Protein AF-0000000073272452 (afdb_homodimer)

Structure (mmCIF, N/CA/C/O backbone):
data_AF-0000000073272452-model_v1
#
loop_
_entity.id
_entity.type
_entity.pdbx_description
1 polymer 'Class I SAM-dependent methyltransferase'
#
loop_
_atom_site.group_PDB
_atom_site.id
_atom_site.type_symbol
_atom_site.label_atom_id
_atom_site.label_alt_id
_atom_site.label_comp_id
_atom_site.label_asym_id
_atom_site.label_entity_id
_atom_site.label_seq_id
_atom_site.pdbx_PDB_ins_code
_atom_site.Cartn_x
_atom_site.Cartn_y
_atom_site.Cartn_z
_atom_site.occupancy
_atom_site.B_iso_or_equiv
_atom_site.auth_seq_id
_atom_site.auth_comp_id
_atom_site.auth_asym_id
_atom_site.auth_atom_id
_atom_site.pdbx_PDB_model_num
ATOM 1 N N . MET A 1 1 ? 12.562 -17.438 -28.016 1 26.25 1 MET A N 1
ATOM 2 C CA . MET A 1 1 ? 11.781 -16.359 -27.406 1 26.25 1 MET A CA 1
ATOM 3 C C . MET A 1 1 ? 11.273 -16.75 -26.031 1 26.25 1 MET A C 1
ATOM 5 O O . MET A 1 1 ? 10.742 -15.922 -25.297 1 26.25 1 MET A O 1
ATOM 9 N N . ILE A 1 2 ? 11.117 -18.078 -25.812 1 31.27 2 ILE A N 1
ATOM 10 C CA . ILE A 1 2 ? 10.461 -19 -24.906 1 31.27 2 ILE A CA 1
ATOM 11 C C . ILE A 1 2 ? 11.25 -19.094 -23.594 1 31.27 2 ILE A C 1
ATOM 13 O O . ILE A 1 2 ? 10.797 -19.734 -22.641 1 31.27 2 ILE A O 1
ATOM 17 N N . TRP A 1 3 ? 12.508 -18.484 -23.562 1 35.06 3 TRP A N 1
ATOM 18 C CA . TRP A 1 3 ? 13.516 -18.859 -22.562 1 35.06 3 TRP A CA 1
ATOM 19 C C . TRP A 1 3 ? 13.281 -18.125 -21.25 1 35.06 3 TRP A C 1
ATOM 21 O O . TRP A 1 3 ? 13.734 -18.578 -20.188 1 35.06 3 TRP A O 1
ATOM 31 N N . TRP A 1 4 ? 12.562 -17.156 -21.281 1 36.88 4 TRP A N 1
ATOM 32 C CA . TRP A 1 4 ? 12.555 -16.281 -20.125 1 36.88 4 TRP A CA 1
ATOM 33 C C . TRP A 1 4 ? 11.875 -16.953 -18.938 1 36.88 4 TRP A C 1
ATOM 35 O O . TRP A 1 4 ? 12.352 -16.844 -17.812 1 36.88 4 TRP A O 1
ATOM 45 N N . LYS A 1 5 ? 10.68 -17.531 -19.109 1 41.91 5 LYS A N 1
ATOM 46 C CA . LYS A 1 5 ? 9.883 -18.094 -18.016 1 41.91 5 LYS A CA 1
ATOM 47 C C . LYS A 1 5 ? 10.602 -19.25 -17.359 1 41.91 5 LYS A C 1
ATOM 49 O O . LYS A 1 5 ? 10.477 -19.453 -16.141 1 41.91 5 LYS A O 1
ATOM 54 N N . MET A 1 6 ? 11.555 -19.812 -18.219 1 39.94 6 MET A N 1
ATOM 55 C CA . MET A 1 6 ? 12.352 -20.922 -17.688 1 39.94 6 MET A CA 1
ATOM 56 C C . MET A 1 6 ? 13.391 -20.422 -16.688 1 39.94 6 MET A C 1
ATOM 58 O O . MET A 1 6 ? 13.805 -21.156 -15.797 1 39.94 6 MET A O 1
ATOM 62 N N . ALA A 1 7 ? 13.625 -19.172 -16.938 1 38.41 7 ALA A N 1
ATOM 63 C CA . ALA A 1 7 ? 14.758 -18.609 -16.203 1 38.41 7 ALA A CA 1
ATOM 64 C C . ALA A 1 7 ? 14.359 -18.234 -14.781 1 38.41 7 ALA A C 1
ATOM 66 O O . ALA A 1 7 ? 15.203 -18.203 -13.883 1 38.41 7 ALA A O 1
ATOM 67 N N . VAL A 1 8 ? 13.031 -18.156 -14.516 1 47.72 8 VAL A N 1
ATOM 68 C CA . VAL A 1 8 ? 12.695 -17.5 -13.25 1 47.72 8 VAL A CA 1
ATOM 69 C C . VAL A 1 8 ? 12.109 -18.516 -12.281 1 47.72 8 VAL A C 1
ATOM 71 O O . VAL A 1 8 ? 12.227 -18.375 -11.062 1 47.72 8 VAL A O 1
ATOM 74 N N . GLN A 1 9 ? 11.758 -19.656 -12.805 1 53.16 9 GLN A N 1
ATOM 75 C CA . GLN A 1 9 ? 10.977 -20.516 -11.914 1 53.16 9 GLN A CA 1
ATOM 76 C C . GLN A 1 9 ? 11.812 -21.672 -11.391 1 53.16 9 GLN A C 1
ATOM 78 O O . GLN A 1 9 ? 12.695 -22.172 -12.086 1 53.16 9 GLN A O 1
ATOM 83 N N . SER A 1 10 ? 11.852 -21.812 -10.086 1 60.19 10 SER A N 1
ATOM 84 C CA . SER A 1 10 ? 12.242 -23.109 -9.508 1 60.19 10 SER A CA 1
ATOM 85 C C . SER A 1 10 ? 11.023 -23.984 -9.258 1 60.19 10 SER A C 1
ATOM 87 O O . SER A 1 10 ? 10.484 -24.016 -8.156 1 60.19 10 SER A O 1
ATOM 89 N N . PRO A 1 11 ? 10.602 -24.688 -10.398 1 63.59 11 PRO A N 1
ATOM 90 C CA . PRO A 1 11 ? 9.32 -25.375 -10.328 1 63.59 11 PRO A CA 1
ATOM 91 C C . PRO A 1 11 ? 9.258 -26.375 -9.18 1 63.59 11 PRO A C 1
ATOM 93 O O . PRO A 1 11 ? 8.227 -26.5 -8.508 1 63.59 11 PRO A O 1
ATOM 96 N N . ARG A 1 12 ? 10.383 -27.094 -8.922 1 65.81 12 ARG A N 1
ATOM 97 C CA . ARG A 1 12 ? 10.336 -28.078 -7.859 1 65.81 12 ARG A CA 1
ATOM 98 C C . ARG A 1 12 ? 10.133 -27.422 -6.5 1 65.81 12 ARG A C 1
ATOM 100 O O . ARG A 1 12 ? 9.352 -27.906 -5.68 1 65.81 12 ARG A O 1
ATOM 107 N N . GLY A 1 13 ? 10.875 -26.344 -6.348 1 68.44 13 GLY A N 1
ATOM 108 C CA . GLY A 1 13 ? 10.703 -25.625 -5.098 1 68.44 13 GLY A CA 1
ATOM 109 C C . GLY A 1 13 ? 9.312 -25.031 -4.938 1 68.44 13 GLY A C 1
ATOM 110 O O . GLY A 1 13 ? 8.68 -25.203 -3.893 1 68.44 13 GLY A O 1
ATOM 111 N N . ASP A 1 14 ? 8.844 -24.547 -5.973 1 72.5 14 ASP A N 1
ATOM 112 C CA . ASP A 1 14 ? 7.535 -23.891 -5.945 1 72.5 14 ASP A CA 1
ATOM 113 C C . ASP A 1 14 ? 6.426 -24.906 -5.707 1 72.5 14 ASP A C 1
ATOM 115 O O . ASP A 1 14 ? 5.492 -24.656 -4.941 1 72.5 14 ASP A O 1
ATOM 119 N N . LEU A 1 15 ? 6.578 -26.078 -6.316 1 79.62 15 LEU A N 1
ATOM 120 C CA . LEU A 1 15 ? 5.551 -27.094 -6.172 1 79.62 15 LEU A CA 1
ATOM 121 C C . LEU A 1 15 ? 5.605 -27.734 -4.785 1 79.62 15 LEU A C 1
ATOM 123 O O . LEU A 1 15 ? 4.57 -28.094 -4.219 1 79.62 15 LEU A O 1
ATOM 127 N N . SER A 1 16 ? 6.832 -27.906 -4.277 1 76.88 16 SER A N 1
ATOM 128 C CA . SER A 1 16 ? 6.977 -28.453 -2.934 1 76.88 16 SER A CA 1
ATOM 129 C C . SER A 1 16 ? 6.277 -27.578 -1.898 1 76.88 16 SER A C 1
ATOM 131 O O . SER A 1 16 ? 5.551 -28.078 -1.038 1 76.88 16 SER A O 1
ATOM 133 N N . TYR A 1 17 ? 6.449 -26.312 -2.068 1 73.06 17 TYR A N 1
ATOM 134 C CA . TYR A 1 17 ? 5.797 -25.406 -1.133 1 73.06 17 TYR A CA 1
ATOM 135 C C . TYR A 1 17 ? 4.285 -25.422 -1.314 1 73.06 17 TYR A C 1
ATOM 137 O O . TYR A 1 17 ? 3.537 -25.391 -0.336 1 73.06 17 TYR A O 1
ATOM 145 N N . CYS A 1 18 ? 3.92 -25.438 -2.473 1 80.19 18 CYS A N 1
ATOM 146 C CA . CYS A 1 18 ? 2.486 -25.469 -2.744 1 80.19 18 CYS A CA 1
ATOM 147 C C . CYS A 1 18 ? 1.831 -26.688 -2.119 1 80.19 18 CYS A C 1
ATOM 149 O O . CYS A 1 18 ? 0.77 -26.578 -1.501 1 80.19 18 CYS A O 1
ATOM 151 N N . ARG A 1 19 ? 2.475 -27.797 -2.262 1 83.38 19 ARG A N 1
ATOM 152 C CA . ARG A 1 19 ? 1.943 -29.031 -1.69 1 83.38 19 ARG A CA 1
ATOM 153 C C . ARG A 1 19 ? 1.938 -28.969 -0.167 1 83.38 19 ARG A C 1
ATOM 155 O O . ARG A 1 19 ? 0.977 -29.406 0.473 1 83.38 19 ARG A O 1
ATOM 162 N N . ARG A 1 20 ? 2.957 -28.484 0.309 1 78.94 20 ARG A N 1
ATOM 163 C CA . ARG A 1 20 ? 3.043 -28.359 1.76 1 78.94 20 ARG A CA 1
ATOM 164 C C . ARG A 1 20 ? 1.949 -27.438 2.297 1 78.94 20 ARG A C 1
ATOM 166 O O . ARG A 1 20 ? 1.324 -27.734 3.316 1 78.94 20 ARG A O 1
ATOM 173 N N . PHE A 1 21 ? 1.786 -26.328 1.601 1 80.38 21 PHE A N 1
ATOM 174 C CA . PHE A 1 21 ? 0.737 -25.406 2.006 1 80.38 21 PHE A CA 1
ATOM 175 C C . PHE A 1 21 ? -0.631 -26.078 1.943 1 80.38 21 PHE A C 1
ATOM 177 O O . PHE A 1 21 ? -1.441 -25.922 2.859 1 80.38 21 PHE A O 1
ATOM 184 N N . HIS A 1 22 ? -0.841 -26.781 0.872 1 86.5 22 HIS A N 1
ATOM 185 C CA . HIS A 1 22 ? -2.119 -27.469 0.729 1 86.5 22 HIS A CA 1
ATOM 186 C C . HIS A 1 22 ? -2.33 -28.484 1.854 1 86.5 22 HIS A C 1
ATOM 188 O O . HIS A 1 22 ? -3.424 -28.578 2.412 1 86.5 22 HIS A O 1
ATOM 194 N N . GLN A 1 23 ? -1.288 -29.188 2.15 1 84.81 23 GLN A N 1
ATOM 195 C CA . GLN A 1 23 ? -1.366 -30.172 3.225 1 84.81 23 GLN A CA 1
ATOM 196 C C . GLN A 1 23 ? -1.633 -29.5 4.57 1 84.81 23 GLN A C 1
ATOM 198 O O . GLN A 1 23 ? -2.432 -30 5.367 1 84.81 23 GLN A O 1
ATOM 203 N N . THR A 1 24 ? -1 -28.469 4.781 1 80.94 24 THR A N 1
ATOM 204 C CA . THR A 1 24 ? -1.083 -27.766 6.059 1 80.94 24 THR A CA 1
ATOM 205 C C . THR A 1 24 ? -2.469 -27.156 6.25 1 80.94 24 THR A C 1
ATOM 207 O O . THR A 1 24 ? -3.035 -27.234 7.344 1 80.94 24 THR A O 1
ATOM 210 N N . TYR A 1 25 ? -3.037 -26.641 5.242 1 83.25 25 TYR A N 1
ATOM 211 C CA . TYR A 1 25 ? -4.207 -25.797 5.441 1 83.25 25 TYR A CA 1
ATOM 212 C C . TYR A 1 25 ? -5.48 -26.516 5.016 1 83.25 25 TYR A C 1
ATOM 214 O O . TYR A 1 25 ? -6.574 -26.188 5.48 1 83.25 25 TYR A O 1
ATOM 222 N N . ILE A 1 26 ? -5.387 -27.406 4.09 1 84.5 26 ILE A N 1
ATOM 223 C CA . ILE A 1 26 ? -6.535 -28.203 3.691 1 84.5 26 ILE A CA 1
ATOM 224 C C . ILE A 1 26 ? -6.426 -29.594 4.316 1 84.5 26 ILE A C 1
ATOM 226 O O . ILE A 1 26 ? -7.273 -29.984 5.121 1 84.5 26 ILE A O 1
ATOM 230 N N . GLY A 1 27 ? -5.25 -30.266 4.109 1 81.12 27 GLY A N 1
ATOM 231 C CA . GLY A 1 27 ? -4.805 -31.484 4.766 1 81.12 27 GLY A CA 1
ATOM 232 C C . GLY A 1 27 ? -5.73 -32.656 4.531 1 81.12 27 GLY A C 1
ATOM 233 O O . GLY A 1 27 ? -5.418 -33.781 4.914 1 81.12 27 GLY A O 1
ATOM 234 N N . SER A 1 28 ? -6.867 -32.531 3.891 1 78.44 28 SER A N 1
ATOM 235 C CA . SER A 1 28 ? -7.836 -33.625 3.758 1 78.44 28 SER A CA 1
ATOM 236 C C . SER A 1 28 ? -7.441 -34.562 2.641 1 78.44 28 SER A C 1
ATOM 238 O O . SER A 1 28 ? -7.844 -35.75 2.645 1 78.44 28 SER A O 1
ATOM 240 N N . HIS A 1 29 ? -6.789 -34.125 1.706 1 84.38 29 HIS A N 1
ATOM 241 C CA . HIS A 1 29 ? -6.387 -34.906 0.556 1 84.38 29 HIS A CA 1
ATOM 242 C C . HIS A 1 29 ? -5.156 -34.344 -0.125 1 84.38 29 HIS A C 1
ATOM 244 O O . HIS A 1 29 ? -4.801 -33.188 0.121 1 84.38 29 HIS A O 1
ATOM 250 N N . GLU A 1 30 ? -4.555 -35.156 -0.887 1 86.56 30 GLU A N 1
ATOM 251 C CA . GLU A 1 30 ? -3.484 -34.656 -1.75 1 86.56 30 GLU A CA 1
ATOM 252 C C . GLU A 1 30 ? -4.047 -34 -3.004 1 86.56 30 GLU A C 1
ATOM 254 O O . GLU A 1 30 ? -4.93 -34.562 -3.662 1 86.56 30 GLU A O 1
ATOM 259 N N . PRO A 1 31 ? -3.521 -32.906 -3.27 1 88.5 31 PRO A N 1
ATOM 260 C CA . PRO A 1 31 ? -4.023 -32.25 -4.488 1 88.5 31 PRO A CA 1
ATOM 261 C C . PRO A 1 31 ? -3.627 -33 -5.758 1 88.5 31 PRO A C 1
ATOM 263 O O . PRO A 1 31 ? -2.52 -33.562 -5.836 1 88.5 31 PRO A O 1
ATOM 266 N N . ARG A 1 32 ? -4.543 -33 -6.73 1 88.81 32 ARG A N 1
ATOM 267 C CA . ARG A 1 32 ? -4.297 -33.719 -7.977 1 88.81 32 ARG A CA 1
ATOM 268 C C . ARG A 1 32 ? -4.344 -32.781 -9.172 1 88.81 32 ARG A C 1
ATOM 270 O O . ARG A 1 32 ? -3.734 -33.062 -10.211 1 88.81 32 ARG A O 1
ATOM 277 N N . HIS A 1 33 ? -5.043 -31.75 -9.031 1 89.44 33 HIS A N 1
ATOM 278 C CA . HIS A 1 33 ? -5.254 -30.859 -10.156 1 89.44 33 HIS A CA 1
ATOM 279 C C . HIS A 1 33 ? -4.676 -29.469 -9.875 1 89.44 33 HIS A C 1
ATOM 281 O O . HIS A 1 33 ? -5.004 -28.844 -8.867 1 89.44 33 HIS A O 1
ATOM 287 N N . LEU A 1 34 ? -3.824 -29.016 -10.781 1 89.81 34 LEU A N 1
ATOM 288 C CA . LEU A 1 34 ? -3.152 -27.734 -10.633 1 89.81 34 LEU A CA 1
ATOM 289 C C . LEU A 1 34 ? -3.545 -26.781 -11.758 1 89.81 34 LEU A C 1
ATOM 291 O O . LEU A 1 34 ? -3.627 -27.188 -12.914 1 89.81 34 LEU A O 1
ATOM 295 N N . ARG A 1 35 ? -3.783 -25.578 -11.367 1 87.75 35 ARG A N 1
ATOM 296 C CA . ARG A 1 35 ? -3.924 -24.5 -12.344 1 87.75 35 ARG A CA 1
ATOM 297 C C . ARG A 1 35 ? -2.781 -23.5 -12.227 1 87.75 35 ARG A C 1
ATOM 299 O O . ARG A 1 35 ? -2.463 -23.047 -11.125 1 87.75 35 ARG A O 1
ATOM 306 N N . GLU A 1 36 ? -2.17 -23.219 -13.328 1 86.62 36 GLU A N 1
ATOM 307 C CA . GLU A 1 36 ? -1.108 -22.219 -13.398 1 86.62 36 GLU A CA 1
ATOM 308 C C . GLU A 1 36 ? -1.517 -21.047 -14.281 1 86.62 36 GLU A C 1
ATOM 310 O O . GLU A 1 36 ? -1.483 -21.141 -15.508 1 86.62 36 GLU A O 1
ATOM 315 N N . ASP A 1 37 ? -1.843 -19.969 -13.625 1 84.19 37 ASP A N 1
ATOM 316 C CA . ASP A 1 37 ? -2.121 -18.734 -14.344 1 84.19 37 ASP A CA 1
ATOM 317 C C . ASP A 1 37 ? -0.828 -18.031 -14.742 1 84.19 37 ASP A C 1
ATOM 319 O O . ASP A 1 37 ? 0.166 -18.078 -14.016 1 84.19 37 ASP A O 1
ATOM 323 N N . PHE A 1 38 ? -0.893 -17.328 -15.914 1 81.5 38 PHE A N 1
ATOM 324 C CA . PHE A 1 38 ? 0.314 -16.703 -16.453 1 81.5 38 PHE A CA 1
ATOM 325 C C . PHE A 1 38 ? 1.439 -17.734 -16.562 1 81.5 38 PHE A C 1
ATOM 327 O O . PHE A 1 38 ? 2.557 -17.484 -16.109 1 81.5 38 PHE A O 1
ATOM 334 N N . CYS A 1 39 ? 1.137 -18.781 -17.203 1 82.81 39 CYS A N 1
ATOM 335 C CA . CYS A 1 39 ? 1.983 -19.969 -17.078 1 82.81 39 CYS A CA 1
ATOM 336 C C . CYS A 1 39 ? 3.219 -19.859 -17.953 1 82.81 39 CYS A C 1
ATOM 338 O O . CYS A 1 39 ? 4.172 -20.625 -17.797 1 82.81 39 CYS A O 1
ATOM 340 N N . GLY A 1 40 ? 3.189 -18.938 -18.906 1 79.81 40 GLY A N 1
ATOM 341 C CA . GLY A 1 40 ? 4.285 -18.922 -19.859 1 79.81 40 GLY A CA 1
ATOM 342 C C . GLY A 1 40 ? 4.445 -20.219 -20.609 1 79.81 40 GLY A C 1
ATOM 343 O O . GLY A 1 40 ? 3.508 -20.688 -21.25 1 79.81 40 GLY A O 1
ATOM 344 N N . THR A 1 41 ? 5.582 -20.859 -20.391 1 77.88 41 THR A N 1
ATOM 345 C CA . THR A 1 41 ? 5.832 -22.141 -21.062 1 77.88 41 THR A CA 1
ATOM 346 C C . THR A 1 41 ? 5.238 -23.297 -20.25 1 77.88 41 THR A C 1
ATOM 348 O O . THR A 1 41 ? 5.379 -24.453 -20.641 1 77.88 41 THR A O 1
ATOM 351 N N . ALA A 1 42 ? 4.676 -23.016 -19.156 1 83.94 42 ALA A N 1
ATOM 352 C CA . ALA A 1 42 ? 3.963 -23.969 -18.328 1 83.94 42 ALA A CA 1
ATOM 353 C C . ALA A 1 42 ? 4.914 -25.031 -17.766 1 83.94 42 ALA A C 1
ATOM 355 O O . ALA A 1 42 ? 4.578 -26.203 -17.703 1 83.94 42 ALA A O 1
ATOM 356 N N . LEU A 1 43 ? 6.102 -24.578 -17.391 1 81 43 LEU A N 1
ATOM 357 C CA . LEU A 1 43 ? 7.078 -25.5 -16.812 1 81 43 LEU A CA 1
ATOM 358 C C . LEU A 1 43 ? 6.59 -26.031 -15.469 1 81 43 LEU A C 1
ATOM 360 O O . LEU A 1 43 ? 6.75 -27.219 -15.18 1 81 43 LEU A O 1
ATOM 364 N N . LEU A 1 44 ? 6.012 -25.203 -14.703 1 83.75 44 LEU A N 1
ATOM 365 C CA . LEU A 1 44 ? 5.496 -25.625 -13.398 1 83.75 44 LEU A CA 1
ATOM 366 C C . LEU A 1 44 ? 4.379 -26.656 -13.562 1 83.75 44 LEU A C 1
ATOM 368 O O . LEU A 1 44 ? 4.383 -27.688 -12.898 1 83.75 44 LEU A O 1
ATOM 372 N N . ALA A 1 45 ? 3.484 -26.375 -14.438 1 86.75 45 ALA A N 1
ATOM 373 C CA . ALA A 1 45 ? 2.365 -27.281 -14.695 1 86.75 45 ALA A CA 1
ATOM 374 C C . ALA A 1 45 ? 2.857 -28.625 -15.234 1 86.75 45 ALA A C 1
ATOM 376 O O . ALA A 1 45 ? 2.375 -29.672 -14.82 1 86.75 45 ALA A O 1
ATOM 377 N N . ALA A 1 46 ? 3.791 -28.547 -16.109 1 86.69 46 ALA A N 1
ATOM 378 C CA . ALA A 1 46 ? 4.352 -29.781 -16.672 1 86.69 46 ALA A CA 1
ATOM 379 C C . ALA A 1 46 ? 5.059 -30.594 -15.594 1 86.69 46 ALA A C 1
ATOM 381 O O . ALA A 1 46 ? 4.914 -31.828 -15.547 1 86.69 46 ALA A O 1
ATOM 382 N N . THR A 1 47 ? 5.828 -29.875 -14.789 1 84.38 47 THR A N 1
ATOM 383 C CA . THR A 1 47 ? 6.527 -30.547 -13.703 1 84.38 47 THR A CA 1
ATOM 384 C C . THR A 1 47 ? 5.539 -31.203 -12.742 1 84.38 47 THR A C 1
ATOM 386 O O . THR A 1 47 ? 5.777 -32.312 -12.25 1 84.38 47 THR A O 1
ATOM 389 N N . TRP A 1 48 ? 4.473 -30.578 -12.477 1 87.69 48 TRP A N 1
ATOM 390 C CA . TRP A 1 48 ? 3.402 -31.125 -11.648 1 87.69 48 TRP A CA 1
ATOM 391 C C . TRP A 1 48 ? 2.902 -32.438 -12.227 1 87.69 48 TRP A C 1
ATOM 393 O O . TRP A 1 48 ? 2.797 -33.438 -11.508 1 87.69 48 TRP A O 1
ATOM 403 N N . CYS A 1 49 ? 2.635 -32.531 -13.469 1 88.5 49 CYS A N 1
ATOM 404 C CA . CYS A 1 49 ? 2.092 -33.719 -14.141 1 88.5 49 CYS A CA 1
ATOM 405 C C . CYS A 1 49 ? 3.088 -34.875 -14.109 1 88.5 49 CYS A C 1
ATOM 407 O O . CYS A 1 49 ? 2.695 -36.031 -14.008 1 88.5 49 CYS A O 1
ATOM 409 N N . ARG A 1 50 ? 4.305 -34.562 -14.086 1 85.31 50 ARG A N 1
ATOM 410 C CA . ARG A 1 50 ? 5.344 -35.562 -14.062 1 85.31 50 ARG A CA 1
ATOM 411 C C . ARG A 1 50 ? 5.41 -36.25 -12.703 1 85.31 50 ARG A C 1
ATOM 413 O O . ARG A 1 50 ? 5.922 -37.375 -12.578 1 85.31 50 ARG A O 1
ATOM 420 N N . GLY A 1 51 ? 4.898 -35.625 -11.781 1 84.44 51 GLY A N 1
ATOM 421 C CA . GLY A 1 51 ? 5.004 -36.125 -10.422 1 84.44 51 GLY A CA 1
ATOM 422 C C . GLY A 1 51 ? 4.004 -37.219 -10.117 1 84.44 51 GLY A C 1
ATOM 423 O O . GLY A 1 51 ? 4.07 -37.844 -9.055 1 84.44 51 GLY A O 1
ATOM 424 N N . GLY A 1 52 ? 3.1 -37.5 -11.047 1 86.06 52 GLY A N 1
ATOM 425 C CA . GLY A 1 52 ? 2.123 -38.562 -10.797 1 86.06 52 GLY A CA 1
ATOM 426 C C . GLY A 1 52 ? 1.148 -38.75 -11.945 1 86.06 52 GLY A C 1
ATOM 427 O O . GLY A 1 52 ? 0.714 -37.781 -12.562 1 86.06 52 GLY A O 1
ATOM 428 N N . VAL A 1 53 ? 0.751 -40 -12.148 1 84.94 53 VAL A N 1
ATOM 429 C CA . VAL A 1 53 ? -0.091 -40.344 -13.297 1 84.94 53 VAL A CA 1
ATOM 430 C C . VAL A 1 53 ? -1.507 -39.812 -13.062 1 84.94 53 VAL A C 1
ATOM 432 O O . VAL A 1 53 ? -2.277 -39.656 -14.016 1 84.94 53 VAL A O 1
ATOM 435 N N . PHE A 1 54 ? -1.852 -39.562 -11.805 1 86 54 PHE A N 1
ATOM 436 C CA . PHE A 1 54 ? -3.203 -39.125 -11.516 1 86 54 PHE A CA 1
ATOM 437 C C . PHE A 1 54 ? -3.252 -37.594 -11.438 1 86 54 PHE A C 1
ATOM 439 O O . PHE A 1 54 ? -4.316 -37 -11.219 1 86 54 PHE A O 1
ATOM 446 N N . ARG A 1 55 ? -2.119 -36.969 -11.664 1 88.38 55 ARG A N 1
ATOM 447 C CA . ARG A 1 55 ? -2.066 -35.5 -11.602 1 88.38 55 ARG A CA 1
ATOM 448 C C . ARG A 1 55 ? -2.395 -34.875 -12.961 1 88.38 55 ARG A C 1
ATOM 450 O O . ARG A 1 55 ? -2.037 -35.438 -14 1 88.38 55 ARG A O 1
ATOM 457 N N . SER A 1 56 ? -3.119 -33.781 -12.914 1 89.31 56 SER A N 1
ATOM 458 C CA . SER A 1 56 ? -3.387 -33 -14.109 1 89.31 56 SER A CA 1
ATOM 459 C C . SER A 1 56 ? -3.18 -31.516 -13.836 1 89.31 56 SER A C 1
ATOM 461 O O . SER A 1 56 ? -3.24 -31.062 -12.688 1 89.31 56 SER A O 1
ATOM 463 N N . ALA A 1 57 ? -2.871 -30.812 -14.914 1 89.5 57 ALA A N 1
ATOM 464 C CA . ALA A 1 57 ? -2.641 -29.391 -14.758 1 89.5 57 ALA A CA 1
ATOM 465 C C . ALA A 1 57 ? -3.17 -28.609 -15.969 1 89.5 57 ALA A C 1
ATOM 467 O O . ALA A 1 57 ? -3.209 -29.141 -17.078 1 89.5 57 ALA A O 1
ATOM 468 N N . VAL A 1 58 ? -3.633 -27.406 -15.672 1 87.12 58 VAL A N 1
ATOM 469 C CA . VAL A 1 58 ? -4.016 -26.453 -16.703 1 87.12 58 VAL A CA 1
ATOM 470 C C . VAL A 1 58 ? -3.15 -25.203 -16.609 1 87.12 58 VAL A C 1
ATOM 472 O O . VAL A 1 58 ? -2.969 -24.656 -15.523 1 87.12 58 VAL A O 1
ATOM 475 N N . GLY A 1 59 ? -2.566 -24.844 -17.703 1 87.62 59 GLY A N 1
ATOM 476 C CA . GLY A 1 59 ? -1.854 -23.578 -17.812 1 87.62 59 GLY A CA 1
ATOM 477 C C . GLY A 1 59 ? -2.586 -22.562 -18.672 1 87.62 59 GLY A C 1
ATOM 478 O O . GLY A 1 59 ? -3.094 -22.891 -19.75 1 87.62 59 GLY A O 1
ATOM 479 N N . LEU A 1 60 ? -2.699 -21.359 -18.156 1 85.19 60 LEU A N 1
ATOM 480 C CA . LEU A 1 60 ? -3.346 -20.266 -18.891 1 85.19 60 LEU A CA 1
ATOM 481 C C . LEU A 1 60 ? -2.363 -19.141 -19.156 1 85.19 60 LEU A C 1
ATOM 483 O O . LEU A 1 60 ? -1.626 -18.719 -18.25 1 85.19 60 LEU A O 1
ATOM 487 N N . ASP A 1 61 ? -2.322 -18.703 -20.406 1 84.06 61 ASP A N 1
ATOM 488 C CA . ASP A 1 61 ? -1.489 -17.578 -20.781 1 84.06 61 ASP A CA 1
ATOM 489 C C . ASP A 1 61 ? -2.045 -16.875 -22.031 1 84.06 61 ASP A C 1
ATOM 491 O O . ASP A 1 61 ? -2.797 -17.469 -22.797 1 84.06 61 ASP A O 1
ATOM 495 N N . LEU A 1 62 ? -1.598 -15.648 -22.188 1 81.56 62 LEU A N 1
ATOM 496 C CA . LEU A 1 62 ? -2.111 -14.836 -23.281 1 81.56 62 LEU A CA 1
ATOM 497 C C . LEU A 1 62 ? -1.371 -15.133 -24.578 1 81.56 62 LEU A C 1
ATOM 499 O O . LEU A 1 62 ? -1.887 -14.875 -25.672 1 81.56 62 LEU A O 1
ATOM 503 N N . ASP A 1 63 ? -0.192 -15.703 -24.5 1 82.06 63 ASP A N 1
ATOM 504 C CA . ASP A 1 63 ? 0.708 -15.75 -25.656 1 82.06 63 ASP A CA 1
ATOM 505 C C . ASP A 1 63 ? 0.745 -17.156 -26.266 1 82.06 63 ASP A C 1
ATOM 507 O O . ASP A 1 63 ? 1.468 -18.031 -25.781 1 82.06 63 ASP A O 1
ATOM 511 N N . ARG A 1 64 ? 0.164 -17.312 -27.438 1 88.25 64 ARG A N 1
ATOM 512 C CA . ARG A 1 64 ? 0.032 -18.625 -28.078 1 88.25 64 ARG A CA 1
ATOM 513 C C . ARG A 1 64 ? 1.397 -19.188 -28.453 1 88.25 64 ARG A C 1
ATOM 515 O O . ARG A 1 64 ? 1.681 -20.359 -28.188 1 88.25 64 ARG A O 1
ATOM 522 N N . PRO A 1 65 ? 2.23 -18.359 -29.031 1 81.31 65 PRO A N 1
ATOM 523 C CA . PRO A 1 65 ? 3.545 -18.906 -29.359 1 81.31 65 PRO A CA 1
ATOM 524 C C . PRO A 1 65 ? 4.262 -19.5 -28.141 1 81.31 65 PRO A C 1
ATOM 526 O O . PRO A 1 65 ? 4.895 -20.547 -28.25 1 81.31 65 PRO A O 1
ATOM 529 N N . THR A 1 66 ? 4.168 -18.859 -27.047 1 80.44 66 THR A N 1
ATOM 530 C CA . THR A 1 66 ? 4.785 -19.344 -25.828 1 80.44 66 THR A CA 1
ATOM 531 C C . THR A 1 66 ? 4.133 -20.641 -25.359 1 80.44 66 THR A C 1
ATOM 533 O O . THR A 1 66 ? 4.82 -21.594 -24.969 1 80.44 66 THR A O 1
ATOM 536 N N . LEU A 1 67 ? 2.867 -20.703 -25.453 1 86.12 67 LEU A N 1
ATOM 537 C CA . LEU A 1 67 ? 2.137 -21.906 -25.078 1 86.12 67 LEU A CA 1
ATOM 538 C C . LEU A 1 67 ? 2.516 -23.078 -25.984 1 86.12 67 LEU A C 1
ATOM 540 O O . LEU A 1 67 ? 2.729 -24.203 -25.516 1 86.12 67 LEU A O 1
ATOM 544 N N . ASP A 1 68 ? 2.594 -22.781 -27.25 1 86.62 68 ASP A N 1
ATOM 545 C CA . ASP A 1 68 ? 2.963 -23.812 -28.219 1 86.62 68 ASP A CA 1
ATOM 546 C C . ASP A 1 68 ? 4.363 -24.344 -27.938 1 86.62 68 ASP A C 1
ATOM 548 O O . ASP A 1 68 ? 4.594 -25.562 -28 1 86.62 68 ASP A O 1
ATOM 552 N N . TRP A 1 69 ? 5.211 -23.438 -27.641 1 81.38 69 TRP A N 1
ATOM 553 C CA . TRP A 1 69 ? 6.562 -23.844 -27.281 1 81.38 69 TRP A CA 1
ATOM 554 C C . TRP A 1 69 ? 6.547 -24.734 -26.047 1 81.38 69 TRP A C 1
ATOM 556 O O . TRP A 1 69 ? 7.223 -25.766 -26 1 81.38 69 TRP A O 1
ATOM 566 N N . GLY A 1 70 ? 5.863 -24.375 -25.078 1 83.62 70 GLY A N 1
ATOM 567 C CA . GLY A 1 70 ? 5.734 -25.172 -23.859 1 83.62 70 GLY A CA 1
ATOM 568 C C . GLY A 1 70 ? 5.152 -26.547 -24.094 1 83.62 70 GLY A C 1
ATOM 569 O O . GLY A 1 70 ? 5.613 -27.531 -23.516 1 83.62 70 GLY A O 1
ATOM 570 N N . ALA A 1 71 ? 4.145 -26.609 -24.891 1 85.69 71 ALA A N 1
ATOM 571 C CA . ALA A 1 71 ? 3.535 -27.891 -25.234 1 85.69 71 ALA A CA 1
ATOM 572 C C . ALA A 1 71 ? 4.551 -28.812 -25.891 1 85.69 71 ALA A C 1
ATOM 574 O O . ALA A 1 71 ? 4.59 -30.016 -25.578 1 85.69 71 ALA A O 1
ATOM 575 N N . ARG A 1 72 ? 5.309 -28.328 -26.688 1 82.75 72 ARG A N 1
ATOM 576 C CA . ARG A 1 72 ? 6.281 -29.125 -27.438 1 82.75 72 ARG A CA 1
ATOM 577 C C . ARG A 1 72 ? 7.453 -29.531 -26.547 1 82.75 72 ARG A C 1
ATOM 579 O O . ARG A 1 72 ? 7.906 -30.672 -26.594 1 82.75 72 ARG A O 1
ATOM 586 N N . HIS A 1 73 ? 7.891 -28.672 -25.734 1 77.38 73 HIS A N 1
ATOM 587 C CA . HIS A 1 73 ? 9.141 -28.906 -25.031 1 77.38 73 HIS A CA 1
ATOM 588 C C . HIS A 1 73 ? 8.883 -29.469 -23.625 1 77.38 73 HIS A C 1
ATOM 590 O O . HIS A 1 73 ? 9.609 -30.344 -23.156 1 77.38 73 HIS A O 1
ATOM 596 N N . ASN A 1 74 ? 7.91 -28.938 -23.047 1 79.06 74 ASN A N 1
ATOM 597 C CA . ASN A 1 74 ? 7.617 -29.391 -21.688 1 79.06 74 ASN A CA 1
ATOM 598 C C . ASN A 1 74 ? 6.52 -30.453 -21.688 1 79.06 74 ASN A C 1
ATOM 600 O O . ASN A 1 74 ? 6.547 -31.359 -20.859 1 79.06 74 ASN A O 1
ATOM 604 N N . GLY A 1 75 ? 5.609 -30.328 -22.516 1 74.56 75 GLY A N 1
ATOM 605 C CA . GLY A 1 75 ? 4.527 -31.297 -22.625 1 74.56 75 GLY A CA 1
ATOM 606 C C . GLY A 1 75 ? 4.977 -32.625 -23.172 1 74.56 75 GLY A C 1
ATOM 607 O O . GLY A 1 75 ? 4.586 -33.688 -22.672 1 74.56 75 GLY A O 1
ATOM 608 N N . GLU A 1 76 ? 5.75 -32.562 -24.141 1 69.81 76 GLU A N 1
ATOM 609 C CA . GLU A 1 76 ? 6.188 -33.781 -24.797 1 69.81 76 GLU A CA 1
ATOM 610 C C . GLU A 1 76 ? 7.09 -34.625 -23.891 1 69.81 76 GLU A C 1
ATOM 612 O O . GLU A 1 76 ? 7.164 -35.844 -24.031 1 69.81 76 GLU A O 1
ATOM 617 N N . MET A 1 77 ? 7.688 -33.875 -23.031 1 65.38 77 MET A N 1
ATOM 618 C CA . MET A 1 77 ? 8.547 -34.594 -22.094 1 65.38 77 MET A CA 1
ATOM 619 C C . MET A 1 77 ? 7.719 -35.469 -21.172 1 65.38 77 MET A C 1
ATOM 621 O O . MET A 1 77 ? 8.258 -36.375 -20.531 1 65.38 77 MET A O 1
ATOM 625 N N . LEU A 1 78 ? 6.531 -35.156 -21.031 1 68.62 78 LEU A N 1
ATOM 626 C CA . LEU A 1 78 ? 5.648 -36 -20.234 1 68.62 78 LEU A CA 1
ATOM 627 C C . LEU A 1 78 ? 5.438 -37.375 -20.906 1 68.62 78 LEU A C 1
ATOM 629 O O . LEU A 1 78 ? 5.18 -38.344 -20.219 1 68.62 78 LEU A O 1
ATOM 633 N N . GLY A 1 79 ? 5.852 -37.562 -22.062 1 64.62 79 GLY A N 1
ATOM 634 C CA . GLY A 1 79 ? 5.766 -38.812 -22.812 1 64.62 79 GLY A CA 1
ATOM 635 C C . GLY A 1 79 ? 4.434 -39.531 -22.625 1 64.62 79 GLY A C 1
ATOM 636 O O . GLY A 1 79 ? 3.709 -39.25 -21.672 1 64.62 79 GLY A O 1
ATOM 637 N N . GLY A 1 80 ? 4.004 -40.281 -23.578 1 61.62 80 GLY A N 1
ATOM 638 C CA . GLY A 1 80 ? 2.92 -41.25 -23.547 1 61.62 80 GLY A CA 1
ATOM 639 C C . GLY A 1 80 ? 1.583 -40.625 -23.188 1 61.62 80 GLY A C 1
ATOM 640 O O . GLY A 1 80 ? 1.23 -39.562 -23.688 1 61.62 80 GLY A O 1
ATOM 641 N N . SER A 1 81 ? 0.807 -41.312 -22.234 1 56.81 81 SER A N 1
ATOM 642 C CA . SER A 1 81 ? -0.52 -40.969 -21.734 1 56.81 81 SER A CA 1
ATOM 643 C C . SER A 1 81 ? -0.487 -39.688 -20.906 1 56.81 81 SER A C 1
ATOM 645 O O . SER A 1 81 ? -1.529 -39.094 -20.641 1 56.81 81 SER A O 1
ATOM 647 N N . ALA A 1 82 ? 0.731 -39.188 -20.578 1 60.75 82 ALA A N 1
ATOM 648 C CA . ALA A 1 82 ? 0.853 -38.031 -19.688 1 60.75 82 ALA A CA 1
ATOM 649 C C . ALA A 1 82 ? 0.601 -36.719 -20.422 1 60.75 82 ALA A C 1
ATOM 651 O O . ALA A 1 82 ? 0.271 -35.688 -19.812 1 60.75 82 ALA A O 1
ATOM 652 N N . GLN A 1 83 ? 0.659 -36.812 -21.719 1 65.56 83 GLN A N 1
ATOM 653 C CA . GLN A 1 83 ? 0.381 -35.625 -22.484 1 65.56 83 GLN A CA 1
ATOM 654 C C . GLN A 1 83 ? -1.049 -35.125 -22.266 1 65.56 83 GLN A C 1
ATOM 656 O O . GLN A 1 83 ? -1.329 -33.938 -22.359 1 65.56 83 GLN A O 1
ATOM 661 N N . HIS A 1 84 ? -1.835 -36.125 -21.844 1 76.88 84 HIS A N 1
ATOM 662 C CA . HIS A 1 84 ? -3.236 -35.781 -21.625 1 76.88 84 HIS A CA 1
ATOM 663 C C . HIS A 1 84 ? -3.443 -35.156 -20.25 1 76.88 84 HIS A C 1
ATOM 665 O O . HIS A 1 84 ? -4.52 -34.625 -19.953 1 76.88 84 HIS A O 1
ATOM 671 N N . GLN A 1 85 ? -2.363 -35.125 -19.531 1 87.31 85 GLN A N 1
ATOM 672 C CA . GLN A 1 85 ? -2.449 -34.594 -18.172 1 87.31 85 GLN A CA 1
ATOM 673 C C . GLN A 1 85 ? -2.318 -33.094 -18.172 1 87.31 85 GLN A C 1
ATOM 675 O O . GLN A 1 85 ? -2.717 -32.406 -17.219 1 87.31 85 GLN A O 1
ATOM 680 N N . LEU A 1 86 ? -1.752 -32.5 -19.266 1 89.69 86 LEU A N 1
ATOM 681 C CA . LEU A 1 86 ? -1.476 -31.062 -19.344 1 89.69 86 LEU A CA 1
ATOM 682 C C . LEU A 1 86 ? -2.336 -30.391 -20.406 1 89.69 86 LEU A C 1
ATOM 684 O O . LEU A 1 86 ? -2.32 -30.812 -21.562 1 89.69 86 LEU A O 1
ATOM 688 N N . ALA A 1 87 ? -3.154 -29.469 -20.016 1 87.94 87 ALA A N 1
ATOM 689 C CA . ALA A 1 87 ? -3.926 -28.656 -20.953 1 87.94 87 ALA A CA 1
ATOM 690 C C . ALA A 1 87 ? -3.447 -27.203 -20.938 1 87.94 87 ALA A C 1
ATOM 692 O O . ALA A 1 87 ? -3.318 -26.594 -19.875 1 87.94 87 ALA A O 1
ATOM 693 N N . LEU A 1 88 ? -3.115 -26.688 -22.062 1 88.94 88 LEU A N 1
ATOM 694 C CA . LEU A 1 88 ? -2.705 -25.297 -22.203 1 88.94 88 LEU A CA 1
ATOM 695 C C . LEU A 1 88 ? -3.77 -24.469 -22.922 1 88.94 88 LEU A C 1
ATOM 697 O O . LEU A 1 88 ? -4.191 -24.828 -24.016 1 88.94 88 LEU A O 1
ATOM 701 N N . LEU A 1 89 ? -4.195 -23.469 -22.297 1 86.31 89 LEU A N 1
ATOM 702 C CA . LEU A 1 89 ? -5.277 -22.641 -22.828 1 86.31 89 LEU A CA 1
ATOM 703 C C . LEU A 1 89 ? -4.801 -21.219 -23.062 1 86.31 89 LEU A C 1
ATOM 705 O O . LEU A 1 89 ? -4.117 -20.641 -22.203 1 86.31 89 LEU A O 1
ATOM 709 N N . GLU A 1 90 ? -5.133 -20.734 -24.219 1 88.62 90 GLU A N 1
ATOM 710 C CA . GLU A 1 90 ? -4.887 -19.312 -24.516 1 88.62 90 GLU A CA 1
ATOM 711 C C . GLU A 1 90 ? -6.031 -18.438 -24.016 1 88.62 90 GLU A C 1
ATOM 713 O O . GLU A 1 90 ? -7.191 -18.672 -24.359 1 88.62 90 GLU A O 1
ATOM 718 N N . GLY A 1 91 ? -5.691 -17.484 -23.156 1 82.44 91 GLY A N 1
ATOM 719 C CA . GLY A 1 91 ? -6.699 -16.578 -22.641 1 82.44 91 GLY A CA 1
ATOM 720 C C . GLY A 1 91 ? -6.129 -15.508 -21.719 1 82.44 91 GLY A C 1
ATOM 721 O O . GLY A 1 91 ? -4.984 -15.617 -21.281 1 82.44 91 GLY A O 1
ATOM 722 N N . ASN A 1 92 ? -6.945 -14.477 -21.562 1 81.19 92 ASN A N 1
ATOM 723 C CA . ASN A 1 92 ? -6.59 -13.43 -20.609 1 81.19 92 ASN A CA 1
ATOM 724 C C . ASN A 1 92 ? -6.922 -13.836 -19.172 1 81.19 92 ASN A C 1
ATOM 726 O O . ASN A 1 92 ? -8.094 -13.906 -18.797 1 81.19 92 ASN A O 1
ATOM 730 N N . VAL A 1 93 ? -5.859 -14.047 -18.469 1 78.12 93 VAL A N 1
ATOM 731 C CA . VAL A 1 93 ? -6.008 -14.539 -17.094 1 78.12 93 VAL A CA 1
ATOM 732 C C . VAL A 1 93 ? -6.789 -13.523 -16.266 1 78.12 93 VAL A C 1
ATOM 734 O O . VAL A 1 93 ? -7.543 -13.898 -15.367 1 78.12 93 VAL A O 1
ATOM 737 N N . LEU A 1 94 ? -6.672 -12.227 -16.531 1 76.88 94 LEU A N 1
ATOM 738 C CA . LEU A 1 94 ? -7.312 -11.172 -15.75 1 76.88 94 LEU A CA 1
ATOM 739 C C . LEU A 1 94 ? -8.781 -11.031 -16.125 1 76.88 94 LEU A C 1
ATOM 741 O O . LEU A 1 94 ? -9.547 -10.375 -15.422 1 76.88 94 LEU A O 1
ATOM 745 N N . ASP A 1 95 ? -9.211 -11.406 -17.172 1 73.94 95 ASP A N 1
ATOM 746 C CA . ASP A 1 95 ? -10.602 -11.43 -17.625 1 73.94 95 ASP A CA 1
ATOM 747 C C . ASP A 1 95 ? -10.938 -12.75 -18.312 1 73.94 95 ASP A C 1
ATOM 749 O O . ASP A 1 95 ? -11.18 -12.789 -19.516 1 73.94 95 ASP A O 1
ATOM 753 N N . PRO A 1 96 ? -10.812 -13.711 -17.438 1 57.69 96 PRO A N 1
ATOM 754 C CA . PRO A 1 96 ? -11.016 -14.977 -18.156 1 57.69 96 PRO A CA 1
ATOM 755 C C . PRO A 1 96 ? -12.469 -15.203 -18.547 1 57.69 96 PRO A C 1
ATOM 757 O O . PRO A 1 96 ? -13.359 -15.141 -17.703 1 57.69 96 PRO A O 1
ATOM 760 N N . ALA A 1 97 ? -13.078 -14.375 -19.484 1 53.75 97 ALA A N 1
ATOM 761 C CA . ALA A 1 97 ? -14.453 -14.664 -19.875 1 53.75 97 ALA A CA 1
ATOM 762 C C . ALA A 1 97 ? -14.742 -16.156 -19.828 1 53.75 97 ALA A C 1
ATOM 764 O O . ALA A 1 97 ? -15.766 -16.578 -19.281 1 53.75 97 ALA A O 1
ATOM 765 N N . ASP A 1 98 ? -14.305 -16.75 -20.812 1 47.75 98 ASP A N 1
ATOM 766 C CA . ASP A 1 98 ? -14.719 -18.062 -21.297 1 47.75 98 ASP A CA 1
ATOM 767 C C . ASP A 1 98 ? -13.906 -19.172 -20.625 1 47.75 98 ASP A C 1
ATOM 769 O O . ASP A 1 98 ? -13.992 -20.344 -21.031 1 47.75 98 ASP A O 1
ATOM 773 N N . SER A 1 99 ? -13.055 -18.797 -19.797 1 46.44 99 SER A N 1
ATOM 774 C CA . SER A 1 99 ? -12.258 -19.984 -19.516 1 46.44 99 SER A CA 1
ATOM 775 C C . SER A 1 99 ? -12.922 -20.859 -18.453 1 46.44 99 SER A C 1
ATOM 777 O O . SER A 1 99 ? -12.328 -21.125 -17.406 1 46.44 99 SER A O 1
ATOM 779 N N . ALA A 1 100 ? -14.219 -20.531 -18.141 1 45.56 100 ALA A N 1
ATOM 780 C CA . ALA A 1 100 ? -14.914 -21.609 -17.422 1 45.56 100 ALA A CA 1
ATOM 781 C C . ALA A 1 100 ? -14.336 -22.969 -17.781 1 45.56 100 ALA A C 1
ATOM 783 O O . ALA A 1 100 ? -14.961 -23.734 -18.531 1 45.56 100 ALA A O 1
ATOM 784 N N . LEU A 1 101 ? -13.211 -22.859 -18.359 1 46.31 101 LEU A N 1
ATOM 785 C CA . LEU A 1 101 ? -12.758 -24.125 -18.938 1 46.31 101 LEU A CA 1
ATOM 786 C C . LEU A 1 101 ? -12.914 -25.266 -17.938 1 46.31 101 LEU A C 1
ATOM 788 O O . LEU A 1 101 ? -13.031 -25.031 -16.734 1 46.31 101 LEU A O 1
ATOM 792 N N . LEU A 1 102 ? -12.68 -26.484 -18.609 1 43.75 102 LEU A N 1
ATOM 793 C CA . LEU A 1 102 ? -12.875 -27.922 -18.516 1 43.75 102 LEU A CA 1
ATOM 794 C C . LEU A 1 102 ? -12.227 -28.469 -17.234 1 43.75 102 LEU A C 1
ATOM 796 O O . LEU A 1 102 ? -12.219 -29.672 -17.016 1 43.75 102 LEU A O 1
ATOM 800 N N . VAL A 1 103 ? -11.141 -27.875 -16.781 1 49.31 103 VAL A N 1
ATOM 801 C CA . VAL A 1 103 ? -10.383 -28.766 -15.906 1 49.31 103 VAL A CA 1
ATOM 802 C C . VAL A 1 103 ? -11.047 -28.844 -14.539 1 49.31 103 VAL A C 1
ATOM 804 O O . VAL A 1 103 ? -11.695 -27.891 -14.102 1 49.31 103 VAL A O 1
ATOM 807 N N . PRO A 1 104 ? -11.133 -30.047 -14.109 1 52.16 104 PRO A N 1
ATOM 808 C CA . PRO A 1 104 ? -11.461 -30.219 -12.695 1 52.16 104 PRO A CA 1
ATOM 809 C C . PRO A 1 104 ? -10.883 -29.109 -11.812 1 52.16 104 PRO A C 1
ATOM 811 O O . PRO A 1 104 ? -9.852 -28.516 -12.156 1 52.16 104 PRO A O 1
ATOM 814 N N . PHE A 1 105 ? -11.656 -28.672 -10.883 1 54.06 105 PHE A N 1
ATOM 815 C CA . PHE A 1 105 ? -11.422 -27.578 -9.938 1 54.06 105 PHE A CA 1
ATOM 816 C C . PHE A 1 105 ? -10.039 -27.703 -9.312 1 54.06 105 PHE A C 1
ATOM 818 O O . PHE A 1 105 ? -9.75 -28.656 -8.594 1 54.06 105 PHE A O 1
ATOM 825 N N . PRO A 1 106 ? -9.148 -26.891 -9.797 1 67.5 106 PRO A N 1
ATOM 826 C CA . PRO A 1 106 ? -7.809 -26.938 -9.195 1 67.5 106 PRO A CA 1
ATOM 827 C C . PRO A 1 106 ? -7.84 -26.75 -7.684 1 67.5 106 PRO A C 1
ATOM 829 O O . PRO A 1 106 ? -8.711 -26.047 -7.156 1 67.5 106 PRO A O 1
ATOM 832 N N . GLU A 1 107 ? -7.074 -27.656 -7.086 1 67.94 107 GLU A N 1
ATOM 833 C CA . GLU A 1 107 ? -6.965 -27.609 -5.633 1 67.94 107 GLU A CA 1
ATOM 834 C C . GLU A 1 107 ? -5.848 -26.672 -5.195 1 67.94 107 GLU A C 1
ATOM 836 O O . GLU A 1 107 ? -5.789 -26.25 -4.035 1 67.94 107 GLU A O 1
ATOM 841 N N . ALA A 1 108 ? -4.938 -26.359 -6.18 1 59.28 108 ALA A N 1
ATOM 842 C CA . ALA A 1 108 ? -3.865 -25.406 -5.895 1 59.28 108 ALA A CA 1
ATOM 843 C C . ALA A 1 108 ? -3.588 -24.516 -7.098 1 59.28 108 ALA A C 1
ATOM 845 O O . ALA A 1 108 ? -3.715 -24.953 -8.25 1 59.28 108 ALA A O 1
ATOM 846 N N . GLY A 1 109 ? -3.504 -23.188 -6.91 1 61.16 109 GLY A N 1
ATOM 847 C CA . GLY A 1 109 ? -3.162 -22.266 -7.977 1 61.16 109 GLY A CA 1
ATOM 848 C C . GLY A 1 109 ? -2.029 -21.328 -7.613 1 61.16 109 GLY A C 1
ATOM 849 O O . GLY A 1 109 ? -2.252 -20.297 -6.965 1 61.16 109 GLY A O 1
ATOM 850 N N . PRO A 1 110 ? -0.742 -21.828 -7.812 1 54.59 110 PRO A N 1
ATOM 851 C CA . PRO A 1 110 ? 0.34 -20.875 -7.555 1 54.59 110 PRO A CA 1
ATOM 852 C C . PRO A 1 110 ? 0.397 -19.75 -8.594 1 54.59 110 PRO A C 1
ATOM 854 O O . PRO A 1 110 ? 0.067 -19.969 -9.766 1 54.59 110 PRO A O 1
ATOM 857 N N . GLU A 1 111 ? 0.174 -18.5 -8.133 1 54.22 111 GLU A N 1
ATOM 858 C CA . GLU A 1 111 ? 0.647 -17.438 -9.016 1 54.22 111 GLU A CA 1
ATOM 859 C C . GLU A 1 111 ? 2.162 -17.281 -8.914 1 54.22 111 GLU A C 1
ATOM 861 O O . GLU A 1 111 ? 2.689 -16.953 -7.852 1 54.22 111 GLU A O 1
ATOM 866 N N . ALA A 1 112 ? 2.83 -17.891 -10 1 51.88 112 ALA A N 1
ATOM 867 C CA . ALA A 1 112 ? 4.285 -17.734 -10.023 1 51.88 112 ALA A CA 1
ATOM 868 C C . ALA A 1 112 ? 4.688 -16.359 -10.547 1 51.88 112 ALA A C 1
ATOM 870 O O . ALA A 1 112 ? 4.023 -15.805 -11.43 1 51.88 112 ALA A O 1
ATOM 871 N N . SER A 1 113 ? 5.449 -15.562 -9.836 1 55.09 113 SER A N 1
ATOM 872 C CA . SER A 1 113 ? 6.254 -14.445 -10.305 1 55.09 113 SER A CA 1
ATOM 873 C C . SER A 1 113 ? 5.492 -13.125 -10.18 1 55.09 113 SER A C 1
ATOM 875 O O . SER A 1 113 ? 5.539 -12.289 -11.086 1 55.09 113 SER A O 1
ATOM 877 N N . ALA A 1 114 ? 4.715 -12.93 -9.289 1 60.75 114 ALA A N 1
ATOM 878 C CA . ALA A 1 114 ? 4.031 -11.672 -8.992 1 60.75 114 ALA A CA 1
ATOM 879 C C . ALA A 1 114 ? 3.156 -11.234 -10.164 1 60.75 114 ALA A C 1
ATOM 881 O O . ALA A 1 114 ? 3.074 -10.047 -10.477 1 60.75 114 ALA A O 1
ATOM 882 N N . SER A 1 115 ? 2.604 -12.164 -10.898 1 68.12 115 SER A N 1
ATOM 883 C CA . SER A 1 115 ? 1.863 -11.875 -12.117 1 68.12 115 SER A CA 1
ATOM 884 C C . SER A 1 115 ? 0.617 -11.047 -11.828 1 68.12 115 SER A C 1
ATOM 886 O O . SER A 1 115 ? 0.12 -10.328 -12.703 1 68.12 115 SER A O 1
ATOM 888 N N . GLN A 1 116 ? 0.183 -11.125 -10.617 1 73.56 116 GLN A N 1
ATOM 889 C CA . GLN A 1 116 ? -0.962 -10.305 -10.242 1 73.56 116 GLN A CA 1
ATOM 890 C C . GLN A 1 116 ? -0.626 -8.82 -10.328 1 73.56 116 GLN A C 1
ATOM 892 O O . GLN A 1 116 ? -1.524 -7.98 -10.406 1 73.56 116 GLN A O 1
ATOM 897 N N . SER A 1 117 ? 0.62 -8.586 -10.336 1 80.62 117 SER A N 1
ATOM 898 C CA . SER A 1 117 ? 1.067 -7.199 -10.453 1 80.62 117 SER A CA 1
ATOM 899 C C . SER A 1 117 ? 0.736 -6.621 -11.82 1 80.62 117 SER A C 1
ATOM 901 O O . SER A 1 117 ? 0.806 -5.406 -12.023 1 80.62 117 SER A O 1
ATOM 903 N N . SER A 1 118 ? 0.325 -7.473 -12.672 1 80.5 118 SER A N 1
ATOM 904 C CA . SER A 1 118 ? -0.083 -7.004 -13.992 1 80.5 118 SER A CA 1
ATOM 905 C C . SER A 1 118 ? -1.465 -6.359 -13.945 1 80.5 118 SER A C 1
ATOM 907 O O . SER A 1 118 ? -1.866 -5.68 -14.891 1 80.5 118 SER A O 1
ATOM 909 N N . ALA A 1 119 ? -2.158 -6.594 -12.891 1 80.81 119 ALA A N 1
ATOM 910 C CA . ALA A 1 119 ? -3.445 -5.926 -12.727 1 80.81 119 ALA A CA 1
ATOM 911 C C . ALA A 1 119 ? -3.26 -4.426 -12.492 1 80.81 119 ALA A C 1
ATOM 913 O O . ALA A 1 119 ? -2.469 -4.02 -11.641 1 80.81 119 ALA A O 1
ATOM 914 N N . SER A 1 120 ? -4.027 -3.631 -13.156 1 80 120 SER A N 1
ATOM 915 C CA . SER A 1 120 ? -3.814 -2.188 -13.188 1 80 120 SER A CA 1
ATOM 916 C C . SER A 1 120 ? -4.316 -1.526 -11.914 1 80 120 SER A C 1
ATOM 918 O O . SER A 1 120 ? -3.773 -0.506 -11.477 1 80 120 SER A O 1
ATOM 920 N N . ASP A 1 121 ? -5.371 -2.1 -11.43 1 85.94 121 ASP A N 1
ATOM 921 C CA . ASP A 1 121 ? -5.949 -1.498 -10.234 1 85.94 121 ASP A CA 1
ATOM 922 C C . ASP A 1 121 ? -6.668 -2.545 -9.383 1 85.94 121 ASP A C 1
ATOM 924 O O . ASP A 1 121 ? -6.668 -3.73 -9.719 1 85.94 121 ASP A O 1
ATOM 928 N N . GLU A 1 122 ? -7.199 -2.109 -8.352 1 87.94 122 GLU A N 1
ATOM 929 C CA . GLU A 1 122 ? -7.809 -3.006 -7.371 1 87.94 122 GLU A CA 1
ATOM 930 C C . GLU A 1 122 ? -9.023 -3.719 -7.957 1 87.94 122 GLU A C 1
ATOM 932 O O . GLU A 1 122 ? -9.273 -4.883 -7.648 1 87.94 122 GLU A O 1
ATOM 937 N N . THR A 1 123 ? -9.734 -3.018 -8.789 1 87.06 123 THR A N 1
ATOM 938 C CA . THR A 1 123 ? -10.93 -3.598 -9.391 1 87.06 123 THR A CA 1
ATOM 939 C C . THR A 1 123 ? -10.57 -4.793 -10.266 1 87.06 123 THR A C 1
ATOM 941 O O . THR A 1 123 ? -11.195 -5.852 -10.172 1 87.06 123 THR A O 1
ATOM 944 N N . HIS A 1 124 ? -9.586 -4.641 -11.062 1 87 124 HIS A N 1
ATOM 945 C CA . HIS A 1 124 ? -9.141 -5.715 -11.945 1 87 124 HIS A CA 1
ATOM 946 C C . HIS A 1 124 ? -8.578 -6.883 -11.148 1 87 124 HIS A C 1
ATOM 948 O O . HIS A 1 124 ? -8.836 -8.047 -11.461 1 87 124 HIS A O 1
ATOM 954 N N . LEU A 1 125 ? -7.773 -6.562 -10.141 1 90.06 125 LEU A N 1
ATOM 955 C CA . LEU A 1 125 ? -7.211 -7.637 -9.336 1 90.06 125 LEU A CA 1
ATOM 956 C C . LEU A 1 125 ? -8.312 -8.406 -8.609 1 90.06 125 LEU A C 1
ATOM 958 O O . LEU A 1 125 ? -8.273 -9.633 -8.547 1 90.06 125 LEU A O 1
ATOM 962 N N . LEU A 1 126 ? -9.25 -7.688 -8.094 1 90.62 126 LEU A N 1
ATOM 963 C CA . LEU A 1 126 ? -10.352 -8.344 -7.402 1 90.62 126 LEU A CA 1
ATOM 964 C C . LEU A 1 126 ? -11.133 -9.242 -8.359 1 90.62 126 LEU A C 1
ATOM 966 O O . LEU A 1 126 ? -11.5 -10.367 -7.996 1 90.62 126 LEU A O 1
ATOM 970 N N . ARG A 1 127 ? -11.414 -8.734 -9.492 1 88.25 127 ARG A N 1
ATOM 971 C CA . ARG A 1 127 ? -12.102 -9.547 -10.484 1 88.25 127 ARG A CA 1
ATOM 972 C C . ARG A 1 127 ? -11.344 -10.836 -10.766 1 88.25 127 ARG A C 1
ATOM 974 O O . ARG A 1 127 ? -11.945 -11.914 -10.828 1 88.25 127 ARG A O 1
ATOM 981 N N . TYR A 1 128 ? -10.117 -10.75 -10.93 1 86.62 128 TYR A N 1
ATOM 982 C CA . TYR A 1 128 ? -9.273 -11.914 -11.164 1 86.62 128 TYR A CA 1
ATOM 983 C C . TYR A 1 128 ? -9.344 -12.883 -9.984 1 86.62 128 TYR A C 1
ATOM 985 O O . TYR A 1 128 ? -9.531 -14.086 -10.172 1 86.62 128 TYR A O 1
ATOM 993 N N . LEU A 1 129 ? -9.172 -12.352 -8.805 1 88.94 129 LEU A N 1
ATOM 994 C CA . LEU A 1 129 ? -9.156 -13.203 -7.617 1 88.94 129 LEU A CA 1
ATOM 995 C C . LEU A 1 129 ? -10.5 -13.883 -7.414 1 88.94 129 LEU A C 1
ATOM 997 O O . LEU A 1 129 ? -10.562 -15.016 -6.934 1 88.94 129 LEU A O 1
ATOM 1001 N N . ARG A 1 130 ? -11.539 -13.18 -7.789 1 88.62 130 ARG A N 1
ATOM 1002 C CA . ARG A 1 130 ? -12.859 -13.805 -7.738 1 88.62 130 ARG A CA 1
ATOM 1003 C C . ARG A 1 130 ? -12.953 -14.961 -8.719 1 88.62 130 ARG A C 1
ATOM 1005 O O . ARG A 1 130 ? -13.555 -15.992 -8.414 1 88.62 130 ARG A O 1
ATOM 1012 N N . HIS A 1 131 ? -12.398 -14.742 -9.828 1 85.81 131 HIS A N 1
ATOM 1013 C CA . HIS A 1 131 ? -12.367 -15.812 -10.82 1 85.81 131 HIS A CA 1
ATOM 1014 C C . HIS A 1 131 ? -11.578 -17.016 -10.305 1 85.81 131 HIS A C 1
ATOM 1016 O O . HIS A 1 131 ? -11.977 -18.156 -10.508 1 85.81 131 HIS A O 1
ATOM 1022 N N . VAL A 1 132 ? -10.461 -16.75 -9.711 1 86.81 132 VAL A N 1
ATOM 1023 C CA . VAL A 1 132 ? -9.633 -17.812 -9.156 1 86.81 132 VAL A CA 1
ATOM 1024 C C . VAL A 1 132 ? -10.422 -18.578 -8.086 1 86.81 132 VAL A C 1
ATOM 1026 O O . VAL A 1 132 ? -10.438 -19.812 -8.086 1 86.81 132 VAL A O 1
ATOM 1029 N N . ALA A 1 133 ? -11.031 -17.859 -7.227 1 87.88 133 ALA A N 1
ATOM 1030 C CA . ALA A 1 133 ? -11.82 -18.484 -6.164 1 87.88 133 ALA A CA 1
ATOM 1031 C C . ALA A 1 133 ? -12.914 -19.375 -6.746 1 87.88 133 ALA A C 1
ATOM 1033 O O . ALA A 1 133 ? -13.148 -20.484 -6.254 1 87.88 133 ALA A O 1
ATOM 1034 N N . ALA A 1 134 ? -13.531 -18.891 -7.766 1 85.44 134 ALA A N 1
ATOM 1035 C CA . ALA A 1 134 ? -14.633 -19.625 -8.398 1 85.44 134 ALA A CA 1
ATOM 1036 C C . ALA A 1 134 ? -14.125 -20.875 -9.102 1 85.44 134 ALA A C 1
ATOM 1038 O O . ALA A 1 134 ? -14.859 -21.859 -9.234 1 85.44 134 ALA A O 1
ATOM 1039 N N . ALA A 1 135 ? -12.953 -20.859 -9.492 1 83.75 135 ALA A N 1
ATOM 1040 C CA . ALA A 1 135 ? -12.391 -21.953 -10.281 1 83.75 135 ALA A CA 1
ATOM 1041 C C . ALA A 1 135 ? -11.891 -23.078 -9.375 1 83.75 135 ALA A C 1
ATOM 1043 O O . ALA A 1 135 ? -11.688 -24.203 -9.828 1 83.75 135 ALA A O 1
ATOM 1044 N N . LEU A 1 136 ? -11.609 -22.797 -8.164 1 87.38 136 LEU A N 1
ATOM 1045 C CA . LEU A 1 136 ? -11.094 -23.797 -7.238 1 87.38 136 LEU A CA 1
ATOM 1046 C C . LEU A 1 136 ? -12.18 -24.797 -6.875 1 87.38 136 LEU A C 1
ATOM 1048 O O . LEU A 1 136 ? -13.367 -24.562 -7.121 1 87.38 136 LEU A O 1
ATOM 1052 N N . ASP A 1 137 ? -11.75 -25.938 -6.375 1 87 137 ASP A N 1
ATOM 1053 C CA . ASP A 1 137 ? -12.68 -26.969 -5.949 1 87 137 ASP A CA 1
ATOM 1054 C C . ASP A 1 137 ? -13.523 -26.5 -4.77 1 87 137 ASP A C 1
ATOM 1056 O O . ASP A 1 137 ? -13.023 -26.391 -3.648 1 87 137 ASP A O 1
ATOM 1060 N N . GLN A 1 138 ? -14.789 -26.328 -5.035 1 86.38 138 GLN A N 1
ATOM 1061 C CA . GLN A 1 138 ? -15.672 -25.797 -4 1 86.38 138 GLN A CA 1
ATOM 1062 C C . GLN A 1 138 ? -15.984 -26.859 -2.951 1 86.38 138 GLN A C 1
ATOM 1064 O O . GLN A 1 138 ? -16.219 -26.531 -1.783 1 86.38 1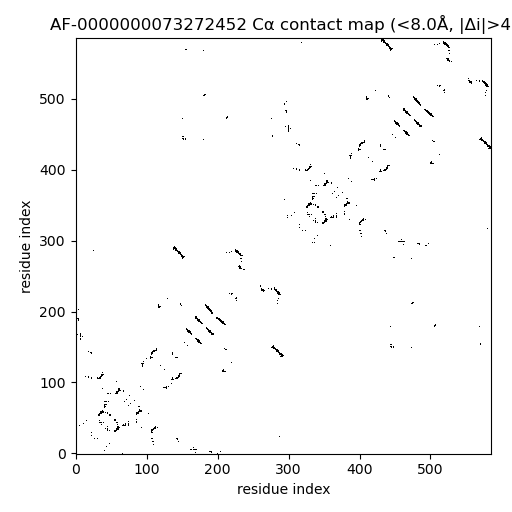38 GLN A O 1
ATOM 1069 N N . ALA A 1 139 ? -16.047 -28.078 -3.42 1 87.19 139 ALA A N 1
ATOM 1070 C CA . ALA A 1 139 ? -16.453 -29.156 -2.527 1 87.19 139 ALA A CA 1
ATOM 1071 C C . ALA A 1 139 ? -15.32 -29.547 -1.583 1 87.19 139 ALA A C 1
ATOM 1073 O O . ALA A 1 139 ? -15.539 -29.75 -0.389 1 87.19 139 ALA A O 1
ATOM 1074 N N . ARG A 1 140 ? -14.164 -29.594 -2.07 1 87.75 140 ARG A N 1
ATOM 1075 C CA . ARG A 1 140 ? -13.047 -30.094 -1.275 1 87.75 140 ARG A CA 1
ATOM 1076 C C . ARG A 1 140 ? -12.188 -28.938 -0.757 1 87.75 140 ARG A C 1
ATOM 1078 O O . ARG A 1 140 ? -11.352 -29.125 0.13 1 87.75 140 ARG A O 1
ATOM 1085 N N . GLY A 1 141 ? -12.391 -27.781 -1.366 1 87.75 141 GLY A N 1
ATOM 1086 C CA . GLY A 1 141 ? -11.539 -26.656 -1.028 1 87.75 141 GLY A CA 1
ATOM 1087 C C . GLY A 1 141 ? -10.258 -26.609 -1.835 1 87.75 141 GLY A C 1
ATOM 1088 O O . GLY A 1 141 ? -9.992 -27.516 -2.635 1 87.75 141 GLY A O 1
ATOM 1089 N N . GLY A 1 142 ? -9.523 -25.547 -1.689 1 89.31 142 GLY A N 1
ATOM 1090 C CA . GLY A 1 142 ? -8.266 -25.359 -2.393 1 89.31 142 GLY A CA 1
ATOM 1091 C C . GLY A 1 142 ? -7.469 -24.156 -1.895 1 89.31 142 GLY A C 1
ATOM 1092 O O . GLY A 1 142 ? -7.898 -23.469 -0.968 1 89.31 142 GLY A O 1
ATOM 1093 N N . ILE A 1 143 ? -6.242 -24.078 -2.447 1 88.12 143 ILE A N 1
ATOM 1094 C CA . ILE A 1 143 ? -5.418 -22.938 -2.051 1 88.12 143 ILE A CA 1
ATOM 1095 C C . ILE A 1 143 ? -4.973 -22.172 -3.291 1 88.12 143 ILE A C 1
ATOM 1097 O O . ILE A 1 143 ? -4.859 -22.734 -4.379 1 88.12 143 ILE A O 1
ATOM 1101 N N . PHE A 1 144 ? -4.855 -20.938 -3.107 1 88.06 144 PHE A N 1
ATOM 1102 C CA . PHE A 1 144 ? -4.211 -20.031 -4.051 1 88.06 144 PHE A CA 1
ATOM 1103 C C . PHE A 1 144 ? -2.969 -19.406 -3.438 1 88.06 144 PHE A C 1
ATOM 1105 O O . PHE A 1 144 ? -3.023 -18.859 -2.336 1 88.06 144 PHE A O 1
ATOM 1112 N N . VAL A 1 145 ? -1.844 -19.531 -4.129 1 84.31 145 VAL A N 1
ATOM 1113 C CA . VAL A 1 145 ? -0.592 -18.969 -3.619 1 84.31 145 VAL A CA 1
ATOM 1114 C C . VAL A 1 145 ? -0.178 -17.766 -4.465 1 84.31 145 VAL A C 1
ATOM 1116 O O . VAL A 1 145 ? 0.058 -17.906 -5.668 1 84.31 145 VAL A O 1
ATOM 1119 N N . ALA A 1 146 ? -0.12 -16.641 -3.822 1 83.06 146 ALA A N 1
ATOM 1120 C CA . ALA A 1 146 ? 0.331 -15.422 -4.473 1 83.06 146 ALA A CA 1
ATOM 1121 C C . ALA A 1 146 ? 1.745 -15.055 -4.031 1 83.06 146 ALA A C 1
ATOM 1123 O O . ALA A 1 146 ? 2.039 -15.023 -2.834 1 83.06 146 ALA A O 1
ATOM 1124 N N . ASP A 1 147 ? 2.553 -14.852 -5.023 1 78.06 147 ASP A N 1
ATOM 1125 C CA . ASP A 1 147 ? 3.902 -14.367 -4.746 1 78.06 147 ASP A CA 1
ATOM 1126 C C . ASP A 1 147 ? 3.979 -12.852 -4.859 1 78.06 147 ASP A C 1
ATOM 1128 O O . ASP A 1 147 ? 3.539 -12.273 -5.855 1 78.06 147 ASP A O 1
ATOM 1132 N N . LEU A 1 148 ? 4.523 -12.273 -3.809 1 80.38 148 LEU A N 1
ATOM 1133 C CA . LEU A 1 148 ? 4.664 -10.82 -3.783 1 80.38 148 LEU A CA 1
ATOM 1134 C C . LEU A 1 148 ? 6.121 -10.422 -3.596 1 80.38 148 LEU A C 1
ATOM 1136 O O . LEU A 1 148 ? 6.895 -11.141 -2.961 1 80.38 148 LEU A O 1
ATOM 1140 N N . LEU A 1 149 ? 6.418 -9.367 -4.242 1 78 149 LEU A N 1
ATOM 1141 C CA . LEU A 1 149 ? 7.715 -8.742 -4.023 1 78 149 LEU A CA 1
ATOM 1142 C C . LEU A 1 149 ? 7.543 -7.316 -3.498 1 78 149 LEU A C 1
ATOM 1144 O O . LEU A 1 149 ? 6.605 -6.617 -3.883 1 78 149 LEU A O 1
ATOM 1148 N N . GLY A 1 150 ? 8.477 -6.938 -2.662 1 78.12 150 GLY A N 1
ATOM 1149 C CA . GLY A 1 150 ? 8.406 -5.59 -2.121 1 78.12 150 GLY A CA 1
ATOM 1150 C C . GLY A 1 150 ? 9.68 -5.16 -1.419 1 78.12 150 GLY A C 1
ATOM 1151 O O . GLY A 1 150 ? 10.68 -5.875 -1.449 1 78.12 150 GLY A O 1
ATOM 1152 N N . GLY A 1 151 ? 9.531 -3.936 -0.808 1 79.12 151 GLY A N 1
ATOM 1153 C CA . GLY A 1 151 ? 10.68 -3.354 -0.128 1 79.12 151 GLY A CA 1
ATOM 1154 C C . GLY A 1 151 ? 11.469 -2.396 -1.001 1 79.12 151 GLY A C 1
ATOM 1155 O O . GLY A 1 151 ? 11.156 -2.227 -2.182 1 79.12 151 GLY A O 1
ATOM 1156 N N . PRO A 1 152 ? 12.5 -1.854 -0.408 1 76.5 152 PRO A N 1
ATOM 1157 C CA . PRO A 1 152 ? 13.266 -0.819 -1.108 1 76.5 152 PRO A CA 1
ATOM 1158 C C . PRO A 1 152 ? 13.859 -1.312 -2.426 1 76.5 152 PRO A C 1
ATOM 1160 O O . PRO A 1 152 ? 13.906 -0.563 -3.402 1 76.5 152 PRO A O 1
ATOM 1163 N N . ALA A 1 153 ? 14.258 -2.535 -2.453 1 76 153 ALA A N 1
ATOM 1164 C CA . ALA A 1 153 ? 14.875 -3.072 -3.662 1 76 153 ALA A CA 1
ATOM 1165 C C . ALA A 1 153 ? 13.867 -3.158 -4.805 1 76 153 ALA A C 1
ATOM 1167 O O . ALA A 1 153 ? 14.227 -3.021 -5.973 1 76 153 ALA A O 1
ATOM 1168 N N . ALA A 1 154 ? 12.656 -3.336 -4.477 1 80.25 154 ALA A N 1
ATOM 1169 C CA . ALA A 1 154 ? 11.609 -3.449 -5.488 1 80.25 154 ALA A CA 1
ATOM 1170 C C . ALA A 1 154 ? 11.156 -2.072 -5.965 1 80.25 154 ALA A C 1
ATOM 1172 O O . ALA A 1 154 ? 10.469 -1.955 -6.984 1 80.25 154 ALA A O 1
ATOM 1173 N N . GLU A 1 155 ? 11.578 -1.045 -5.273 1 81.56 155 GLU A N 1
ATOM 1174 C CA . GLU A 1 155 ? 11.07 0.293 -5.566 1 81.56 155 GLU A CA 1
ATOM 1175 C C . GLU A 1 155 ? 12.18 1.199 -6.094 1 81.56 155 GLU A C 1
ATOM 1177 O O . GLU A 1 155 ? 12.102 2.424 -5.977 1 81.56 155 GLU A O 1
ATOM 1182 N N . ARG A 1 156 ? 13.164 0.616 -6.582 1 80.06 156 ARG A N 1
ATOM 1183 C CA . ARG A 1 156 ? 14.258 1.378 -7.184 1 80.06 156 ARG A CA 1
ATOM 1184 C C . ARG A 1 156 ? 14.656 0.794 -8.539 1 80.06 156 ARG A C 1
ATOM 1186 O O . ARG A 1 156 ? 14.328 -0.356 -8.836 1 80.06 156 ARG A O 1
ATOM 1193 N N . ASP A 1 157 ? 15.359 1.676 -9.227 1 81.88 157 ASP A N 1
ATOM 1194 C CA . ASP A 1 157 ? 15.938 1.14 -10.453 1 81.88 157 ASP A CA 1
ATOM 1195 C C . ASP A 1 157 ? 17.031 0.12 -10.148 1 81.88 157 ASP A C 1
ATOM 1197 O O . ASP A 1 157 ? 17.844 0.327 -9.25 1 81.88 157 ASP A O 1
ATOM 1201 N N . LEU A 1 158 ? 16.891 -0.98 -10.867 1 80.38 158 LEU A N 1
ATOM 1202 C CA . LEU A 1 158 ? 17.828 -2.07 -10.586 1 80.38 158 LEU A CA 1
ATOM 1203 C C . LEU A 1 158 ? 18.047 -2.936 -11.82 1 80.38 158 LEU A C 1
ATOM 1205 O O . LEU A 1 158 ? 17.125 -3.135 -12.617 1 80.38 158 LEU A O 1
ATOM 1209 N N . THR A 1 159 ? 19.25 -3.328 -12.062 1 82.12 159 THR A N 1
ATOM 1210 C CA . THR A 1 159 ? 19.625 -4.34 -13.047 1 82.12 159 THR A CA 1
ATOM 1211 C C . THR A 1 159 ? 20.297 -5.523 -12.367 1 82.12 159 THR A C 1
ATOM 1213 O O . THR A 1 159 ? 21.328 -5.363 -11.711 1 82.12 159 THR A O 1
ATOM 1216 N N . LEU A 1 160 ? 19.688 -6.648 -12.523 1 75.62 160 LEU A N 1
ATOM 1217 C CA . LEU A 1 160 ? 20.172 -7.828 -11.82 1 75.62 160 LEU A CA 1
ATOM 1218 C C . LEU A 1 160 ? 20.406 -8.984 -12.781 1 75.62 160 LEU A C 1
ATOM 1220 O O . LEU A 1 160 ? 19.453 -9.484 -13.391 1 75.62 160 LEU A O 1
ATOM 1224 N N . PRO A 1 161 ? 21.703 -9.398 -12.922 1 74.44 161 PRO A N 1
ATOM 1225 C CA . PRO A 1 161 ? 21.922 -10.648 -13.656 1 74.44 161 PRO A CA 1
ATOM 1226 C C . PRO A 1 161 ? 21.469 -11.883 -12.891 1 74.44 161 PRO A C 1
ATOM 1228 O O . PRO A 1 161 ? 21.672 -11.969 -11.672 1 74.44 161 PRO A O 1
ATOM 1231 N N . ARG A 1 162 ? 20.703 -12.688 -13.484 1 68.5 162 ARG A N 1
ATOM 1232 C CA . ARG A 1 162 ? 20.203 -13.914 -12.883 1 68.5 162 ARG A CA 1
ATOM 1233 C C . ARG A 1 162 ? 20.516 -15.125 -13.758 1 68.5 162 ARG A C 1
ATOM 1235 O O . ARG A 1 162 ? 20.781 -14.984 -14.953 1 68.5 162 ARG A O 1
ATOM 1242 N N . HIS A 1 163 ? 20.766 -16.219 -13.055 1 63.78 163 HIS A N 1
ATOM 1243 C CA . HIS A 1 163 ? 21.016 -17.484 -13.734 1 63.78 163 HIS A CA 1
ATOM 1244 C C . HIS A 1 163 ? 20.047 -18.562 -13.273 1 63.78 163 HIS A C 1
ATOM 1246 O O . HIS A 1 163 ? 19.766 -18.688 -12.078 1 63.78 163 HIS A O 1
ATOM 1252 N N . ASN A 1 164 ? 19.297 -19.156 -14.234 1 57.88 164 ASN A N 1
ATOM 1253 C CA .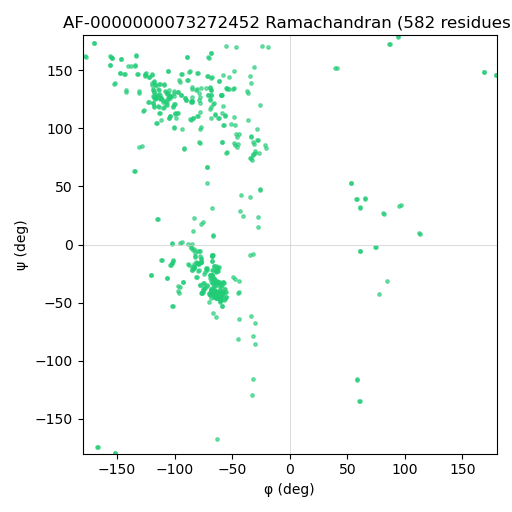 ASN A 1 164 ? 18.438 -20.297 -13.922 1 57.88 164 ASN A CA 1
ATOM 1254 C C . ASN A 1 164 ? 19.219 -21.609 -13.953 1 57.88 164 ASN A C 1
ATOM 1256 O O . ASN A 1 164 ? 19.625 -22.062 -15.023 1 57.88 164 ASN A O 1
ATOM 1260 N N . SER A 1 165 ? 19.406 -22.141 -12.82 1 57.06 165 SER A N 1
ATOM 1261 C CA . SER A 1 165 ? 20.234 -23.344 -12.719 1 57.06 165 SER A CA 1
ATOM 1262 C C . SER A 1 165 ? 19.547 -24.531 -13.398 1 57.06 165 SER A C 1
ATOM 1264 O O . SER A 1 165 ? 20.219 -25.469 -13.836 1 57.06 165 SER A O 1
ATOM 1266 N N . THR A 1 166 ? 18.234 -24.469 -13.461 1 53.38 166 THR A N 1
ATOM 1267 C CA . THR A 1 166 ? 17.5 -25.578 -14.047 1 53.38 166 THR A CA 1
ATOM 1268 C C . THR A 1 166 ? 17.625 -25.578 -15.57 1 53.38 166 THR A C 1
ATOM 1270 O O . THR A 1 166 ? 17.875 -26.625 -16.172 1 53.38 166 THR A O 1
ATOM 1273 N N . THR A 1 167 ? 17.609 -24.469 -16.141 1 56.31 167 THR A N 1
ATOM 1274 C CA . THR A 1 167 ? 17.625 -24.391 -17.594 1 56.31 167 THR A CA 1
ATOM 1275 C C . THR A 1 167 ? 19.031 -24.047 -18.109 1 56.31 167 THR A C 1
ATOM 1277 O O . THR A 1 167 ? 19.328 -24.234 -19.281 1 56.31 167 THR A O 1
ATOM 1280 N N . GLY A 1 168 ? 19.859 -23.609 -17.188 1 58.88 168 GLY A N 1
ATOM 1281 C CA . GLY A 1 168 ? 21.203 -23.172 -17.562 1 58.88 168 GLY A CA 1
ATOM 1282 C C . GLY A 1 168 ? 21.203 -21.812 -18.25 1 58.88 168 GLY A C 1
ATOM 1283 O O . GLY A 1 168 ? 22.266 -21.312 -18.641 1 58.88 168 GLY A O 1
ATOM 1284 N N . LEU A 1 169 ? 20.047 -21.234 -18.469 1 62.22 169 LEU A N 1
ATOM 1285 C CA . LEU A 1 169 ? 19.938 -19.953 -19.172 1 62.22 169 LEU A CA 1
ATOM 1286 C C . LEU A 1 169 ? 20.141 -18.797 -18.203 1 62.22 169 LEU A C 1
ATOM 1288 O O . LEU A 1 169 ? 19.719 -18.859 -17.047 1 62.22 169 LEU A O 1
ATOM 1292 N N . GLY A 1 170 ? 21 -17.812 -18.75 1 66.38 170 GLY A N 1
ATOM 1293 C CA . GLY A 1 170 ? 21.156 -16.578 -18.016 1 66.38 170 GLY A CA 1
ATOM 1294 C C . GLY A 1 170 ? 20.25 -15.461 -18.5 1 66.38 170 GLY A C 1
ATOM 1295 O O . GLY A 1 170 ? 19.859 -15.445 -19.672 1 66.38 170 GLY A O 1
ATOM 1296 N N . TYR A 1 171 ? 19.703 -14.633 -17.562 1 71.25 171 TYR A N 1
ATOM 1297 C CA . TYR A 1 171 ? 18.906 -13.469 -17.938 1 71.25 171 TYR A CA 1
ATOM 1298 C C . TYR A 1 171 ? 19.219 -12.281 -17.031 1 71.25 171 TYR A C 1
ATOM 1300 O O . TYR A 1 171 ? 19.875 -12.438 -16 1 71.25 171 TYR A O 1
ATOM 1308 N N . THR A 1 172 ? 19 -11.133 -17.594 1 75.62 172 THR A N 1
ATOM 1309 C CA . THR A 1 172 ? 19.125 -9.914 -16.812 1 75.62 172 THR A CA 1
ATOM 1310 C C . THR A 1 172 ? 17.75 -9.32 -16.516 1 75.62 172 THR A C 1
ATOM 1312 O O . THR A 1 172 ? 16.953 -9.102 -17.422 1 75.62 172 THR A O 1
ATOM 1315 N N . TRP A 1 173 ? 17.438 -9.203 -15.242 1 79.12 173 TRP A N 1
ATOM 1316 C CA . TRP A 1 173 ? 16.25 -8.484 -14.805 1 79.12 173 TRP A CA 1
ATOM 1317 C C . TRP A 1 173 ? 16.531 -6.992 -14.68 1 79.12 173 TRP A C 1
ATOM 1319 O O . TRP A 1 173 ? 17.484 -6.586 -14.023 1 79.12 173 TRP A O 1
ATOM 1329 N N . VAL A 1 174 ? 15.695 -6.242 -15.43 1 81.06 174 VAL A N 1
ATOM 1330 C CA . VAL A 1 174 ? 15.805 -4.789 -15.328 1 81.06 174 VAL A CA 1
ATOM 1331 C C . VAL A 1 174 ? 14.484 -4.203 -14.82 1 81.06 174 VAL A C 1
ATOM 1333 O O . VAL A 1 174 ? 13.422 -4.5 -15.359 1 81.06 174 VAL A O 1
ATOM 1336 N N . GLN A 1 175 ? 14.539 -3.523 -13.742 1 85.62 175 GLN A N 1
ATOM 1337 C CA . GLN A 1 175 ? 13.367 -2.791 -13.289 1 85.62 175 GLN A CA 1
ATOM 1338 C C . GLN A 1 175 ? 13.633 -1.289 -13.25 1 85.62 175 GLN A C 1
ATOM 1340 O O . GLN A 1 175 ? 14.734 -0.859 -12.898 1 85.62 175 GLN A O 1
ATOM 1345 N N . SER A 1 176 ? 12.617 -0.531 -13.664 1 83.31 176 SER A N 1
ATOM 1346 C CA . SER A 1 176 ? 12.805 0.914 -13.742 1 83.31 176 SER A CA 1
ATOM 1347 C C . SER A 1 176 ? 11.477 1.649 -13.648 1 83.31 176 SER A C 1
ATOM 1349 O O . SER A 1 176 ? 10.414 1.061 -13.883 1 83.31 176 SER A O 1
ATOM 1351 N N . GLY A 1 177 ? 11.633 2.932 -13.156 1 79.44 177 GLY A N 1
ATOM 1352 C CA . GLY A 1 177 ? 10.516 3.855 -13.297 1 79.44 177 GLY A CA 1
ATOM 1353 C C . GLY A 1 177 ? 9.461 3.672 -12.227 1 79.44 177 GLY A C 1
ATOM 1354 O O . GLY A 1 177 ? 8.281 3.977 -12.453 1 79.44 177 GLY A O 1
ATOM 1355 N N . PHE A 1 178 ? 9.836 3.184 -11.133 1 86.06 178 PHE A N 1
ATOM 1356 C CA . PHE A 1 178 ? 8.844 3.08 -10.07 1 86.06 178 PHE A CA 1
ATOM 1357 C C . PHE A 1 178 ? 8.273 4.453 -9.719 1 86.06 178 PHE A C 1
ATOM 1359 O O . PHE A 1 178 ? 9.023 5.391 -9.461 1 86.06 178 PHE A O 1
ATOM 1366 N N . ASP A 1 179 ? 6.961 4.5 -9.711 1 80.12 179 ASP A N 1
ATOM 1367 C CA . ASP A 1 179 ? 6.211 5.695 -9.328 1 80.12 179 ASP A CA 1
ATOM 1368 C C . ASP A 1 179 ? 5.438 5.469 -8.031 1 80.12 179 ASP A C 1
ATOM 1370 O O . ASP A 1 179 ? 4.484 4.688 -8 1 80.12 179 ASP A O 1
ATOM 1374 N N . PRO A 1 180 ? 5.809 6.16 -6.961 1 81.56 180 PRO A N 1
ATOM 1375 C CA . PRO A 1 180 ? 5.141 5.945 -5.676 1 81.56 180 PRO A CA 1
ATOM 1376 C C . PRO A 1 180 ? 3.672 6.363 -5.695 1 81.56 180 PRO A C 1
ATOM 1378 O O . PRO A 1 180 ? 2.893 5.938 -4.836 1 81.56 180 PRO A O 1
ATOM 1381 N N . VAL A 1 181 ? 3.215 7.152 -6.594 1 79.31 181 VAL A N 1
ATOM 1382 C CA . VAL A 1 181 ? 1.838 7.629 -6.668 1 79.31 181 VAL A CA 1
ATOM 1383 C C . VAL A 1 181 ? 0.936 6.531 -7.219 1 79.31 181 VAL A C 1
ATOM 1385 O O . VAL A 1 181 ? -0.179 6.328 -6.73 1 79.31 181 VAL A O 1
ATOM 1388 N N . THR A 1 182 ? 1.448 5.875 -8.195 1 81.94 182 THR A N 1
ATOM 1389 C CA . THR A 1 182 ? 0.659 4.809 -8.805 1 81.94 182 THR A CA 1
ATOM 1390 C C . THR A 1 182 ? 1.157 3.439 -8.352 1 81.94 182 THR A C 1
ATOM 1392 O O . THR A 1 182 ? 0.467 2.434 -8.531 1 81.94 182 THR A O 1
ATOM 1395 N N . ARG A 1 183 ? 2.371 3.461 -7.84 1 88.81 183 ARG A N 1
ATOM 1396 C CA . ARG A 1 183 ? 3.125 2.277 -7.438 1 88.81 183 ARG A CA 1
ATOM 1397 C C . ARG A 1 183 ? 3.312 1.323 -8.617 1 88.81 183 ARG A C 1
ATOM 1399 O O . ARG A 1 183 ? 3.176 0.108 -8.461 1 88.81 183 ARG A O 1
ATOM 1406 N N . ARG A 1 184 ? 3.543 1.933 -9.711 1 88.19 184 ARG A N 1
ATOM 1407 C CA . ARG A 1 184 ? 3.82 1.165 -10.922 1 88.19 184 ARG A CA 1
ATOM 1408 C C . ARG A 1 184 ? 5.301 1.226 -11.281 1 88.19 184 ARG A C 1
ATOM 1410 O O . ARG A 1 184 ? 5.984 2.201 -10.961 1 88.19 184 ARG A O 1
ATOM 1417 N N . MET A 1 185 ? 5.777 0.159 -11.891 1 87.25 185 MET A N 1
ATOM 1418 C CA . MET A 1 185 ? 7.145 0.074 -12.398 1 87.25 185 MET A CA 1
ATOM 1419 C C . MET A 1 185 ? 7.211 -0.775 -13.656 1 87.25 185 MET A C 1
ATOM 1421 O O . MET A 1 185 ? 6.262 -1.496 -13.977 1 87.25 185 MET A O 1
ATOM 1425 N N . THR A 1 186 ? 8.266 -0.564 -14.367 1 86.12 186 THR A N 1
ATOM 1426 C CA . THR A 1 186 ? 8.516 -1.382 -15.547 1 86.12 186 THR A CA 1
ATOM 1427 C C . THR A 1 186 ? 9.602 -2.414 -15.273 1 86.12 186 THR A C 1
ATOM 1429 O O . THR A 1 186 ? 10.633 -2.092 -14.672 1 86.12 186 THR A O 1
ATOM 1432 N N . GLY A 1 187 ? 9.281 -3.619 -15.57 1 84.06 187 GLY A N 1
ATOM 1433 C CA . GLY A 1 187 ? 10.25 -4.699 -15.539 1 84.06 187 GLY A CA 1
ATOM 1434 C C . GLY A 1 187 ? 10.555 -5.273 -16.906 1 84.06 187 GLY A C 1
ATOM 1435 O O . GLY A 1 187 ? 9.656 -5.391 -17.75 1 84.06 187 GLY A O 1
ATOM 1436 N N . THR A 1 188 ? 11.867 -5.516 -17.094 1 79.81 188 THR A N 1
ATOM 1437 C CA . THR A 1 188 ? 12.289 -6.125 -18.359 1 79.81 188 THR A CA 1
ATOM 1438 C C . THR A 1 188 ? 13.219 -7.309 -18.109 1 79.81 188 THR A C 1
ATOM 1440 O O . THR A 1 188 ? 14.094 -7.242 -17.25 1 79.81 188 THR A O 1
ATOM 1443 N N . ILE A 1 189 ? 12.914 -8.375 -18.734 1 75.12 189 ILE A N 1
ATOM 1444 C CA . ILE A 1 189 ? 13.828 -9.516 -18.734 1 75.12 189 ILE A CA 1
ATOM 1445 C C . ILE A 1 189 ? 14.594 -9.555 -20.062 1 75.12 189 ILE A C 1
ATOM 1447 O O . ILE A 1 189 ? 13.984 -9.586 -21.125 1 75.12 189 ILE A O 1
ATOM 1451 N N . ARG A 1 190 ? 15.891 -9.438 -19.938 1 72.62 190 ARG A N 1
ATOM 1452 C CA . ARG A 1 190 ? 16.766 -9.562 -21.094 1 72.62 190 ARG A CA 1
ATOM 1453 C C . ARG A 1 190 ? 17.469 -10.922 -21.109 1 72.62 190 ARG A C 1
ATOM 1455 O O . ARG A 1 190 ? 18.281 -11.219 -20.234 1 72.62 190 ARG A O 1
ATOM 1462 N N . LEU A 1 191 ? 17.094 -11.805 -22.078 1 68.88 191 LEU A N 1
ATOM 1463 C CA . LEU A 1 191 ? 17.672 -13.141 -22.141 1 68.88 191 LEU A CA 1
ATOM 1464 C C . LEU A 1 191 ? 19.062 -13.109 -22.781 1 68.88 191 LEU A C 1
ATOM 1466 O O . LEU A 1 191 ? 19.297 -12.344 -23.719 1 68.88 191 LEU A O 1
ATOM 1470 N N . ARG A 1 192 ? 20.016 -13.75 -22.109 1 62.34 192 ARG A N 1
ATOM 1471 C CA . ARG A 1 192 ? 21.359 -13.891 -22.672 1 62.34 192 ARG A CA 1
ATOM 1472 C C . ARG A 1 192 ? 21.531 -15.266 -23.312 1 62.34 192 ARG A C 1
ATOM 1474 O O . ARG A 1 192 ? 21.156 -16.281 -22.734 1 62.34 192 ARG A O 1
ATOM 1481 N N . GLU A 1 193 ? 21.594 -15.414 -24.609 1 55.72 193 GLU A N 1
ATOM 1482 C CA . GLU A 1 193 ? 21.844 -16.688 -25.266 1 55.72 193 GLU A CA 1
ATOM 1483 C C . GLU A 1 193 ? 23.172 -17.297 -24.797 1 55.72 193 GLU A C 1
ATOM 1485 O O . GLU A 1 193 ? 24.062 -16.594 -24.344 1 55.72 193 GLU A O 1
ATOM 1490 N N . MET A 1 194 ? 23.375 -18.719 -24.656 1 48.91 194 MET A N 1
ATOM 1491 C CA . MET A 1 194 ? 24.531 -19.547 -24.328 1 48.91 194 MET A CA 1
ATOM 1492 C C . MET A 1 194 ? 25.766 -19.078 -25.094 1 48.91 194 MET A C 1
ATOM 1494 O O . MET A 1 194 ? 26.891 -19.203 -24.594 1 48.91 194 MET A O 1
ATOM 1498 N N . ASP A 1 195 ? 25.875 -19.125 -26.422 1 48.38 195 ASP A N 1
ATOM 1499 C CA . ASP A 1 195 ? 27.094 -18.953 -27.188 1 48.38 195 ASP A CA 1
ATOM 1500 C C . ASP A 1 195 ? 27.625 -17.516 -27.078 1 48.38 195 ASP A C 1
ATOM 1502 O O . ASP A 1 195 ? 28.453 -17.094 -27.891 1 48.38 195 ASP A O 1
ATOM 1506 N N . GLY A 1 196 ? 27.469 -16.875 -26.125 1 48.66 196 GLY A N 1
ATOM 1507 C CA . GLY A 1 196 ? 28.047 -15.562 -25.922 1 48.66 196 GLY A CA 1
ATOM 1508 C C . GLY A 1 196 ? 27.219 -14.445 -26.531 1 48.66 196 GLY A C 1
ATOM 1509 O O . GLY A 1 196 ? 27.547 -13.266 -26.375 1 48.66 196 GLY A O 1
ATOM 1510 N N . ARG A 1 197 ? 26.547 -14.867 -27.656 1 43.72 197 ARG A N 1
ATOM 1511 C CA . ARG A 1 197 ? 25.859 -13.797 -28.375 1 43.72 197 ARG A CA 1
ATOM 1512 C C . ARG A 1 197 ? 24.547 -13.422 -27.688 1 43.72 197 ARG A C 1
ATOM 1514 O O . ARG A 1 197 ? 23.875 -14.281 -27.109 1 43.72 197 ARG A O 1
ATOM 1521 N N . GLU A 1 198 ? 24.438 -12.312 -27.188 1 48.91 198 GLU A N 1
ATOM 1522 C CA . GLU A 1 198 ? 23.156 -11.766 -26.719 1 48.91 198 GLU A CA 1
ATOM 1523 C C . GLU A 1 198 ? 22 -12.266 -27.578 1 48.91 198 GLU A C 1
ATOM 1525 O O . GLU A 1 198 ? 22 -12.078 -28.797 1 48.91 198 GLU A O 1
ATOM 1530 N N . ALA A 1 199 ? 21.578 -13.523 -27.5 1 47.19 199 ALA A N 1
ATOM 1531 C CA . ALA A 1 199 ? 20.484 -14.031 -28.312 1 47.19 199 ALA A CA 1
ATOM 1532 C C . ALA A 1 199 ? 19.469 -12.93 -28.609 1 47.19 199 ALA A C 1
ATOM 1534 O O . ALA A 1 199 ? 19.359 -11.961 -27.859 1 47.19 199 ALA A O 1
ATOM 1535 N N . ARG A 1 200 ? 18.734 -12.969 -29.688 1 47.41 200 ARG A N 1
ATOM 1536 C CA . ARG A 1 200 ? 17.609 -12.141 -30.078 1 47.41 200 ARG A CA 1
ATOM 1537 C C . ARG A 1 200 ? 16.75 -11.781 -28.859 1 47.41 200 ARG A C 1
ATOM 1539 O O . ARG A 1 200 ? 16.438 -12.641 -28.047 1 47.41 200 ARG A O 1
ATOM 1546 N N . ARG A 1 201 ? 16.766 -10.547 -28.359 1 48.56 201 ARG A N 1
ATOM 1547 C CA . ARG A 1 201 ? 16.375 -9.648 -27.281 1 48.56 201 ARG A CA 1
ATOM 1548 C C . ARG A 1 201 ? 14.938 -9.914 -26.828 1 48.56 201 ARG A C 1
ATOM 1550 O O . ARG A 1 201 ? 13.992 -9.461 -27.484 1 48.56 201 ARG A O 1
ATOM 1557 N N . TYR A 1 202 ? 14.547 -11.109 -26.688 1 50.44 202 TYR A N 1
ATOM 1558 C CA . TYR A 1 202 ? 13.18 -11.102 -26.188 1 50.44 202 TYR A CA 1
ATOM 1559 C C . TYR A 1 202 ? 13.102 -10.359 -24.859 1 50.44 202 TYR A C 1
ATOM 1561 O O . TYR A 1 202 ? 13.711 -10.773 -23.859 1 50.44 202 TYR A O 1
ATOM 1569 N N . ASN A 1 203 ? 12.922 -9.148 -24.984 1 59.94 203 ASN A N 1
ATOM 1570 C CA . ASN A 1 203 ? 12.641 -8.25 -23.859 1 59.94 203 ASN A CA 1
ATOM 1571 C C . ASN A 1 203 ? 11.188 -8.344 -23.422 1 59.94 203 ASN A C 1
ATOM 1573 O O . ASN A 1 203 ? 10.273 -8.172 -24.234 1 59.94 203 ASN A O 1
ATOM 1577 N N . PHE A 1 204 ? 10.984 -9.32 -22.484 1 66.75 204 PHE A N 1
ATOM 1578 C CA . PHE A 1 204 ? 9.664 -9.242 -21.875 1 66.75 204 PHE A CA 1
ATOM 1579 C C . PHE A 1 204 ? 9.547 -8.008 -21 1 66.75 204 PHE A C 1
ATOM 1581 O O . PHE A 1 204 ? 10.469 -7.688 -20.234 1 66.75 204 PHE A O 1
ATOM 1588 N N . HIS A 1 205 ? 8.508 -7.34 -21.406 1 75.5 205 HIS A N 1
ATOM 1589 C CA . HIS A 1 205 ? 8.234 -6.129 -20.641 1 75.5 205 HIS A CA 1
ATOM 1590 C C . HIS A 1 205 ? 7.02 -6.312 -19.75 1 75.5 205 HIS A C 1
ATOM 1592 O O . HIS A 1 205 ? 6.023 -6.914 -20.156 1 75.5 205 HIS A O 1
ATOM 1598 N N . TYR A 1 206 ? 7.254 -5.949 -18.578 1 80.06 206 TYR A N 1
ATOM 1599 C CA . TYR A 1 206 ? 6.176 -5.988 -17.594 1 80.06 206 TYR A CA 1
ATOM 1600 C C . TYR A 1 206 ? 5.832 -4.586 -17.094 1 80.06 206 TYR A C 1
ATOM 1602 O O . TYR A 1 206 ? 6.723 -3.77 -16.859 1 80.06 206 TYR A O 1
ATOM 1610 N N . ASP A 1 207 ? 4.594 -4.266 -17.156 1 86.06 207 ASP A N 1
ATOM 1611 C CA . ASP A 1 207 ? 4.039 -3.125 -16.438 1 86.06 207 ASP A CA 1
ATOM 1612 C C . ASP A 1 207 ? 3.322 -3.574 -15.156 1 86.06 207 ASP A C 1
ATOM 1614 O O . ASP A 1 207 ? 2.191 -4.059 -15.219 1 86.06 207 ASP A O 1
ATOM 1618 N N . TRP A 1 208 ? 4.062 -3.402 -14.07 1 89 208 TRP A N 1
ATOM 1619 C CA . TRP A 1 208 ? 3.576 -4.012 -12.844 1 89 208 TRP A CA 1
ATOM 1620 C C . TRP A 1 208 ? 3.076 -2.949 -11.867 1 89 208 TRP A C 1
ATOM 1622 O O . TRP A 1 208 ? 3.68 -1.881 -11.742 1 89 208 TRP A O 1
ATOM 1632 N N . ARG A 1 209 ? 2.012 -3.236 -11.281 1 90.94 209 ARG A N 1
ATOM 1633 C CA . ARG A 1 209 ? 1.614 -2.553 -10.055 1 90.94 209 ARG A CA 1
ATOM 1634 C C . ARG A 1 209 ? 2.141 -3.283 -8.828 1 90.94 209 ARG A C 1
ATOM 1636 O O . ARG A 1 209 ? 1.885 -4.477 -8.648 1 90.94 209 ARG A O 1
ATOM 1643 N N . MET A 1 210 ? 2.887 -2.551 -7.977 1 89.56 210 MET A N 1
ATOM 1644 C CA . MET A 1 210 ? 3.449 -3.156 -6.773 1 89.56 210 MET A CA 1
ATOM 1645 C C . MET A 1 210 ? 2.449 -3.109 -5.621 1 89.56 210 MET A C 1
ATOM 1647 O O . MET A 1 210 ? 2.232 -2.053 -5.027 1 89.56 210 MET A O 1
ATOM 1651 N N . TRP A 1 211 ? 1.949 -4.27 -5.336 1 90.06 211 TRP A N 1
ATOM 1652 C CA . TRP A 1 211 ? 0.944 -4.395 -4.289 1 90.06 211 TRP A CA 1
ATOM 1653 C C . TRP A 1 211 ? 1.601 -4.582 -2.924 1 90.06 211 TRP A C 1
ATOM 1655 O O . TRP A 1 211 ? 2.668 -5.191 -2.822 1 90.06 211 TRP A O 1
ATOM 1665 N N . THR A 1 212 ? 0.92 -4.074 -1.875 1 87 212 THR A N 1
ATOM 1666 C CA . THR A 1 212 ? 1.344 -4.387 -0.514 1 87 212 THR A CA 1
ATOM 1667 C C . THR A 1 212 ? 0.665 -5.66 -0.017 1 87 212 THR A C 1
ATOM 1669 O O . THR A 1 212 ? -0.343 -6.094 -0.58 1 87 212 THR A O 1
ATOM 1672 N N . VAL A 1 213 ? 1.249 -6.23 1.016 1 85.5 213 VAL A N 1
ATOM 1673 C CA . VAL A 1 213 ? 0.696 -7.457 1.58 1 85.5 213 VAL A CA 1
ATOM 1674 C C . VAL A 1 213 ? -0.725 -7.199 2.078 1 85.5 213 VAL A C 1
ATOM 1676 O O . VAL A 1 213 ? -1.649 -7.945 1.744 1 85.5 213 VAL A O 1
ATOM 1679 N N . PRO A 1 214 ? -0.992 -6.059 2.752 1 86.81 214 PRO A N 1
ATOM 1680 C CA . PRO A 1 214 ? -2.365 -5.828 3.205 1 86.81 214 PRO A CA 1
ATOM 1681 C C . PRO A 1 214 ? -3.344 -5.633 2.049 1 86.81 214 PRO A C 1
ATOM 1683 O O . PRO A 1 214 ? -4.5 -6.051 2.135 1 86.81 214 PRO A O 1
ATOM 1686 N N . ASP A 1 215 ? -2.893 -5.047 0.97 1 87.75 215 ASP A N 1
ATOM 1687 C CA . ASP A 1 215 ? -3.746 -4.887 -0.203 1 87.75 215 ASP A CA 1
ATOM 1688 C C . ASP A 1 215 ? -4.242 -6.238 -0.709 1 87.75 215 ASP A C 1
ATOM 1690 O O . ASP A 1 215 ? -5.449 -6.441 -0.877 1 87.75 215 ASP A O 1
ATOM 1694 N N . VAL A 1 216 ? -3.357 -7.055 -0.915 1 89 216 VAL A N 1
ATOM 1695 C CA . VAL A 1 216 ? -3.676 -8.344 -1.514 1 89 216 VAL A CA 1
ATOM 1696 C C . VAL A 1 216 ? -4.516 -9.172 -0.542 1 89 216 VAL A C 1
ATOM 1698 O O . VAL A 1 216 ? -5.473 -9.836 -0.948 1 89 216 VAL A O 1
ATOM 1701 N N . ARG A 1 217 ? -4.172 -9.102 0.711 1 87.62 217 ARG A N 1
ATOM 1702 C CA . ARG A 1 217 ? -4.934 -9.836 1.717 1 87.62 217 ARG A CA 1
ATOM 1703 C C . ARG A 1 217 ? -6.391 -9.391 1.73 1 87.62 217 ARG A C 1
ATOM 1705 O O . ARG A 1 217 ? -7.301 -10.219 1.795 1 87.62 217 ARG A O 1
ATOM 1712 N N . GLU A 1 218 ? -6.555 -8.133 1.7 1 88.19 218 GLU A N 1
ATOM 1713 C CA . GLU A 1 218 ? -7.914 -7.594 1.711 1 88.19 218 GLU A CA 1
ATOM 1714 C C . GLU A 1 218 ? -8.68 -8.008 0.46 1 88.19 218 GLU A C 1
ATOM 1716 O O . GLU A 1 218 ? -9.852 -8.391 0.541 1 88.19 218 GLU A O 1
ATOM 1721 N N . LEU A 1 219 ? -8.102 -7.941 -0.639 1 90.38 219 LEU A N 1
ATOM 1722 C CA . LEU A 1 219 ? -8.766 -8.305 -1.888 1 90.38 219 LEU A CA 1
ATOM 1723 C C . LEU A 1 219 ? -9.062 -9.805 -1.93 1 90.38 219 LEU A C 1
ATOM 1725 O O . LEU A 1 219 ? -10.094 -10.219 -2.465 1 90.38 219 LEU A O 1
ATOM 1729 N N . LEU A 1 220 ? -8.133 -10.617 -1.391 1 91.31 220 LEU A N 1
ATOM 1730 C CA . LEU A 1 220 ? -8.375 -12.055 -1.286 1 91.31 220 LEU A CA 1
ATOM 1731 C C . LEU A 1 220 ? -9.578 -12.336 -0.389 1 91.31 220 LEU A C 1
ATOM 1733 O O . LEU A 1 220 ? -10.414 -13.188 -0.713 1 91.31 220 LEU A O 1
ATOM 1737 N N . ARG A 1 221 ? -9.703 -11.609 0.703 1 91.69 221 ARG A N 1
ATOM 1738 C CA . ARG A 1 221 ? -10.859 -11.758 1.585 1 91.69 221 ARG A CA 1
ATOM 1739 C C . ARG A 1 221 ? -12.156 -11.398 0.861 1 91.69 221 ARG A C 1
ATOM 1741 O O . ARG A 1 221 ? -13.141 -12.133 0.94 1 91.69 221 ARG A O 1
ATOM 1748 N N . GLN A 1 222 ? -12.102 -10.367 0.159 1 91.25 222 GLN A N 1
ATOM 1749 C CA . GLN A 1 222 ? -13.273 -9.938 -0.59 1 91.25 222 GLN A CA 1
ATOM 1750 C C . GLN A 1 222 ? -13.641 -10.953 -1.669 1 91.25 222 GLN A C 1
ATOM 1752 O O . GLN A 1 222 ? -14.812 -11.094 -2.023 1 91.25 222 GLN A O 1
ATOM 1757 N N . ALA A 1 223 ? -12.672 -11.617 -2.176 1 91.69 223 ALA A N 1
ATOM 1758 C CA . ALA A 1 223 ? -12.898 -12.602 -3.229 1 91.69 223 ALA A CA 1
ATOM 1759 C C . ALA A 1 223 ? -13.461 -13.898 -2.654 1 91.69 223 ALA A C 1
ATOM 1761 O O . ALA A 1 223 ? -13.852 -14.797 -3.402 1 91.69 223 ALA A O 1
ATOM 1762 N N . GLY A 1 224 ? -13.438 -14.086 -1.323 1 91.94 224 GLY A N 1
ATOM 1763 C CA . GLY A 1 224 ? -14.055 -15.234 -0.697 1 91.94 224 GLY A CA 1
ATOM 1764 C C . GLY A 1 224 ? -13.055 -16.188 -0.06 1 91.94 224 GLY A C 1
ATOM 1765 O O . GLY A 1 224 ? -13.422 -17.266 0.412 1 91.94 224 GLY A O 1
ATOM 1766 N N . PHE A 1 225 ? -11.805 -15.766 0.009 1 92.31 225 PHE A N 1
ATOM 1767 C CA . PHE A 1 225 ? -10.773 -16.609 0.602 1 92.31 225 PHE A CA 1
ATOM 1768 C C . PHE A 1 225 ? -10.594 -16.281 2.08 1 92.31 225 PHE A C 1
ATOM 1770 O O . PHE A 1 225 ? -10.828 -15.148 2.506 1 92.31 225 PHE A O 1
ATOM 1777 N N . SER A 1 226 ? -10.266 -17.328 2.84 1 86.25 226 SER A N 1
ATOM 1778 C CA . SER A 1 226 ? -9.547 -17.078 4.082 1 86.25 226 SER A CA 1
ATOM 1779 C C . SER A 1 226 ? -8.039 -16.984 3.842 1 86.25 226 SER A C 1
ATOM 1781 O O . SER A 1 226 ? -7.484 -17.781 3.078 1 86.25 226 SER A O 1
ATOM 1783 N N . THR A 1 227 ? -7.48 -15.859 4.258 1 75.56 227 THR A N 1
ATOM 1784 C CA . THR A 1 227 ? -6.09 -15.625 3.891 1 75.56 227 THR A CA 1
ATOM 1785 C C . THR A 1 227 ? -5.16 -15.945 5.059 1 75.56 227 THR A C 1
ATOM 1787 O O . THR A 1 227 ? -5.477 -15.633 6.211 1 75.56 227 THR A O 1
ATOM 1790 N N . THR A 1 228 ? -4.098 -16.75 4.645 1 72.31 228 THR A N 1
ATOM 1791 C CA . THR A 1 228 ? -2.955 -16.969 5.527 1 72.31 228 THR A CA 1
ATOM 1792 C C . THR A 1 228 ? -1.665 -16.469 4.875 1 72.31 228 THR A C 1
ATOM 1794 O O . THR A 1 228 ? -1.597 -16.328 3.652 1 72.31 228 THR A O 1
ATOM 1797 N N . TYR A 1 229 ? -0.928 -15.836 5.711 1 63.97 229 TYR A N 1
ATOM 1798 C CA . TYR A 1 229 ? 0.318 -15.297 5.176 1 63.97 229 TYR A CA 1
ATOM 1799 C C . TYR A 1 229 ? 1.515 -16.109 5.668 1 63.97 229 TYR A C 1
ATOM 1801 O O . TYR A 1 229 ? 1.564 -16.5 6.836 1 63.97 229 TYR A O 1
ATOM 1809 N N . ASP A 1 230 ? 2.213 -16.594 4.77 1 57.16 230 ASP A N 1
ATOM 1810 C CA . ASP A 1 230 ? 3.518 -17.141 5.137 1 57.16 230 ASP A CA 1
ATOM 1811 C C . ASP A 1 230 ? 4.645 -16.219 4.672 1 57.16 230 ASP A C 1
ATOM 1813 O O . ASP A 1 230 ? 4.512 -15.523 3.66 1 57.16 230 ASP A O 1
ATOM 1817 N N . ALA A 1 231 ? 5.59 -15.961 5.852 1 53.84 231 ALA A N 1
ATOM 1818 C CA . ALA A 1 231 ? 6.684 -15 5.73 1 53.84 231 ALA A CA 1
ATOM 1819 C C . ALA A 1 231 ? 7.574 -15.336 4.535 1 53.84 231 ALA A C 1
ATOM 1821 O O . ALA A 1 231 ? 7.57 -16.469 4.047 1 53.84 231 ALA A O 1
ATOM 1822 N N . SER A 1 232 ? 8.477 -14.359 4.266 1 52.38 232 SER A N 1
ATOM 1823 C CA . SER A 1 232 ? 9.5 -13.867 3.348 1 52.38 232 SER A CA 1
ATOM 1824 C C . SER A 1 232 ? 10.492 -14.977 2.988 1 52.38 232 SER A C 1
ATOM 1826 O O . SER A 1 232 ? 10.781 -15.844 3.811 1 52.38 232 SER A O 1
ATOM 1828 N N . ALA A 1 233 ? 10.469 -15.453 1.763 1 46.75 233 ALA A N 1
ATOM 1829 C CA . ALA A 1 233 ? 11.711 -16.094 1.346 1 46.75 233 ALA A CA 1
ATOM 1830 C C . ALA A 1 233 ? 12.922 -15.258 1.742 1 46.75 233 ALA A C 1
ATOM 1832 O O . ALA A 1 233 ? 12.969 -14.062 1.465 1 46.75 233 ALA A O 1
ATOM 1833 N N . GLY A 1 234 ? 13.453 -15.43 3.006 1 39.66 234 GLY A N 1
ATOM 1834 C CA . GLY A 1 234 ? 14.719 -14.82 3.379 1 39.66 234 GLY A CA 1
ATOM 1835 C C . GLY A 1 234 ? 15.617 -14.531 2.191 1 39.66 234 GLY A C 1
ATOM 1836 O O . GLY A 1 234 ? 15.289 -14.883 1.056 1 39.66 234 GLY A O 1
ATOM 1837 N N . ASP A 1 235 ? 16.781 -13.766 2.414 1 38.44 235 ASP A N 1
ATOM 1838 C CA . ASP A 1 235 ? 17.859 -13.547 1.452 1 38.44 235 ASP A CA 1
ATOM 1839 C C . ASP A 1 235 ? 18.062 -14.766 0.562 1 38.44 235 ASP A C 1
ATOM 1841 O O . ASP A 1 235 ? 18.422 -14.641 -0.61 1 38.44 235 ASP A O 1
ATOM 1845 N N . GLY A 1 236 ? 18.422 -15.977 1.154 1 33.84 236 GLY A N 1
ATOM 1846 C CA . GLY A 1 236 ? 18.984 -17.188 0.565 1 33.84 236 GLY A CA 1
ATOM 1847 C C . GLY A 1 236 ? 18.062 -17.812 -0.47 1 33.84 236 GLY A C 1
ATOM 1848 O O . GLY A 1 236 ? 18.406 -18.844 -1.06 1 33.84 236 GLY A O 1
ATOM 1849 N N . GLY A 1 237 ? 16.922 -17.766 -0.292 1 34.38 237 GLY A N 1
ATOM 1850 C CA . GLY A 1 237 ? 16.312 -18.812 -1.106 1 34.38 237 GLY A CA 1
ATOM 1851 C C . GLY A 1 237 ? 16.453 -18.562 -2.596 1 34.38 237 GLY A C 1
ATOM 1852 O O . GLY A 1 237 ? 16.766 -19.484 -3.359 1 34.38 237 GLY A O 1
ATOM 1853 N N . ARG A 1 238 ? 15.945 -17.453 -3.111 1 34.91 238 ARG A N 1
ATOM 1854 C CA . ARG A 1 238 ? 16.312 -17.531 -4.523 1 34.91 238 ARG A CA 1
ATOM 1855 C C . ARG A 1 238 ? 17.781 -17.172 -4.727 1 34.91 238 ARG A C 1
ATOM 1857 O O . ARG A 1 238 ? 18.109 -16.062 -5.18 1 34.91 238 ARG A O 1
ATOM 1864 N N . THR A 1 239 ? 18.703 -17.156 -3.766 1 30.42 239 THR A N 1
ATOM 1865 C CA . THR A 1 239 ? 20.094 -16.891 -4.094 1 30.42 239 THR A CA 1
ATOM 1866 C C . THR A 1 239 ? 20.547 -17.719 -5.293 1 30.42 239 THR A C 1
ATOM 1868 O O . THR A 1 239 ? 20.422 -18.953 -5.277 1 30.42 239 THR A O 1
ATOM 1871 N N . SER A 1 240 ? 20.5 -17.219 -6.43 1 29.56 240 SER A N 1
ATOM 1872 C CA . SER A 1 240 ? 21.5 -17.688 -7.379 1 29.56 240 SER A CA 1
ATOM 1873 C C . SER A 1 240 ? 22.891 -17.672 -6.766 1 29.56 240 SER A C 1
ATOM 1875 O O . SER A 1 240 ? 23.344 -16.641 -6.254 1 29.56 240 SER A O 1
ATOM 1877 N N . ASP A 1 241 ? 23.406 -18.703 -6.047 1 28.47 241 ASP A N 1
ATOM 1878 C CA . ASP A 1 241 ? 24.812 -18.891 -5.738 1 28.47 241 ASP A CA 1
ATOM 1879 C C . ASP A 1 241 ? 25.703 -18.391 -6.875 1 28.47 241 ASP A C 1
ATOM 1881 O O . ASP A 1 241 ? 25.812 -19.031 -7.914 1 28.47 241 ASP A O 1
ATOM 1885 N N . THR A 1 242 ? 25.906 -17.203 -7.102 1 28.17 242 THR A N 1
ATOM 1886 C CA . THR A 1 242 ? 27.031 -16.812 -7.938 1 28.17 242 THR A CA 1
ATOM 1887 C C . THR A 1 242 ? 28.359 -17.141 -7.246 1 28.17 242 THR A C 1
ATOM 1889 O O . THR A 1 242 ? 29.391 -16.594 -7.586 1 28.17 242 THR A O 1
ATOM 1892 N N . SER A 1 243 ? 28.609 -17.844 -6.094 1 27.2 243 SER A N 1
ATOM 1893 C CA . SER A 1 243 ? 30.016 -18.141 -5.898 1 27.2 243 SER A CA 1
ATOM 1894 C C . SER A 1 243 ? 30.578 -18.938 -7.07 1 27.2 243 SER A C 1
ATOM 1896 O O . SER A 1 243 ? 29.906 -19.828 -7.594 1 27.2 243 SER A O 1
ATOM 1898 N N . GLY A 1 244 ? 31.609 -18.438 -7.832 1 24.97 244 GLY A N 1
ATOM 1899 C CA . GLY A 1 244 ? 32.5 -18.984 -8.836 1 24.97 244 GLY A CA 1
ATOM 1900 C C . GLY A 1 244 ? 32.844 -20.438 -8.602 1 24.97 244 GLY A C 1
ATOM 1901 O O . GLY A 1 244 ? 32 -21.203 -8.109 1 24.97 244 GLY A O 1
ATOM 1902 N N . SER A 1 245 ? 34.344 -20.797 -8.641 1 25.27 245 SER A N 1
ATOM 1903 C CA . SER A 1 245 ? 35.25 -21.828 -9.156 1 25.27 245 SER A CA 1
ATOM 1904 C C . SER A 1 245 ? 35.312 -23.031 -8.227 1 25.27 245 SER A C 1
ATOM 1906 O O . SER A 1 245 ? 36.219 -23.844 -8.32 1 25.27 245 SER A O 1
ATOM 1908 N N . GLN A 1 246 ? 34.844 -23.328 -7.023 1 25.3 246 GLN A N 1
ATOM 1909 C CA . GLN A 1 246 ? 35.562 -24.547 -6.688 1 25.3 246 GLN A CA 1
ATOM 1910 C C . GLN A 1 246 ? 35.25 -25.672 -7.684 1 25.3 246 GLN A C 1
ATOM 1912 O O . GLN A 1 246 ? 34.156 -25.719 -8.227 1 25.3 246 GLN A O 1
ATOM 1917 N N . GLU A 1 247 ? 36.344 -26.484 -8.055 1 26.03 247 GLU A N 1
ATOM 1918 C CA . GLU A 1 247 ? 36.562 -27.734 -8.781 1 26.03 247 GLU A CA 1
ATOM 1919 C C . GLU A 1 247 ? 35.438 -28.734 -8.508 1 26.03 247 GLU A C 1
ATOM 1921 O O . GLU A 1 247 ? 34.938 -28.828 -7.379 1 26.03 247 GLU A O 1
ATOM 1926 N N . ALA A 1 248 ? 34.844 -29.328 -9.586 1 28.23 248 ALA A N 1
ATOM 1927 C CA . ALA A 1 248 ? 33.969 -30.453 -9.867 1 28.23 248 ALA A CA 1
ATOM 1928 C C . ALA A 1 248 ? 34.344 -31.672 -9.023 1 28.23 248 ALA A C 1
ATOM 1930 O O . ALA A 1 248 ? 35 -32.594 -9.516 1 28.23 248 ALA A O 1
ATOM 1931 N N . SER A 1 249 ? 35 -31.578 -7.848 1 26.95 249 SER A N 1
ATOM 1932 C CA . SER A 1 249 ? 35.188 -32.969 -7.512 1 26.95 249 SER A CA 1
ATOM 1933 C C . SER A 1 249 ? 33.875 -33.75 -7.555 1 26.95 249 SER A C 1
ATOM 1935 O O . SER A 1 249 ? 32.812 -33.188 -7.371 1 26.95 249 SER A O 1
ATOM 1937 N N . GLY A 1 250 ? 33.656 -35.062 -8.195 1 25.55 250 GLY A N 1
ATOM 1938 C CA . GLY A 1 250 ? 32.781 -36.125 -8.641 1 25.55 250 GLY A CA 1
ATOM 1939 C C . GLY A 1 250 ? 31.719 -36.5 -7.621 1 25.55 250 GLY A C 1
ATOM 1940 O O . GLY A 1 250 ? 30.984 -37.469 -7.812 1 25.55 250 GLY A O 1
ATOM 1941 N N . SER A 1 251 ? 31.938 -36.406 -6.281 1 26.97 251 SER A N 1
ATOM 1942 C CA . SER A 1 251 ? 31.047 -37.312 -5.566 1 26.97 251 SER A CA 1
ATOM 1943 C C . SER A 1 251 ? 29.594 -36.875 -5.703 1 26.97 251 SER A C 1
ATOM 1945 O O . SER A 1 251 ? 29.297 -35.688 -5.738 1 26.97 251 SER A O 1
ATOM 1947 N N . ASP A 1 252 ? 28.594 -37.656 -6.254 1 27.69 252 ASP A N 1
ATOM 1948 C CA . ASP A 1 252 ? 27.172 -37.906 -6.535 1 27.69 252 ASP A CA 1
ATOM 1949 C C . ASP A 1 252 ? 26.297 -37.344 -5.426 1 27.69 252 ASP A C 1
ATOM 1951 O O . ASP A 1 252 ? 25.141 -37.75 -5.266 1 27.69 252 ASP A O 1
ATOM 1955 N N . SER A 1 253 ? 26.859 -36.875 -4.301 1 28.08 253 SER A N 1
ATOM 1956 C CA . SER A 1 253 ? 25.875 -36.594 -3.252 1 28.08 253 SER A CA 1
ATOM 1957 C C . SER A 1 253 ? 24.812 -35.594 -3.721 1 28.08 253 SER A C 1
ATOM 1959 O O . SER A 1 253 ? 25.141 -34.562 -4.32 1 28.08 253 SER A O 1
ATOM 1961 N N . GLU A 1 254 ? 23.547 -36.062 -4.07 1 28.98 254 GLU A N 1
ATOM 1962 C CA . GLU A 1 254 ? 22.25 -35.438 -4.246 1 28.98 254 GLU A CA 1
ATOM 1963 C C . GLU A 1 254 ? 22.141 -34.156 -3.402 1 28.98 254 GLU A C 1
ATOM 1965 O O . GLU A 1 254 ? 21.984 -34.219 -2.182 1 28.98 254 GLU A O 1
ATOM 1970 N N . GLU A 1 255 ? 23.031 -33.312 -3.383 1 31.14 255 GLU A N 1
ATOM 1971 C CA . GLU A 1 255 ? 23.047 -32.031 -2.682 1 31.14 255 GLU A CA 1
ATOM 1972 C C . GLU A 1 255 ? 21.656 -31.406 -2.621 1 31.14 255 GLU A C 1
ATOM 1974 O O . GLU A 1 255 ? 20.984 -31.266 -3.646 1 31.14 255 GLU A O 1
ATOM 1979 N N . SER A 1 256 ? 20.875 -31.688 -1.492 1 30.72 256 SER A N 1
ATOM 1980 C CA . SER A 1 256 ? 19.578 -31.266 -1.001 1 30.72 256 SER A CA 1
ATOM 1981 C C . SER A 1 256 ? 19.266 -29.828 -1.425 1 30.72 256 SER A C 1
ATOM 1983 O O . SER A 1 256 ? 20.047 -28.922 -1.164 1 30.72 256 SER A O 1
ATOM 1985 N N . GLU A 1 257 ? 18.906 -29.594 -2.582 1 33.16 257 GLU A N 1
ATOM 1986 C CA . GLU A 1 257 ? 18.281 -28.375 -3.082 1 33.16 257 GLU A CA 1
ATOM 1987 C C . GLU A 1 257 ? 17.625 -27.578 -1.953 1 33.16 257 GLU A C 1
ATOM 1989 O O . GLU A 1 257 ? 16.844 -28.125 -1.174 1 33.16 257 GLU A O 1
ATOM 1994 N N . GLY A 1 258 ? 18.312 -26.781 -1.288 1 33.28 258 GLY A N 1
ATOM 1995 C CA . GLY A 1 258 ? 18.047 -25.969 -0.116 1 33.28 258 GLY A CA 1
ATOM 1996 C C . GLY A 1 258 ? 16.578 -25.578 0.005 1 33.28 258 GLY A C 1
ATOM 1997 O O . GLY A 1 258 ? 15.984 -25.078 -0.956 1 33.28 258 GLY A O 1
ATOM 1998 N N . GLU A 1 259 ? 15.688 -26.375 0.681 1 35.22 259 GLU A N 1
ATOM 1999 C CA . GLU A 1 259 ? 14.359 -26.062 1.198 1 35.22 259 GLU A CA 1
ATOM 2000 C C . GLU A 1 259 ? 14.258 -24.594 1.581 1 35.22 259 GLU A C 1
ATOM 2002 O O . GLU A 1 259 ? 15.062 -24.094 2.369 1 35.22 259 GLU A O 1
ATOM 2007 N N . ALA A 1 260 ? 14.07 -23.797 0.693 1 39.56 260 ALA A N 1
ATOM 2008 C CA . ALA A 1 260 ? 13.719 -22.438 1.122 1 39.56 260 ALA A CA 1
ATOM 2009 C C . ALA A 1 260 ? 12.922 -22.469 2.424 1 39.56 260 ALA A C 1
ATOM 2011 O O . ALA A 1 260 ? 11.93 -23.188 2.535 1 39.56 260 ALA A O 1
ATOM 2012 N N . ASP A 1 261 ? 13.594 -22.453 3.504 1 44.03 261 ASP A N 1
ATOM 2013 C CA . ASP A 1 261 ? 12.953 -22.406 4.812 1 44.03 261 ASP A CA 1
ATOM 2014 C C . ASP A 1 261 ? 12.008 -21.203 4.922 1 44.03 261 ASP A C 1
ATOM 2016 O O . ASP A 1 261 ? 12.453 -20.047 4.914 1 44.03 261 ASP A O 1
ATOM 2020 N N . PHE A 1 262 ? 10.875 -21.438 4.324 1 49.34 262 PHE A N 1
ATOM 2021 C CA . PHE A 1 262 ? 9.828 -20.453 4.559 1 49.34 262 PHE A CA 1
ATOM 2022 C C . PHE A 1 262 ? 9.461 -20.406 6.039 1 49.34 262 PHE A C 1
ATOM 2024 O O . PHE A 1 262 ? 9.297 -21.438 6.68 1 49.34 262 PHE A O 1
ATOM 2031 N N . GLN A 1 263 ? 9.859 -19.344 6.625 1 54.28 263 GLN A N 1
ATOM 2032 C CA . GLN A 1 263 ? 9.438 -19.125 8.008 1 54.28 263 GLN A CA 1
ATOM 2033 C C . GLN A 1 263 ? 8.273 -18.156 8.094 1 54.28 263 GLN A C 1
ATOM 2035 O O . GLN A 1 263 ? 8.266 -17.125 7.41 1 54.28 263 GLN A O 1
ATOM 2040 N N . PRO A 1 264 ? 7.27 -18.672 8.883 1 58.84 264 PRO A N 1
ATOM 2041 C CA . PRO A 1 264 ? 6.227 -17.688 9.172 1 58.84 264 PRO A CA 1
ATOM 2042 C C . PRO A 1 264 ? 6.797 -16.359 9.672 1 58.84 264 PRO A C 1
ATOM 2044 O O . PRO A 1 264 ? 7.789 -16.344 10.406 1 58.84 264 PRO A O 1
ATOM 2047 N N . HIS A 1 265 ? 6.246 -15.352 9.07 1 59.5 265 HIS A N 1
ATOM 2048 C CA . HIS A 1 265 ? 6.715 -14.016 9.414 1 59.5 265 HIS A CA 1
ATOM 2049 C C . HIS A 1 265 ? 6.859 -13.852 10.922 1 59.5 265 HIS A C 1
ATOM 2051 O O . HIS A 1 265 ? 7.805 -13.211 11.391 1 59.5 265 HIS A O 1
ATOM 2057 N N . GLU A 1 266 ? 5.875 -14.391 11.586 1 59.84 266 GLU A N 1
ATOM 2058 C CA . GLU A 1 266 ? 5.855 -14.25 13.039 1 59.84 266 GLU A CA 1
ATOM 2059 C C . GLU A 1 266 ? 7.074 -14.906 13.68 1 59.84 266 GLU A C 1
ATOM 2061 O O . GLU A 1 266 ? 7.461 -14.555 14.797 1 59.84 266 GLU A O 1
ATOM 2066 N N . ASP A 1 267 ? 7.695 -15.797 12.945 1 60.31 267 ASP A N 1
ATOM 2067 C CA . ASP A 1 267 ? 8.781 -16.594 13.516 1 60.31 267 ASP A CA 1
ATOM 2068 C C . ASP A 1 267 ? 10.141 -16.047 13.062 1 60.31 267 ASP A C 1
ATOM 2070 O O . ASP A 1 267 ? 11.18 -16.609 13.414 1 60.31 267 ASP A O 1
ATOM 2074 N N . LEU A 1 268 ? 10.031 -15.047 12.328 1 64.06 268 LEU A N 1
ATOM 2075 C CA . LEU A 1 268 ? 11.289 -14.508 11.82 1 64.06 268 LEU A CA 1
ATOM 2076 C C . LEU A 1 268 ? 12.117 -13.898 12.945 1 64.06 268 LEU A C 1
ATOM 2078 O O . LEU A 1 268 ? 11.57 -13.242 13.836 1 64.06 268 LEU A O 1
ATOM 2082 N N . ASP A 1 269 ? 13.391 -14.367 12.969 1 63.19 269 ASP A N 1
ATOM 2083 C CA . ASP A 1 269 ? 14.289 -13.727 13.922 1 63.19 269 ASP A CA 1
ATOM 2084 C C . ASP A 1 269 ? 14.578 -12.281 13.516 1 63.19 269 ASP A C 1
ATOM 2086 O O . ASP A 1 269 ? 14.227 -11.859 12.414 1 63.19 269 ASP A O 1
ATOM 2090 N N . PRO A 1 270 ? 15.109 -11.562 14.453 1 62.72 270 PRO A N 1
ATOM 2091 C CA . PRO A 1 270 ? 15.344 -10.141 14.203 1 62.72 270 PRO A CA 1
ATOM 2092 C C . PRO A 1 270 ? 16.234 -9.891 12.992 1 62.72 270 PRO A C 1
ATOM 2094 O O . PRO A 1 270 ? 16.031 -8.914 12.266 1 62.72 270 PRO A O 1
ATOM 2097 N N . GLU A 1 271 ? 17.172 -10.789 12.734 1 60.91 271 GLU A N 1
ATOM 2098 C CA . GLU A 1 271 ? 18.062 -10.617 11.586 1 60.91 271 GLU A CA 1
ATOM 2099 C C . GLU A 1 271 ? 17.297 -10.812 10.273 1 60.91 271 GLU A C 1
ATOM 2101 O O . GLU A 1 271 ? 17.5 -10.062 9.32 1 60.91 271 GLU A O 1
ATOM 2106 N N . ALA A 1 272 ? 16.484 -11.82 10.305 1 61.38 272 ALA A N 1
ATOM 2107 C CA . ALA A 1 272 ? 15.672 -12.086 9.125 1 61.38 272 ALA A CA 1
ATOM 2108 C C . ALA A 1 272 ? 14.719 -10.93 8.844 1 61.38 272 ALA A C 1
ATOM 2110 O O . ALA A 1 272 ? 14.508 -10.555 7.691 1 61.38 272 ALA A O 1
ATOM 2111 N N . ARG A 1 273 ? 14.32 -10.336 9.859 1 63.06 273 ARG A N 1
ATOM 2112 C CA . ARG A 1 273 ? 13.414 -9.203 9.727 1 63.06 273 ARG A CA 1
ATOM 2113 C C . ARG A 1 273 ? 14.133 -7.984 9.156 1 63.06 273 ARG A C 1
ATOM 2115 O O . ARG A 1 273 ? 13.57 -7.242 8.352 1 63.06 273 ARG A O 1
ATOM 2122 N N . GLN A 1 274 ? 15.359 -7.871 9.555 1 61.91 274 GLN A N 1
ATOM 2123 C CA . GLN A 1 274 ? 16.156 -6.758 9.047 1 61.91 274 GLN A CA 1
ATOM 2124 C C . GLN A 1 274 ? 16.422 -6.914 7.551 1 61.91 274 GLN A C 1
ATOM 2126 O O . GLN A 1 274 ? 16.453 -5.926 6.812 1 61.91 274 GLN A O 1
ATOM 2131 N N . ARG A 1 275 ? 16.547 -8.148 7.105 1 59.72 275 ARG A N 1
ATOM 2132 C CA . ARG A 1 275 ? 16.812 -8.414 5.695 1 59.72 275 ARG A CA 1
ATOM 2133 C C . ARG A 1 275 ? 15.602 -8.047 4.836 1 59.72 275 ARG A C 1
ATOM 2135 O O . ARG A 1 275 ? 15.758 -7.602 3.695 1 59.72 275 ARG A O 1
ATOM 2142 N N . LEU A 1 276 ? 14.555 -8.188 5.516 1 60.81 276 LEU A N 1
ATOM 2143 C CA . LEU A 1 276 ? 13.328 -7.855 4.793 1 60.81 276 LEU A CA 1
ATOM 2144 C C . LEU A 1 276 ? 13.266 -6.363 4.484 1 60.81 276 LEU A C 1
ATOM 2146 O O . LEU A 1 276 ? 12.531 -5.938 3.592 1 60.81 276 LEU A O 1
ATOM 2150 N N . GLN A 1 277 ? 14.141 -5.602 5.164 1 62.62 277 GLN A N 1
ATOM 2151 C CA . GLN A 1 277 ? 14.125 -4.156 4.973 1 62.62 277 GLN A CA 1
ATOM 2152 C C . GLN A 1 277 ? 14.805 -3.768 3.662 1 62.62 277 GLN A C 1
ATOM 2154 O O . GLN A 1 277 ? 14.57 -2.678 3.137 1 62.62 277 GLN A O 1
ATOM 2159 N N . ARG A 1 278 ? 15.547 -4.652 3.064 1 65.06 278 ARG A N 1
ATOM 2160 C CA . ARG A 1 278 ? 16.234 -4.336 1.813 1 65.06 278 ARG A CA 1
ATOM 2161 C C . ARG A 1 278 ? 15.375 -4.734 0.611 1 65.06 278 ARG A C 1
ATOM 2163 O O . ARG A 1 278 ? 15.461 -4.105 -0.446 1 65.06 278 ARG A O 1
ATOM 2170 N N . GLY A 1 279 ? 14.656 -5.738 0.809 1 72.19 279 GLY A N 1
ATOM 2171 C CA . GLY A 1 279 ? 13.789 -6.367 -0.178 1 72.19 279 GLY A CA 1
ATOM 2172 C C . GLY A 1 279 ? 13.25 -7.707 0.272 1 72.19 279 GLY A C 1
ATOM 2173 O O . GLY A 1 279 ? 13.867 -8.391 1.096 1 72.19 279 GLY A O 1
ATOM 2174 N N . TRP A 1 280 ? 12.109 -7.973 -0.169 1 71.44 280 TRP A N 1
ATOM 2175 C CA . TRP A 1 280 ? 11.508 -9.219 0.28 1 71.44 280 TRP A CA 1
ATOM 2176 C C . TRP A 1 280 ? 10.617 -9.82 -0.809 1 71.44 280 TRP A C 1
ATOM 2178 O O . TRP A 1 280 ? 10.125 -9.102 -1.683 1 71.44 280 TRP A O 1
ATOM 2188 N N . SER A 1 281 ? 10.594 -11.086 -0.811 1 71.5 281 SER A N 1
ATOM 2189 C CA . SER A 1 281 ? 9.555 -11.859 -1.489 1 71.5 281 SER A CA 1
ATOM 2190 C C . SER A 1 281 ? 8.695 -12.625 -0.49 1 71.5 281 SER A C 1
ATOM 2192 O O . SER A 1 281 ? 9.195 -13.117 0.521 1 71.5 281 SER A O 1
ATOM 2194 N N . ALA A 1 282 ? 7.453 -12.531 -0.683 1 73.31 282 ALA A N 1
ATOM 2195 C CA . ALA A 1 282 ? 6.52 -13.18 0.235 1 73.31 282 ALA A CA 1
ATOM 2196 C C . ALA A 1 282 ? 5.473 -13.984 -0.528 1 73.31 282 ALA A C 1
ATOM 2198 O O . ALA A 1 282 ? 5.141 -13.664 -1.672 1 73.31 282 ALA A O 1
ATOM 2199 N N . TYR A 1 283 ? 5.094 -15.117 0.163 1 76.5 283 TYR A N 1
ATOM 2200 C CA . TYR A 1 283 ? 3.939 -15.867 -0.325 1 76.5 283 TYR A CA 1
ATOM 2201 C C . TYR A 1 283 ? 2.717 -15.609 0.548 1 76.5 283 TYR A C 1
ATOM 2203 O O . TYR A 1 283 ? 2.809 -15.633 1.778 1 76.5 283 TYR A O 1
ATOM 2211 N N . ILE A 1 284 ? 1.706 -15.234 -0.059 1 82 284 ILE A N 1
ATOM 2212 C CA . ILE A 1 284 ? 0.405 -15.242 0.6 1 82 284 ILE A CA 1
ATOM 2213 C C . ILE A 1 284 ? -0.382 -16.484 0.172 1 82 284 ILE A C 1
ATOM 2215 O O . ILE A 1 284 ? -0.592 -16.703 -1.021 1 82 284 ILE A O 1
ATOM 2219 N N . VAL A 1 285 ? -0.706 -17.25 1.168 1 84.56 285 VAL A N 1
ATOM 2220 C CA . VAL A 1 285 ? -1.51 -18.438 0.886 1 84.56 285 VAL A CA 1
ATOM 2221 C C . VAL A 1 285 ? -2.975 -18.156 1.216 1 84.56 285 VAL A C 1
ATOM 2223 O O . VAL A 1 285 ? -3.318 -17.891 2.371 1 84.56 285 VAL A O 1
ATOM 2226 N N . ALA A 1 286 ? -3.752 -18.125 0.218 1 89.06 286 ALA A N 1
ATOM 2227 C CA . ALA A 1 286 ? -5.191 -17.953 0.384 1 89.06 286 ALA A CA 1
ATOM 2228 C C . ALA A 1 286 ? -5.91 -19.297 0.361 1 89.06 286 ALA A C 1
ATOM 2230 O O . ALA A 1 286 ? -5.688 -20.125 -0.538 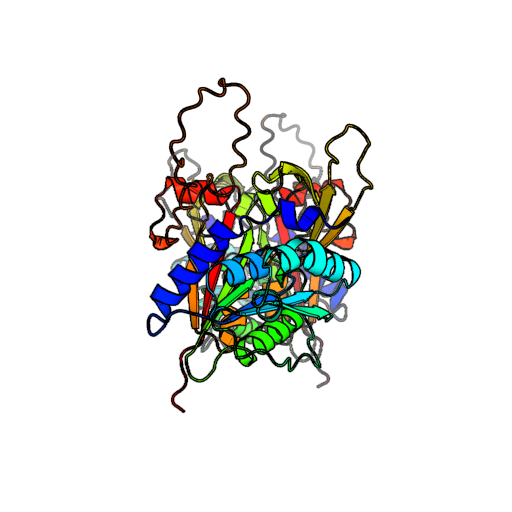1 89.06 286 ALA A O 1
ATOM 2231 N N . VAL A 1 287 ? -6.77 -19.5 1.337 1 89.81 287 VAL A N 1
ATOM 2232 C CA . VAL A 1 287 ? -7.422 -20.781 1.502 1 89.81 287 VAL A CA 1
ATOM 2233 C C . VAL A 1 287 ? -8.914 -20.656 1.214 1 89.81 287 VAL A C 1
ATOM 2235 O O . VAL A 1 287 ? -9.578 -19.75 1.734 1 89.81 287 VAL A O 1
ATOM 2238 N N . LEU A 1 288 ? -9.367 -21.453 0.341 1 90.75 288 LEU A N 1
ATOM 2239 C CA . LEU A 1 288 ? -10.805 -21.641 0.148 1 90.75 288 LEU A CA 1
ATOM 2240 C C . LEU A 1 288 ? -11.297 -22.875 0.901 1 90.75 288 LEU A C 1
ATOM 2242 O O . LEU A 1 288 ? -10.953 -24 0.546 1 90.75 288 LEU A O 1
ATOM 2246 N N . ALA A 1 289 ? -12.07 -22.609 1.853 1 87.62 289 ALA A N 1
ATOM 2247 C CA . ALA A 1 289 ? -12.57 -23.703 2.682 1 87.62 289 ALA A CA 1
ATOM 2248 C C . ALA A 1 289 ? -13.586 -24.547 1.917 1 87.62 289 ALA A C 1
ATOM 2250 O O . ALA A 1 289 ? -14.352 -24.031 1.104 1 87.62 289 ALA A O 1
ATOM 2251 N N . PRO A 1 290 ? -13.469 -25.875 2.277 1 86.5 290 PRO A N 1
ATOM 2252 C CA . PRO A 1 290 ? -14.484 -26.734 1.663 1 86.5 290 PRO A CA 1
ATOM 2253 C C . PRO A 1 290 ? -15.906 -26.312 2.035 1 86.5 290 PRO A C 1
ATOM 2255 O O . PRO A 1 290 ? -16.156 -25.891 3.166 1 86.5 290 PRO A O 1
ATOM 2258 N N . GLN A 1 291 ? -16.625 -26.172 1.079 1 80.94 291 GLN A N 1
ATOM 2259 C CA . GLN A 1 291 ? -18.047 -25.922 1.326 1 80.94 291 GLN A CA 1
ATOM 2260 C C . GLN A 1 291 ? -18.828 -27.219 1.382 1 80.94 291 GLN A C 1
ATOM 2262 O O . GLN A 1 291 ? -18.594 -28.125 0.581 1 80.94 291 GLN A O 1
ATOM 2267 N N . PRO A 1 292 ? -19.609 -27.406 2.557 1 70.88 292 PRO A N 1
ATOM 2268 C CA . PRO A 1 292 ? -20.406 -28.625 2.635 1 70.88 292 PRO A CA 1
ATOM 2269 C C . PRO A 1 292 ? -21.359 -28.781 1.449 1 70.88 292 PRO A C 1
ATOM 2271 O O . PRO A 1 292 ? -21.906 -27.781 0.954 1 70.88 292 PRO A O 1
ATOM 2274 N N . GLY A 1 293 ? -21.188 -29.703 0.553 1 53.16 293 GLY A N 1
ATOM 2275 C CA . GLY A 1 293 ? -22.203 -30.078 -0.419 1 53.16 293 GLY A CA 1
ATOM 2276 C C . GLY A 1 293 ? -23.594 -30.25 0.19 1 53.16 293 GLY A C 1
ATOM 2277 O O . GLY A 1 293 ? -23.719 -30.469 1.395 1 53.16 293 GLY A O 1
ATOM 2278 N N . MET B 1 1 ? 6.152 19.234 28.156 1 26.11 1 MET B N 1
ATOM 2279 C CA . MET B 1 1 ? 5.84 17.953 27.547 1 26.11 1 MET B CA 1
ATOM 2280 C C . MET B 1 1 ? 5.348 18.125 26.109 1 26.11 1 MET B C 1
ATOM 2282 O O . MET B 1 1 ? 5.125 17.156 25.406 1 26.11 1 MET B O 1
ATOM 2286 N N . ILE B 1 2 ? 4.836 19.359 25.828 1 31.09 2 ILE B N 1
ATOM 2287 C CA . ILE B 1 2 ? 4.02 20.031 24.828 1 31.09 2 ILE B CA 1
ATOM 2288 C C . ILE B 1 2 ? 4.867 20.328 23.594 1 31.09 2 ILE B C 1
ATOM 2290 O O . ILE B 1 2 ? 4.355 20.828 22.578 1 31.09 2 ILE B O 1
ATOM 2294 N N . TRP B 1 3 ? 6.262 20.031 23.656 1 35.16 3 TRP B N 1
ATOM 2295 C CA . TRP B 1 3 ? 7.223 20.641 22.75 1 35.16 3 TRP B CA 1
ATOM 2296 C C . TRP B 1 3 ? 7.273 19.875 21.422 1 35.16 3 TRP B C 1
ATOM 2298 O O . TRP B 1 3 ? 7.691 20.406 20.406 1 35.16 3 TRP B O 1
ATOM 2308 N N . TRP B 1 4 ? 6.832 18.75 21.422 1 36.75 4 TRP B N 1
ATOM 2309 C CA . TRP B 1 4 ? 7.094 17.922 20.25 1 36.75 4 TRP B CA 1
ATOM 2310 C C . TRP B 1 4 ? 6.344 18.438 19.031 1 36.75 4 TRP B C 1
ATOM 2312 O O . TRP B 1 4 ? 6.883 18.469 17.922 1 36.75 4 TRP B O 1
ATOM 2322 N N . LYS B 1 5 ? 5.051 18.766 19.156 1 41.88 5 LYS B N 1
ATOM 2323 C CA . LYS B 1 5 ? 4.191 19.156 18.031 1 41.88 5 LYS B CA 1
ATOM 2324 C C . LYS B 1 5 ? 4.672 20.453 17.391 1 41.88 5 LYS B C 1
ATOM 2326 O O . LYS B 1 5 ? 4.57 20.625 16.172 1 41.88 5 LYS B O 1
ATOM 2331 N N . MET B 1 6 ? 5.426 21.219 18.312 1 39.84 6 MET B N 1
ATOM 2332 C CA . MET B 1 6 ? 5.984 22.484 17.828 1 39.84 6 MET B CA 1
ATOM 2333 C C . MET B 1 6 ? 7.176 22.219 16.906 1 39.84 6 MET B C 1
ATOM 2335 O O . MET B 1 6 ? 7.469 23.031 16.031 1 39.84 6 MET B O 1
ATOM 2339 N N . ALA B 1 7 ? 7.684 21.078 17.203 1 38.22 7 ALA B N 1
ATOM 2340 C CA . ALA B 1 7 ? 8.961 20.781 16.547 1 38.22 7 ALA B CA 1
ATOM 2341 C C . ALA B 1 7 ? 8.75 20.328 15.109 1 38.22 7 ALA B C 1
ATOM 2343 O O . ALA B 1 7 ? 9.633 20.5 14.266 1 38.22 7 ALA B O 1
ATOM 2344 N N . VAL B 1 8 ? 7.496 19.938 14.758 1 47.59 8 VAL B N 1
ATOM 2345 C CA . VAL B 1 8 ? 7.395 19.234 13.484 1 47.59 8 VAL B CA 1
ATOM 2346 C C . VAL B 1 8 ? 6.66 20.094 12.469 1 47.59 8 VAL B C 1
ATOM 2348 O O . VAL B 1 8 ? 6.867 19.953 11.258 1 47.59 8 VAL B O 1
ATOM 2351 N N . GLN B 1 9 ? 6.047 21.125 12.953 1 52.84 9 GLN B N 1
ATOM 2352 C CA . GLN B 1 9 ? 5.152 21.797 12.008 1 52.84 9 GLN B CA 1
ATOM 2353 C C . GLN B 1 9 ? 5.746 23.109 11.523 1 52.84 9 GLN B C 1
ATOM 2355 O O . GLN B 1 9 ? 6.445 23.797 12.273 1 52.84 9 GLN B O 1
ATOM 2360 N N . SER B 1 10 ? 5.852 23.281 10.219 1 59.81 10 SER B N 1
ATOM 2361 C CA . SER B 1 10 ? 5.977 24.625 9.656 1 59.81 10 SER B CA 1
ATOM 2362 C C . SER B 1 10 ? 4.609 25.203 9.305 1 59.81 10 SER B C 1
ATOM 2364 O O . SER B 1 10 ? 4.16 25.109 8.164 1 59.81 10 SER B O 1
ATOM 2366 N N . PRO B 1 11 ? 3.953 25.766 10.406 1 63.25 11 PRO B N 1
ATOM 2367 C CA . PRO B 1 11 ? 2.551 26.141 10.234 1 63.25 11 PRO B CA 1
ATOM 2368 C C . PRO B 1 11 ? 2.344 27.125 9.07 1 63.25 11 PRO B C 1
ATOM 2370 O O . PRO B 1 11 ? 1.369 27 8.328 1 63.25 11 PRO B O 1
ATOM 2373 N N . ARG B 1 12 ? 3.297 28.078 8.906 1 65.44 12 ARG B N 1
ATOM 2374 C CA . ARG B 1 12 ? 3.104 29.047 7.84 1 65.44 12 ARG B CA 1
ATOM 2375 C C . ARG B 1 12 ? 3.152 28.375 6.473 1 65.44 12 ARG B C 1
ATOM 2377 O O . ARG B 1 12 ? 2.344 28.672 5.594 1 65.44 12 ARG B O 1
ATOM 2384 N N . GLY B 1 13 ? 4.129 27.5 6.383 1 68.31 13 GLY B N 1
ATOM 2385 C CA . GLY B 1 13 ? 4.219 26.766 5.129 1 68.31 13 GLY B CA 1
ATOM 2386 C C . GLY B 1 13 ? 3.02 25.875 4.867 1 68.31 13 GLY B C 1
ATOM 2387 O O . GLY B 1 13 ? 2.445 25.906 3.775 1 68.31 13 GLY B O 1
ATOM 2388 N N . ASP B 1 14 ? 2.605 25.281 5.879 1 72.56 14 ASP B N 1
ATOM 2389 C CA . ASP B 1 14 ? 1.484 24.344 5.758 1 72.56 14 ASP B CA 1
ATOM 2390 C C . ASP B 1 14 ? 0.192 25.094 5.43 1 72.56 14 ASP B C 1
ATOM 2392 O O . ASP B 1 14 ? -0.598 24.641 4.598 1 72.56 14 ASP B O 1
ATOM 2396 N N . LEU B 1 15 ? 0.028 26.25 6.039 1 79.69 15 LEU B N 1
ATOM 2397 C CA . LEU B 1 15 ? -1.193 27.016 5.812 1 79.69 15 LEU B CA 1
ATOM 2398 C C . LEU B 1 15 ? -1.182 27.656 4.43 1 79.69 15 LEU B C 1
ATOM 2400 O O . LEU B 1 15 ? -2.227 27.781 3.787 1 79.69 15 LEU B O 1
ATOM 2404 N N . SER B 1 16 ? 0.014 28.109 4.016 1 77.12 16 SER B N 1
ATOM 2405 C CA . SER B 1 16 ? 0.124 28.703 2.684 1 77.12 16 SER B CA 1
ATOM 2406 C C . SER B 1 16 ? -0.276 27.703 1.604 1 77.12 16 SER B C 1
ATOM 2408 O O . SER B 1 16 ? -1.025 28.031 0.686 1 77.12 16 SER B O 1
ATOM 2410 N N . TYR B 1 17 ? 0.163 26.5 1.802 1 72.94 17 TYR B N 1
ATOM 2411 C CA . TYR B 1 17 ? -0.188 25.469 0.832 1 72.94 17 TYR B CA 1
ATOM 2412 C C . TYR B 1 17 ? -1.675 25.141 0.896 1 72.94 17 TYR B C 1
ATOM 2414 O O . TYR B 1 17 ? -2.32 24.953 -0.137 1 72.94 17 TYR B O 1
ATOM 2422 N N . CYS B 1 18 ? -2.121 25.062 2.025 1 80.25 18 CYS B N 1
ATOM 2423 C CA . CYS B 1 18 ? -3.537 24.75 2.189 1 80.25 18 CYS B CA 1
ATOM 2424 C C . CYS B 1 18 ? -4.406 25.797 1.506 1 80.25 18 CYS B C 1
ATOM 2426 O O . CYS B 1 18 ? -5.363 25.453 0.81 1 80.25 18 CYS B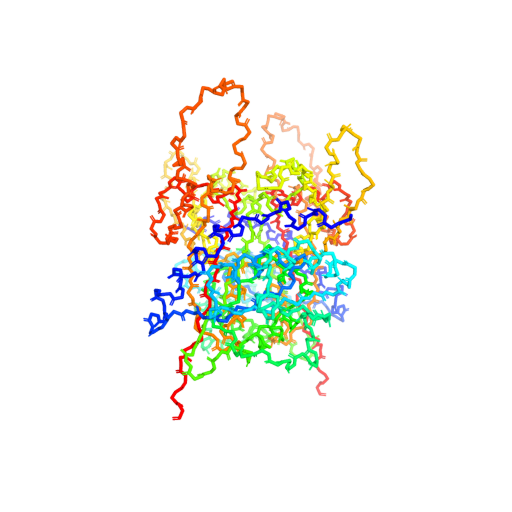 O 1
ATOM 2428 N N . ARG B 1 19 ? -4.047 27.016 1.688 1 83.5 19 ARG B N 1
ATOM 2429 C CA . ARG B 1 19 ? -4.805 28.109 1.071 1 83.5 19 ARG B CA 1
ATOM 2430 C C . ARG B 1 19 ? -4.68 28.062 -0.448 1 83.5 19 ARG B C 1
ATOM 2432 O O . ARG B 1 19 ? -5.664 28.266 -1.162 1 83.5 19 ARG B O 1
ATOM 2439 N N . ARG B 1 20 ? -3.545 27.828 -0.853 1 79 20 ARG B N 1
ATOM 2440 C CA . ARG B 1 20 ? -3.324 27.75 -2.293 1 79 20 ARG B CA 1
ATOM 2441 C C . ARG B 1 20 ? -4.133 26.609 -2.904 1 79 20 ARG B C 1
ATOM 2443 O O . ARG B 1 20 ? -4.734 26.781 -3.971 1 79 20 ARG B O 1
ATOM 2450 N N . PHE B 1 21 ? -4.098 25.484 -2.209 1 80.19 21 PHE B N 1
ATOM 2451 C CA . PHE B 1 21 ? -4.871 24.344 -2.688 1 80.19 21 PHE B CA 1
ATOM 2452 C C . PHE B 1 21 ? -6.359 24.688 -2.732 1 80.19 21 PHE B C 1
ATOM 2454 O O . PHE B 1 21 ? -7.043 24.375 -3.707 1 80.19 21 PHE B O 1
ATOM 2461 N N . HIS B 1 22 ? -6.805 25.312 -1.688 1 86.38 22 HIS B N 1
ATOM 2462 C CA . HIS B 1 22 ? -8.211 25.703 -1.648 1 86.38 22 HIS B CA 1
ATOM 2463 C C . HIS B 1 22 ? -8.562 26.641 -2.793 1 86.38 22 HIS B C 1
ATOM 2465 O O . HIS B 1 22 ? -9.602 26.484 -3.439 1 86.38 22 HIS B O 1
ATOM 2471 N N . GLN B 1 23 ? -7.691 27.578 -3.008 1 84.62 23 GLN B N 1
ATOM 2472 C CA . GLN B 1 23 ? -7.91 28.531 -4.09 1 84.62 23 GLN B CA 1
ATOM 2473 C C . GLN B 1 23 ? -7.914 27.828 -5.445 1 84.62 23 GLN B C 1
ATOM 2475 O O . GLN B 1 23 ? -8.742 28.141 -6.309 1 84.62 23 GLN B O 1
ATOM 2480 N N . THR B 1 24 ? -7.047 26.969 -5.609 1 80.94 24 THR B N 1
ATOM 2481 C CA . THR B 1 24 ? -6.875 26.281 -6.887 1 80.94 24 THR B CA 1
ATOM 2482 C C . THR B 1 24 ? -8.062 25.375 -7.18 1 80.94 24 THR B C 1
ATOM 2484 O O . THR B 1 24 ? -8.547 25.328 -8.312 1 80.94 24 THR B O 1
ATOM 2487 N N . TYR B 1 25 ? -8.57 24.734 -6.211 1 83.06 25 TYR B N 1
ATOM 2488 C CA . TYR B 1 25 ? -9.492 23.641 -6.492 1 83.06 25 TYR B CA 1
ATOM 2489 C C . TYR B 1 25 ? -10.93 24.047 -6.164 1 83.06 25 TYR B C 1
ATOM 2491 O O . TYR B 1 25 ? -11.883 23.469 -6.703 1 83.06 25 TYR B O 1
ATOM 2499 N N . ILE B 1 26 ? -11.109 24.906 -5.242 1 84.31 26 ILE B N 1
ATOM 2500 C CA . ILE B 1 26 ? -12.438 25.438 -4.941 1 84.31 26 ILE B CA 1
ATOM 2501 C C . ILE B 1 26 ? -12.602 26.828 -5.562 1 84.31 26 ILE B C 1
ATOM 2503 O O . ILE B 1 26 ? -13.438 27.016 -6.441 1 84.31 26 ILE B O 1
ATOM 2507 N N . GLY B 1 27 ? -11.633 27.75 -5.27 1 81.06 27 GLY B N 1
ATOM 2508 C CA . GLY B 1 27 ? -11.422 29.047 -5.898 1 81.06 27 GLY B CA 1
ATOM 2509 C C . GLY B 1 27 ? -12.609 29.984 -5.75 1 81.06 27 GLY B C 1
ATOM 2510 O O . GLY B 1 27 ? -12.523 31.156 -6.117 1 81.06 27 GLY B O 1
ATOM 2511 N N . SER B 1 28 ? -13.734 29.578 -5.199 1 78.56 28 SER B N 1
ATOM 2512 C CA . SER B 1 28 ? -14.938 30.422 -5.148 1 78.56 28 SER B CA 1
ATOM 2513 C C . SER B 1 28 ? -14.859 31.422 -4.008 1 78.56 28 SER B C 1
ATOM 2515 O O . SER B 1 28 ? -15.516 32.469 -4.047 1 78.56 28 SER B O 1
ATOM 2517 N N . HIS B 1 29 ? -14.188 31.109 -3.023 1 84.5 29 HIS B N 1
ATOM 2518 C CA . HIS B 1 29 ? -14.062 31.969 -1.852 1 84.5 29 HIS B CA 1
ATOM 2519 C C . HIS B 1 29 ? -12.781 31.672 -1.078 1 84.5 29 HIS B C 1
ATOM 2521 O O . HIS B 1 29 ? -12.156 30.625 -1.291 1 84.5 29 HIS B O 1
ATOM 2527 N N . GLU B 1 30 ? -12.453 32.594 -0.286 1 86.5 30 GLU B N 1
ATOM 2528 C CA . GLU B 1 30 ? -11.359 32.344 0.656 1 86.5 30 GLU B CA 1
ATOM 2529 C C . GLU B 1 30 ? -11.844 31.578 1.87 1 86.5 30 GLU B C 1
ATOM 2531 O O . GLU B 1 30 ? -12.875 31.906 2.457 1 86.5 30 GLU B O 1
ATOM 2536 N N . PRO B 1 31 ? -11.094 30.609 2.176 1 88.56 31 PRO B N 1
ATOM 2537 C CA . PRO B 1 31 ? -11.523 29.859 3.361 1 88.56 31 PRO B CA 1
ATOM 2538 C C . PRO B 1 31 ? -11.406 30.672 4.648 1 88.56 31 PRO B C 1
ATOM 2540 O O . PRO B 1 31 ? -10.461 31.453 4.805 1 88.56 31 PRO B O 1
ATOM 2543 N N . ARG B 1 32 ? -12.375 30.453 5.559 1 88.81 32 ARG B N 1
ATOM 2544 C CA . ARG B 1 32 ? -12.391 31.203 6.812 1 88.81 32 ARG B CA 1
ATOM 2545 C C . ARG B 1 32 ? -12.312 30.266 8.008 1 88.81 32 ARG B C 1
ATOM 2547 O O . ARG B 1 32 ? -11.844 30.656 9.086 1 88.81 32 ARG B O 1
ATOM 2554 N N . HIS B 1 33 ? -12.758 29.094 7.824 1 89.44 33 HIS B N 1
ATOM 2555 C CA . HIS B 1 33 ? -12.836 28.172 8.938 1 89.44 33 HIS B CA 1
ATOM 2556 C C . HIS B 1 33 ? -11.938 26.953 8.719 1 89.44 33 HIS B C 1
ATOM 2558 O O . HIS B 1 33 ? -12.047 26.281 7.691 1 89.44 33 HIS B O 1
ATOM 2564 N N . LEU B 1 34 ? -11.062 26.703 9.68 1 89.81 34 LEU B N 1
ATOM 2565 C CA . LEU B 1 34 ? -10.109 25.609 9.594 1 89.81 34 LEU B CA 1
ATOM 2566 C C . LEU B 1 34 ? -10.359 24.578 10.695 1 89.81 34 LEU B C 1
ATOM 2568 O O . LEU B 1 34 ? -10.617 24.953 11.844 1 89.81 34 LEU B O 1
ATOM 2572 N N . ARG B 1 35 ? -10.289 23.359 10.305 1 87.81 35 ARG B N 1
ATOM 2573 C CA . ARG B 1 35 ? -10.258 22.281 11.281 1 87.81 35 ARG B CA 1
ATOM 2574 C C . ARG B 1 35 ? -8.906 21.562 11.25 1 87.81 35 ARG B C 1
ATOM 2576 O O . ARG B 1 35 ? -8.414 21.188 10.188 1 87.81 35 ARG B O 1
ATOM 2583 N N . GLU B 1 36 ? -8.328 21.422 12.406 1 86.69 36 GLU B N 1
ATOM 2584 C CA . GLU B 1 36 ? -7.078 20.688 12.562 1 86.69 36 GLU B CA 1
ATOM 2585 C C . GLU B 1 36 ? -7.273 19.438 13.422 1 86.69 36 GLU B C 1
ATOM 2587 O O . GLU B 1 36 ? -7.355 19.531 14.648 1 86.69 36 GLU B O 1
ATOM 2592 N N . ASP B 1 37 ? -7.297 18.328 12.742 1 84.25 37 ASP B N 1
ATOM 2593 C CA . ASP B 1 37 ? -7.348 17.047 13.453 1 84.25 37 ASP B CA 1
ATOM 2594 C C . ASP B 1 37 ? -5.961 16.641 13.945 1 84.25 37 ASP B C 1
ATOM 2596 O O . ASP B 1 37 ? -4.953 16.922 13.297 1 84.25 37 ASP B O 1
ATOM 2600 N N . PHE B 1 38 ? -5.949 15.938 15.117 1 81.56 38 PHE B N 1
ATOM 2601 C CA . PHE B 1 38 ? -4.676 15.602 15.75 1 81.56 38 PHE B CA 1
ATOM 2602 C C . PHE B 1 38 ? -3.822 16.844 15.938 1 81.56 38 PHE B C 1
ATOM 2604 O O . PHE B 1 38 ? -2.645 16.859 15.57 1 81.56 38 PHE B O 1
ATOM 2611 N N . CYS B 1 39 ? -4.402 17.797 16.547 1 82.75 39 CYS B N 1
ATOM 2612 C CA . CYS B 1 39 ? -3.834 19.141 16.469 1 82.75 39 CYS B CA 1
ATOM 2613 C C . CYS B 1 39 ? -2.676 19.312 17.438 1 82.75 39 CYS B C 1
ATOM 2615 O O . CYS B 1 39 ? -1.909 20.266 17.344 1 82.75 39 CYS B O 1
ATOM 2617 N N . GLY B 1 40 ? -2.572 18.406 18.391 1 79.75 40 GLY B N 1
ATOM 2618 C CA . GLY B 1 40 ? -1.574 18.625 19.438 1 79.75 40 GLY B CA 1
ATOM 2619 C C . GLY B 1 40 ? -1.771 19.922 20.188 1 79.75 40 GLY B C 1
ATOM 2620 O O . GLY B 1 40 ? -2.84 20.172 20.75 1 79.75 40 GLY B O 1
ATOM 2621 N N . THR B 1 41 ? -0.8 20.812 20.047 1 77.69 41 THR B N 1
ATOM 2622 C CA . THR B 1 41 ? -0.891 22.109 20.719 1 77.69 41 THR B CA 1
ATOM 2623 C C . THR B 1 41 ? -1.671 23.094 19.875 1 77.69 41 THR B C 1
ATOM 2625 O O . THR B 1 41 ? -1.832 24.266 20.25 1 77.69 41 THR B O 1
ATOM 2628 N N . ALA B 1 42 ? -2.076 22.703 18.734 1 83.69 42 ALA B N 1
ATOM 2629 C CA . ALA B 1 42 ? -2.924 23.484 17.828 1 83.69 42 ALA B CA 1
ATOM 2630 C C . ALA B 1 42 ? -2.193 24.734 17.344 1 83.69 42 ALA B C 1
ATOM 2632 O O . ALA B 1 42 ? -2.787 25.812 17.234 1 83.69 42 ALA B O 1
ATOM 2633 N N . LEU B 1 43 ? -0.916 24.578 17.062 1 80.94 43 LEU B N 1
ATOM 2634 C CA . LEU B 1 43 ? -0.136 25.703 16.547 1 80.94 43 LEU B CA 1
ATOM 2635 C C . LEU B 1 43 ? -0.632 26.125 15.172 1 80.94 43 LEU B C 1
ATOM 2637 O O . LEU B 1 43 ? -0.723 27.328 14.883 1 80.94 43 LEU B O 1
ATOM 2641 N N . LEU B 1 44 ? -0.941 25.188 14.367 1 83.62 44 LEU B N 1
ATOM 2642 C CA . LEU B 1 44 ? -1.441 25.5 13.031 1 83.62 44 LEU B CA 1
ATOM 2643 C C . LEU B 1 44 ? -2.771 26.234 13.102 1 83.62 44 LEU B C 1
ATOM 2645 O O . LEU B 1 44 ? -2.953 27.25 12.43 1 83.62 44 LEU B O 1
ATOM 2649 N N . ALA B 1 45 ? -3.65 25.766 13.906 1 86.81 45 ALA B N 1
ATOM 2650 C CA . ALA B 1 45 ? -4.961 26.391 14.078 1 86.81 45 ALA B CA 1
ATOM 2651 C C . ALA B 1 45 ? -4.828 27.797 14.633 1 86.81 45 ALA B C 1
ATOM 2653 O O . ALA B 1 45 ? -5.504 28.719 14.172 1 86.81 45 ALA B O 1
ATOM 2654 N N . ALA B 1 46 ? -3.977 27.938 15.578 1 86.75 46 ALA B N 1
ATOM 2655 C CA . ALA B 1 46 ? -3.752 29.266 16.172 1 86.75 46 ALA B CA 1
ATOM 2656 C C . ALA B 1 46 ? -3.172 30.234 15.141 1 86.75 46 ALA B C 1
ATOM 2658 O O . ALA B 1 46 ? -3.586 31.391 15.07 1 86.75 46 ALA B O 1
ATOM 2659 N N . THR B 1 47 ? -2.191 29.719 14.406 1 84.5 47 THR B N 1
ATOM 2660 C CA . THR B 1 47 ? -1.581 30.547 13.367 1 84.5 47 THR B CA 1
ATOM 2661 C C . THR B 1 47 ? -2.621 30.953 12.328 1 84.5 47 THR B C 1
ATOM 2663 O O . THR B 1 47 ? -2.602 32.094 11.844 1 84.5 47 THR B O 1
ATOM 2666 N N . TRP B 1 48 ? -3.496 30.094 11.984 1 87.62 48 TRP B N 1
ATOM 2667 C CA . TRP B 1 48 ? -4.598 30.406 11.078 1 87.62 48 TRP B CA 1
ATOM 2668 C C . TRP B 1 48 ? -5.43 31.578 11.602 1 87.62 48 TRP B C 1
ATOM 2670 O O . TRP B 1 48 ? -5.707 32.531 10.867 1 87.62 48 TRP B O 1
ATOM 2680 N N . CYS B 1 49 ? -5.793 31.578 12.82 1 88.5 49 CYS B N 1
ATOM 2681 C CA . CYS B 1 49 ? -6.641 32.594 13.438 1 88.5 49 CYS B CA 1
ATOM 2682 C C . CYS B 1 49 ? -5.934 33.938 13.477 1 88.5 49 CYS B C 1
ATOM 2684 O O . CYS B 1 49 ? -6.574 34.969 13.336 1 88.5 49 CYS B O 1
ATOM 2686 N N . ARG B 1 50 ? -4.676 33.906 13.547 1 85.5 50 ARG B N 1
ATOM 2687 C CA . ARG B 1 50 ? -3.9 35.156 13.586 1 85.5 50 ARG B CA 1
ATOM 2688 C C . ARG B 1 50 ? -3.893 35.844 12.227 1 85.5 50 ARG B C 1
ATOM 2690 O O . ARG B 1 50 ? -3.633 37.031 12.141 1 85.5 50 ARG B O 1
ATOM 2697 N N . GLY B 1 51 ? -4.176 35.094 11.273 1 84.56 51 GLY B N 1
ATOM 2698 C CA . GLY B 1 51 ? -4.094 35.625 9.922 1 84.56 51 GLY B CA 1
ATOM 2699 C C . GLY B 1 51 ? -5.293 36.469 9.539 1 84.56 51 GLY B C 1
ATOM 2700 O O . GLY B 1 51 ? -5.293 37.125 8.492 1 84.56 51 GLY B O 1
ATOM 2701 N N . GLY B 1 52 ? -6.312 36.531 10.398 1 86.19 52 GLY B N 1
ATOM 2702 C CA . GLY B 1 52 ? -7.48 37.344 10.07 1 86.19 52 GLY B CA 1
ATOM 2703 C C . GLY B 1 52 ? -8.555 37.281 11.148 1 86.19 52 GLY B C 1
ATOM 2704 O O . GLY B 1 52 ? -8.797 36.25 11.742 1 86.19 52 GLY B O 1
ATOM 2705 N N . VAL B 1 53 ? -9.242 38.438 11.297 1 85.25 53 VAL B N 1
ATOM 2706 C CA . VAL B 1 53 ? -10.219 38.562 12.367 1 85.25 53 VAL B CA 1
ATOM 2707 C C . VAL B 1 53 ? -11.461 37.719 12.039 1 85.25 53 VAL B C 1
ATOM 2709 O O . VAL B 1 53 ? -12.242 37.406 12.93 1 85.25 53 VAL B O 1
ATOM 2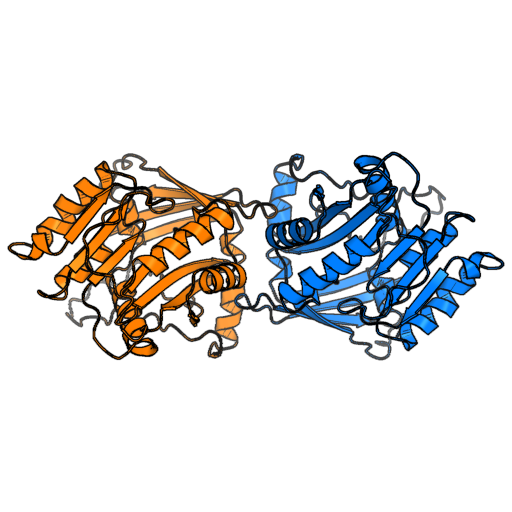712 N N . PHE B 1 54 ? -11.648 37.438 10.766 1 86.25 54 PHE B N 1
ATOM 2713 C CA . PHE B 1 54 ? -12.836 36.656 10.375 1 86.25 54 PHE B CA 1
ATOM 2714 C C . PHE B 1 54 ? -12.523 35.188 10.305 1 86.25 54 PHE B C 1
ATOM 2716 O O . PHE B 1 54 ? -13.414 34.375 10.016 1 86.25 54 PHE B O 1
ATOM 2723 N N . ARG B 1 55 ? -11.297 34.812 10.625 1 88.5 55 ARG B N 1
ATOM 2724 C CA . ARG B 1 55 ? -10.906 33.406 10.578 1 88.5 55 ARG B CA 1
ATOM 2725 C C . ARG B 1 55 ? -11.18 32.719 11.906 1 88.5 55 ARG B C 1
ATOM 2727 O O . ARG B 1 55 ? -11.047 33.344 12.969 1 88.5 55 ARG B O 1
ATOM 2734 N N . SER B 1 56 ? -11.625 31.484 11.82 1 89.38 56 SER B N 1
ATOM 2735 C CA . SER B 1 56 ? -11.789 30.641 13 1 89.38 56 SER B CA 1
ATOM 2736 C C . SER B 1 56 ? -11.234 29.25 12.758 1 89.38 56 SER B C 1
ATOM 2738 O O . SER B 1 56 ? -11.102 28.812 11.609 1 89.38 56 SER B O 1
ATOM 2740 N N . ALA B 1 57 ? -10.852 28.641 13.859 1 89.62 57 ALA B N 1
ATOM 2741 C CA . ALA B 1 57 ? -10.297 27.297 13.742 1 89.62 57 ALA B CA 1
ATOM 2742 C C . ALA B 1 57 ? -10.727 26.406 14.906 1 89.62 57 ALA B C 1
ATOM 2744 O O . ALA B 1 57 ? -10.953 26.906 16.016 1 89.62 57 ALA B O 1
ATOM 2745 N N . VAL B 1 58 ? -10.891 25.141 14.586 1 87.19 58 VAL B N 1
ATOM 2746 C CA . VAL B 1 58 ? -11.125 24.125 15.602 1 87.19 58 VAL B CA 1
ATOM 2747 C C . VAL B 1 58 ? -9.984 23.094 15.586 1 87.19 58 VAL B C 1
ATOM 2749 O O . VAL B 1 58 ? -9.602 22.609 14.516 1 87.19 58 VAL B O 1
ATOM 2752 N N . GLY B 1 59 ? -9.414 22.859 16.719 1 87.69 59 GLY B N 1
ATOM 2753 C CA . GLY B 1 59 ? -8.445 21.797 16.906 1 87.69 59 GLY B CA 1
ATOM 2754 C C . GLY B 1 59 ? -8.992 20.625 17.703 1 87.69 59 GLY B C 1
ATOM 2755 O O . GLY B 1 59 ? -9.641 20.828 18.734 1 87.69 59 GLY B O 1
ATOM 2756 N N . LEU B 1 60 ? -8.781 19.438 17.188 1 85.12 60 LEU B N 1
ATOM 2757 C CA . LEU B 1 60 ? -9.211 18.234 17.875 1 85.12 60 LEU B CA 1
ATOM 2758 C C . LEU B 1 60 ? -8.023 17.344 18.234 1 85.12 60 LEU B C 1
ATOM 2760 O O . LEU B 1 60 ? -7.145 17.125 17.391 1 85.12 60 LEU B O 1
ATOM 2764 N N . ASP B 1 61 ? -7.992 16.922 19.484 1 83.88 61 ASP B N 1
ATOM 2765 C CA . ASP B 1 61 ? -6.953 16 19.938 1 83.88 61 ASP B CA 1
ATOM 2766 C C . ASP B 1 61 ? -7.43 15.18 21.141 1 83.88 61 ASP B C 1
ATOM 2768 O O . ASP B 1 61 ? -8.352 15.594 21.844 1 83.88 61 ASP B O 1
ATOM 2772 N N . LEU B 1 62 ? -6.738 14.094 21.344 1 81.31 62 LEU B N 1
ATOM 2773 C CA . LEU B 1 62 ? -7.133 13.172 22.406 1 81.31 62 LEU B CA 1
ATOM 2774 C C . LEU B 1 62 ? -6.578 13.625 23.75 1 81.31 62 LEU B C 1
ATOM 2776 O O . LEU B 1 62 ? -7.105 13.25 24.812 1 81.31 62 LEU B O 1
ATOM 2780 N N . ASP B 1 63 ? -5.547 14.453 23.75 1 81.75 63 ASP B N 1
ATOM 2781 C CA . ASP B 1 63 ? -4.766 14.695 24.969 1 81.75 63 ASP B CA 1
ATOM 2782 C C . ASP B 1 63 ? -5.094 16.062 25.562 1 81.75 63 ASP B C 1
ATOM 2784 O O . ASP B 1 63 ? -4.547 17.078 25.141 1 81.75 63 ASP B O 1
ATOM 2788 N N . ARG B 1 64 ? -5.789 16.078 26.703 1 88.06 64 ARG B N 1
ATOM 2789 C CA . ARG B 1 64 ? -6.262 17.312 27.312 1 88.06 64 ARG B CA 1
ATOM 2790 C C . ARG B 1 64 ? -5.094 18.172 27.781 1 88.06 64 ARG B C 1
ATOM 2792 O O . ARG B 1 64 ? -5.062 19.375 27.531 1 88.06 64 ARG B O 1
ATOM 2799 N N . PRO B 1 65 ? -4.137 17.547 28.422 1 81.19 65 PRO B N 1
ATOM 2800 C CA . PRO B 1 65 ? -3.012 18.375 28.844 1 81.19 65 PRO B CA 1
ATOM 2801 C C . PRO B 1 65 ? -2.355 19.125 27.688 1 81.19 65 PRO B C 1
ATOM 2803 O O . PRO B 1 65 ? -1.988 20.297 27.828 1 81.19 65 PRO B O 1
ATOM 2806 N N . THR B 1 66 ? -2.215 18.484 26.594 1 80.06 66 THR B N 1
ATOM 2807 C CA . THR B 1 66 ? -1.631 19.109 25.422 1 80.06 66 THR B CA 1
ATOM 2808 C C . THR B 1 66 ? -2.525 20.219 24.891 1 80.06 66 THR B C 1
ATOM 2810 O O . THR B 1 66 ? -2.039 21.297 24.547 1 80.06 66 THR B O 1
ATOM 2813 N N . LEU B 1 67 ? -3.785 20 24.891 1 85.81 67 LEU B N 1
ATOM 2814 C CA . LEU B 1 67 ? -4.742 21.016 24.453 1 85.81 67 LEU B CA 1
ATOM 2815 C C . LEU B 1 67 ? -4.703 22.234 25.375 1 85.81 67 LEU B C 1
ATOM 2817 O O . LEU B 1 67 ? -4.715 23.375 24.906 1 85.81 67 LEU B O 1
ATOM 2821 N N . ASP B 1 68 ? -4.652 21.953 26.641 1 86.31 68 ASP B N 1
ATOM 2822 C CA . ASP B 1 68 ? -4.598 23.031 27.625 1 86.31 68 ASP B CA 1
ATOM 2823 C C . ASP B 1 68 ? -3.34 23.875 27.453 1 86.31 68 ASP B C 1
ATOM 2825 O O . ASP B 1 68 ? -3.396 25.094 27.516 1 86.31 68 ASP B O 1
ATOM 2829 N N . TRP B 1 69 ? -2.287 23.172 27.234 1 81.12 69 TRP B N 1
ATOM 2830 C CA . TRP B 1 69 ? -1.042 23.875 26.969 1 81.12 69 TRP B CA 1
ATOM 2831 C C . TRP B 1 69 ? -1.168 24.75 25.719 1 81.12 69 TRP B C 1
ATOM 2833 O O . TRP B 1 69 ? -0.747 25.906 25.734 1 81.12 69 TRP B O 1
ATOM 2843 N N . GLY B 1 70 ? -1.677 24.266 24.703 1 83.38 70 GLY B N 1
ATOM 2844 C CA . GLY B 1 70 ? -1.889 25.016 23.484 1 83.38 70 GLY B CA 1
ATOM 2845 C C . GLY B 1 70 ? -2.785 26.219 23.656 1 83.38 70 GLY B C 1
ATOM 2846 O O . GLY B 1 70 ? -2.518 27.281 23.109 1 83.38 70 GLY B O 1
ATOM 2847 N N . ALA B 1 71 ? -3.846 26.047 24.375 1 85.56 71 ALA B N 1
ATOM 2848 C CA . ALA B 1 71 ? -4.754 27.156 24.656 1 85.56 71 ALA B CA 1
ATOM 2849 C C . ALA B 1 71 ? -4.031 28.297 25.375 1 85.56 71 ALA B C 1
ATOM 2851 O O . ALA B 1 71 ? -4.242 29.469 25.062 1 85.56 71 ALA B O 1
ATOM 2852 N N . ARG B 1 72 ? -3.238 27.969 26.234 1 82.62 72 ARG B N 1
ATOM 2853 C CA . ARG B 1 72 ? -2.527 28.953 27.047 1 82.62 72 ARG B CA 1
ATOM 2854 C C . ARG B 1 72 ? -1.412 29.625 26.25 1 82.62 72 ARG B C 1
ATOM 2856 O O . ARG B 1 72 ? -1.236 30.844 26.312 1 82.62 72 ARG B O 1
ATOM 2863 N N . HIS B 1 73 ? -0.732 28.906 25.5 1 77.12 73 HIS B N 1
ATOM 2864 C CA . HIS B 1 73 ? 0.479 29.422 24.875 1 77.12 73 HIS B CA 1
ATOM 2865 C C . HIS B 1 73 ? 0.204 29.922 23.469 1 77.12 73 HIS B C 1
ATOM 2867 O O . HIS B 1 73 ? 0.747 30.938 23.031 1 77.12 73 HIS B O 1
ATOM 2873 N N . ASN B 1 74 ? -0.567 29.188 22.797 1 79.19 74 ASN B N 1
ATOM 2874 C CA . ASN B 1 74 ? -0.854 29.562 21.422 1 79.19 74 ASN B CA 1
ATOM 2875 C C . ASN B 1 74 ? -2.158 30.359 21.328 1 79.19 74 ASN B C 1
ATOM 2877 O O . ASN B 1 74 ? -2.279 31.25 20.484 1 79.19 74 ASN B O 1
ATOM 2881 N N . GLY B 1 75 ? -3.076 30.031 22.094 1 74.5 75 GLY B N 1
ATOM 2882 C CA . GLY B 1 75 ? -4.352 30.734 22.109 1 74.5 75 GLY B CA 1
ATOM 2883 C C . GLY B 1 75 ? -4.262 32.125 22.688 1 74.5 75 GLY B C 1
ATOM 2884 O O . GLY B 1 75 ? -4.844 33.062 22.141 1 74.5 75 GLY B O 1
ATOM 2885 N N . GLU B 1 76 ? -3.555 32.219 23.703 1 70 76 GLU B N 1
ATOM 2886 C CA . GLU B 1 76 ? -3.455 33.5 24.375 1 70 76 GLU B CA 1
ATOM 2887 C C . GLU B 1 76 ? -2.701 34.531 23.531 1 70 76 GLU B C 1
ATOM 2889 O O . GLU B 1 76 ? -2.914 35.75 23.672 1 70 76 GLU B O 1
ATOM 2894 N N . MET B 1 77 ? -1.889 33.938 22.719 1 65.62 77 MET B N 1
ATOM 2895 C CA . MET B 1 77 ? -1.149 34.844 21.828 1 65.62 77 MET B CA 1
ATOM 2896 C C . MET B 1 77 ? -2.09 35.531 20.844 1 65.62 77 MET B C 1
ATOM 2898 O O . MET B 1 77 ? -1.729 36.531 20.234 1 65.62 77 MET B O 1
ATOM 2902 N N . LEU B 1 78 ? -3.17 34.969 20.625 1 68.69 78 LEU B N 1
ATOM 2903 C CA . LEU B 1 78 ? -4.164 35.594 19.766 1 68.69 78 LEU B CA 1
ATOM 2904 C C . LEU B 1 78 ? -4.723 36.844 20.406 1 68.69 78 LEU B C 1
ATOM 2906 O O . LEU B 1 78 ? -5.16 37.75 19.703 1 68.69 78 LEU B O 1
ATOM 2910 N N . GLY B 1 79 ? -4.445 37.125 21.594 1 64.75 79 GLY B N 1
ATOM 2911 C CA . GLY B 1 79 ? -4.867 38.312 22.328 1 64.75 79 GLY B CA 1
ATOM 2912 C C . GLY B 1 79 ? -6.301 38.719 22.031 1 64.75 79 GLY B C 1
ATOM 2913 O O . GLY B 1 79 ? -6.863 38.312 21 1 64.75 79 GLY B O 1
ATOM 2914 N N . GLY B 1 80 ? -6.977 39.344 22.938 1 61.78 80 GLY B N 1
ATOM 2915 C CA . GLY B 1 80 ? -8.242 40.062 22.797 1 61.78 80 GLY B CA 1
ATOM 2916 C C . GLY B 1 80 ? -9.375 39.156 22.328 1 61.78 80 GLY B C 1
ATOM 2917 O O . GLY B 1 80 ? -9.531 38.062 22.828 1 61.78 80 GLY B O 1
ATOM 2918 N N . SER B 1 81 ? -10.195 39.656 21.312 1 57.06 81 SER B N 1
ATOM 2919 C CA . SER B 1 81 ? -11.367 39.031 20.703 1 57.06 81 SER B CA 1
ATOM 2920 C C . SER B 1 81 ? -10.992 37.812 19.906 1 57.06 81 SER B C 1
ATOM 2922 O O . SER B 1 81 ? -11.852 36.969 19.578 1 57.06 81 SER B O 1
ATOM 2924 N N . ALA B 1 82 ? -9.664 37.562 19.688 1 61.16 82 ALA B N 1
ATOM 2925 C CA . ALA B 1 82 ? -9.219 36.469 18.812 1 61.16 82 ALA B CA 1
ATOM 2926 C C . ALA B 1 82 ? -9.227 35.125 19.547 1 61.16 82 ALA B C 1
ATOM 2928 O O . ALA B 1 82 ? -9.273 34.062 18.922 1 61.16 82 ALA B O 1
ATOM 2929 N N . GLN B 1 83 ? -9.312 35.25 20.844 1 65.81 83 GLN B N 1
ATOM 2930 C CA . GLN B 1 83 ? -9.359 34 21.609 1 65.81 83 GLN B CA 1
ATOM 2931 C C . GLN B 1 83 ? -10.617 33.219 21.281 1 65.81 83 GLN B C 1
ATOM 2933 O O . GLN B 1 83 ? -10.625 31.984 21.375 1 65.81 83 GLN B O 1
ATOM 2938 N N . HIS B 1 84 ? -11.578 33.969 20.797 1 77.44 84 HIS B N 1
ATOM 2939 C CA . HIS B 1 84 ? -12.844 33.312 20.484 1 77.44 84 HIS B CA 1
ATOM 2940 C C . HIS B 1 84 ? -12.797 32.688 19.109 1 77.44 84 HIS B C 1
ATOM 2942 O O . HIS B 1 84 ? -13.695 31.922 18.75 1 77.44 84 HIS B O 1
ATOM 2948 N N . GLN B 1 85 ? -11.688 32.938 18.453 1 87.5 85 GLN B N 1
ATOM 2949 C CA . GLN B 1 85 ? -11.547 32.406 17.109 1 87.5 85 GLN B CA 1
ATOM 2950 C C . GLN B 1 85 ? -11.078 30.953 17.125 1 87.5 85 GLN B C 1
ATOM 2952 O O . GLN B 1 85 ? -11.25 30.219 16.156 1 87.5 85 GLN B O 1
ATOM 2957 N N . LEU B 1 86 ? -10.477 30.5 18.281 1 89.81 86 LEU B N 1
ATOM 2958 C CA . LEU B 1 86 ? -9.891 29.172 18.375 1 89.81 86 LEU B CA 1
ATOM 2959 C C . LEU B 1 86 ? -10.656 28.312 19.375 1 89.81 86 LEU B C 1
ATOM 2961 O O . LEU B 1 86 ? -10.82 28.703 20.547 1 89.81 86 LEU B O 1
ATOM 2965 N N . ALA B 1 87 ? -11.211 27.234 18.953 1 88 87 ALA B N 1
ATOM 2966 C CA . ALA B 1 87 ? -11.844 26.25 19.828 1 88 87 ALA B CA 1
ATOM 2967 C C . ALA B 1 87 ? -11.055 24.938 19.859 1 88 87 ALA B C 1
ATOM 2969 O O . ALA B 1 87 ? -10.711 24.391 18.812 1 88 87 ALA B O 1
ATOM 2970 N N . LEU B 1 88 ? -10.703 24.5 21.016 1 88.94 88 LEU B N 1
ATOM 2971 C CA . LEU B 1 88 ? -9.992 23.234 21.188 1 88.94 88 LEU B CA 1
ATOM 2972 C C . LEU B 1 88 ? -10.898 22.188 21.844 1 88.94 88 LEU B C 1
ATOM 2974 O O . LEU B 1 88 ? -11.477 22.438 22.906 1 88.94 88 LEU B O 1
ATOM 2978 N N . LEU B 1 89 ? -11.023 21.125 21.203 1 86.31 89 LEU B N 1
ATOM 2979 C CA . LEU B 1 89 ? -11.93 20.062 21.656 1 86.31 89 LEU B CA 1
ATOM 2980 C C . LEU B 1 89 ? -11.156 18.781 21.938 1 86.31 89 LEU B C 1
ATOM 2982 O O . LEU B 1 89 ? -10.305 18.375 21.141 1 86.31 89 LEU B O 1
ATOM 2986 N N . GLU B 1 90 ? -11.469 18.219 23.062 1 88.5 90 GLU B N 1
ATOM 2987 C CA . GLU B 1 90 ? -10.93 16.891 23.391 1 88.5 90 GLU B CA 1
ATOM 2988 C C . GLU B 1 90 ? -11.805 15.789 22.812 1 88.5 90 GLU B C 1
ATOM 2990 O O . GLU B 1 90 ? -13.016 15.742 23.062 1 88.5 90 GLU B O 1
ATOM 2995 N N . GLY B 1 91 ? -11.195 14.945 22 1 82.25 91 GLY B N 1
ATOM 2996 C CA . GLY B 1 91 ? -11.93 13.836 21.406 1 82.25 91 GLY B CA 1
ATOM 2997 C C . GLY B 1 91 ? -11.062 12.938 20.547 1 82.25 91 GLY B C 1
ATOM 2998 O O . GLY B 1 91 ? -9.945 13.305 20.188 1 82.25 91 GLY B O 1
ATOM 2999 N N . ASN B 1 92 ? -11.617 11.75 20.328 1 81.12 92 ASN B N 1
ATOM 3000 C CA . ASN B 1 92 ? -10.961 10.82 19.406 1 81.12 92 ASN B CA 1
ATOM 3001 C C . ASN B 1 92 ? -11.266 11.156 17.953 1 81.12 92 ASN B C 1
ATOM 3003 O O . ASN B 1 92 ? -12.391 10.961 17.484 1 81.12 92 ASN B O 1
ATOM 3007 N N . VAL B 1 93 ? -10.227 11.609 17.312 1 78.19 93 VAL B N 1
ATOM 3008 C CA . VAL B 1 93 ? -10.375 12.062 15.938 1 78.19 93 VAL B CA 1
ATOM 3009 C C . VAL B 1 93 ? -10.844 10.906 15.055 1 78.19 93 VAL B C 1
ATOM 3011 O O . VAL B 1 93 ? -11.594 11.109 14.102 1 78.19 93 VAL B O 1
ATOM 3014 N N . LEU B 1 94 ? -10.461 9.672 15.336 1 77 94 LEU B N 1
ATOM 3015 C CA . LEU B 1 94 ? -10.789 8.508 14.516 1 77 94 LEU B CA 1
ATOM 3016 C C . LEU B 1 94 ? -12.211 8.031 14.781 1 77 94 LEU B C 1
ATOM 3018 O O . LEU B 1 94 ? -12.758 7.234 14.016 1 77 94 LEU B O 1
ATOM 3022 N N . ASP B 1 95 ? -12.797 8.281 15.797 1 73.88 95 ASP B N 1
ATOM 3023 C CA . ASP B 1 95 ? -14.188 7.98 16.125 1 73.88 95 ASP B CA 1
ATOM 3024 C C . ASP B 1 95 ? -14.867 9.188 16.766 1 73.88 95 ASP B C 1
ATOM 3026 O O . ASP B 1 95 ? -15.203 9.164 17.953 1 73.88 95 ASP B O 1
ATOM 3030 N N . PRO B 1 96 ? -14.898 10.164 15.93 1 57.66 96 PRO B N 1
ATOM 3031 C CA . PRO B 1 96 ? -15.438 11.336 16.625 1 57.66 96 PRO B CA 1
ATOM 3032 C C . PRO B 1 96 ? -16.938 11.219 16.906 1 57.66 96 PRO B C 1
ATOM 3034 O O . PRO B 1 96 ? -17.719 10.953 16 1 57.66 96 PRO B O 1
ATOM 3037 N N . ALA B 1 97 ? -17.375 10.242 17.812 1 53.69 97 ALA B N 1
ATOM 3038 C CA . ALA B 1 97 ? -18.797 10.195 18.125 1 53.69 97 ALA B CA 1
ATOM 3039 C C . ALA B 1 97 ? -19.422 11.586 18.016 1 53.69 97 ALA B C 1
ATOM 3041 O O . ALA B 1 97 ? -20.469 11.758 17.375 1 53.69 97 ALA B O 1
ATOM 3042 N N . ASP B 1 98 ? -19.297 12.227 19.078 1 47.06 98 ASP B N 1
ATOM 3043 C CA . ASP B 1 98 ? -20.062 13.383 19.531 1 47.06 98 ASP B CA 1
ATOM 3044 C C . ASP B 1 98 ? -19.484 14.68 18.953 1 47.06 98 ASP B C 1
ATOM 3046 O O . ASP B 1 98 ? -19.875 15.773 19.359 1 47.06 98 ASP B O 1
ATOM 3050 N N . SER B 1 99 ? -18.484 14.547 18.203 1 45.72 99 SER B N 1
ATOM 3051 C CA . SER B 1 99 ? -17.984 15.906 18.031 1 45.72 99 SER B CA 1
ATOM 3052 C C . SER B 1 99 ? -18.75 16.625 16.922 1 45.72 99 SER B C 1
ATOM 3054 O O . SER B 1 99 ? -18.188 16.953 15.883 1 45.72 99 SER B O 1
ATOM 3056 N N . ALA B 1 100 ? -20 16.125 16.656 1 44.97 100 ALA B N 1
ATOM 3057 C CA . ALA B 1 100 ? -20.859 17.062 15.938 1 44.97 100 ALA B CA 1
ATOM 3058 C C . ALA B 1 100 ? -20.469 18.516 16.25 1 44.97 100 ALA B C 1
ATOM 3060 O O . ALA B 1 100 ? -21.062 19.141 17.141 1 44.97 100 ALA B O 1
ATOM 3061 N N . LEU B 1 101 ? -19.266 18.609 16.625 1 46.09 101 LEU B N 1
ATOM 3062 C CA . LEU B 1 101 ? -18.922 19.938 17.125 1 46.09 101 LEU B CA 1
ATOM 3063 C C . LEU B 1 101 ? -19.406 21.016 16.156 1 46.09 101 LEU B C 1
ATOM 3065 O O . LEU B 1 101 ? -19.594 20.75 14.969 1 46.09 101 LEU B O 1
ATOM 3069 N N . LEU B 1 102 ? -19.719 22.156 16.828 1 43.97 102 LEU B N 1
ATOM 3070 C CA . LEU B 1 102 ? -20.266 23.484 16.641 1 43.97 102 LEU B CA 1
ATOM 3071 C C . LEU B 1 102 ? -19.578 24.188 15.461 1 43.97 102 LEU B C 1
ATOM 3073 O O . LEU B 1 102 ? -19.828 25.375 15.219 1 43.97 102 LEU B O 1
ATOM 3077 N N . VAL B 1 103 ? -18.344 23.891 15.133 1 48.91 103 VAL B N 1
ATOM 3078 C CA . VAL B 1 103 ? -17.766 24.922 14.281 1 48.91 103 VAL B CA 1
ATOM 3079 C C . VAL B 1 103 ? -18.375 24.844 12.883 1 48.91 103 VAL B C 1
ATOM 3081 O O . VAL B 1 103 ? -18.75 23.766 12.422 1 48.91 103 VAL B O 1
ATOM 3084 N N . PRO B 1 104 ? -18.688 26.016 12.461 1 50.88 104 PRO B N 1
ATOM 3085 C CA . PRO B 1 104 ? -18.969 26.078 11.023 1 50.88 104 PRO B CA 1
ATOM 3086 C C . PRO B 1 104 ? -18.094 25.125 10.211 1 50.88 104 PRO B C 1
ATOM 3088 O O . PRO B 1 104 ? -16.984 24.781 10.641 1 50.88 104 PRO B O 1
ATOM 3091 N N . PHE B 1 105 ? -18.656 24.594 9.203 1 53.59 105 PHE B N 1
ATOM 3092 C CA . PHE B 1 105 ? -18.109 23.609 8.297 1 53.59 105 PHE B CA 1
ATOM 3093 C C . PHE B 1 105 ? -16.734 24.047 7.781 1 53.59 105 PHE B C 1
ATOM 3095 O O . PHE B 1 105 ? -16.641 25.062 7.086 1 53.59 105 PHE B O 1
ATOM 3102 N N . PRO B 1 106 ? -15.711 23.453 8.312 1 68.19 106 PRO B N 1
ATOM 3103 C CA . PRO B 1 106 ? -14.383 23.812 7.812 1 68.19 106 PRO B CA 1
ATOM 3104 C C . PRO B 1 106 ? -14.25 23.641 6.301 1 68.19 106 PRO B C 1
ATOM 3106 O O . PRO B 1 106 ? -14.891 22.766 5.715 1 68.19 106 PRO B O 1
ATOM 3109 N N . GLU B 1 107 ? -13.641 24.719 5.762 1 68.06 107 GLU B N 1
ATOM 3110 C CA . GLU B 1 107 ? -13.406 24.688 4.32 1 68.06 107 GLU B CA 1
ATOM 3111 C C . GLU B 1 107 ? -12.07 24.031 3.992 1 68.06 107 GLU B C 1
ATOM 3113 O O . GLU B 1 107 ? -11.82 23.641 2.846 1 68.06 107 GLU B O 1
ATOM 3118 N N . ALA B 1 108 ? -11.203 23.922 5.035 1 60.31 108 ALA B N 1
ATOM 3119 C CA . ALA B 1 108 ? -9.922 23.25 4.844 1 60.31 108 ALA B CA 1
ATOM 3120 C C . ALA B 1 108 ? -9.547 22.422 6.074 1 60.31 108 ALA B C 1
ATOM 3122 O O . ALA B 1 108 ? -9.867 22.797 7.203 1 60.31 108 ALA B O 1
ATOM 3123 N N . GLY B 1 109 ? -9.125 21.172 5.898 1 61.34 109 GLY B N 1
ATOM 3124 C CA . GLY B 1 109 ? -8.68 20.344 7.004 1 61.34 109 GLY B CA 1
ATOM 3125 C C . GLY B 1 109 ? -7.344 19.672 6.742 1 61.34 109 GLY B C 1
ATOM 3126 O O . GLY B 1 109 ? -7.289 18.609 6.102 1 61.34 109 GLY B O 1
ATOM 3127 N N . PRO B 1 110 ? -6.199 20.438 7.004 1 54.78 110 PRO B N 1
ATOM 3128 C CA . PRO B 1 110 ? -4.922 19.734 6.848 1 54.78 110 PRO B CA 1
ATOM 3129 C C . PRO B 1 110 ? -4.703 18.656 7.906 1 54.78 110 PRO B C 1
ATOM 3131 O O . PRO B 1 110 ? -5.18 18.797 9.039 1 54.78 110 PRO B O 1
ATOM 3134 N N . GLU B 1 111 ? -4.578 17.391 7.465 1 54.38 111 GLU B N 1
ATOM 3135 C CA . GLU B 1 111 ? -3.951 16.453 8.398 1 54.38 111 GLU B CA 1
ATOM 3136 C C . GLU B 1 111 ? -2.436 16.625 8.414 1 54.38 111 GLU B C 1
ATOM 3138 O O . GLU B 1 111 ? -1.768 16.406 7.402 1 54.38 111 GLU B O 1
ATOM 3143 N N . ALA B 1 112 ? -2 17.406 9.531 1 52.19 112 ALA B N 1
ATOM 3144 C CA . ALA B 1 112 ? -0.558 17.594 9.648 1 52.19 112 ALA B CA 1
ATOM 3145 C C . ALA B 1 112 ? 0.118 16.359 10.219 1 52.19 112 ALA B C 1
ATOM 3147 O O . ALA B 1 112 ? -0.453 15.664 11.07 1 52.19 112 ALA B O 1
ATOM 3148 N N . SER B 1 113 ? 1.058 15.734 9.562 1 54.81 113 SER B N 1
ATOM 3149 C CA . SER B 1 113 ? 2.064 14.812 10.086 1 54.81 113 SER B CA 1
ATOM 3150 C C . SER B 1 113 ? 1.631 13.367 9.914 1 54.81 113 SER B C 1
ATOM 3152 O O . SER B 1 113 ? 1.795 12.555 10.828 1 54.81 113 SER B O 1
ATOM 3154 N N . ALA B 1 114 ? 0.994 13.008 8.977 1 60.69 114 ALA B N 1
ATOM 3155 C CA . ALA B 1 114 ? 0.637 11.625 8.641 1 60.69 114 ALA B CA 1
ATOM 3156 C C . ALA B 1 114 ? -0.205 10.992 9.742 1 60.69 114 ALA B C 1
ATOM 3158 O O . ALA B 1 114 ? -0.036 9.812 10.062 1 60.69 114 ALA B O 1
ATOM 3159 N N . SER B 1 115 ? -1 11.773 10.422 1 68.12 115 SER B N 1
ATOM 3160 C CA . SER B 1 115 ? -1.748 11.312 11.586 1 68.12 115 SER B CA 1
ATOM 3161 C C . SER B 1 115 ? -2.744 10.219 11.211 1 68.12 115 SER B C 1
ATOM 3163 O O . SER B 1 115 ? -3.131 9.406 12.055 1 68.12 115 SER B O 1
ATOM 3165 N N . GLN B 1 116 ? -3.098 10.203 9.977 1 73.56 116 GLN B N 1
ATOM 3166 C CA . GLN B 1 116 ? -3.992 9.148 9.516 1 73.56 116 GLN B CA 1
ATOM 3167 C C . GLN B 1 116 ? -3.334 7.777 9.648 1 73.56 116 GLN B C 1
ATOM 3169 O O . GLN B 1 116 ? -4.02 6.75 9.664 1 73.56 116 GLN B O 1
ATOM 3174 N N . SER B 1 117 ? -2.068 7.836 9.75 1 80.44 117 SER B N 1
ATOM 3175 C CA . SER B 1 117 ? -1.326 6.59 9.914 1 80.44 117 SER B CA 1
ATOM 3176 C C . SER B 1 117 ? -1.625 5.938 11.258 1 80.44 117 SER B C 1
ATOM 3178 O O . SER B 1 117 ? -1.295 4.77 11.477 1 80.44 117 SER B O 1
ATOM 3180 N N . SER B 1 118 ? -2.283 6.668 12.07 1 80.31 118 SER B N 1
ATOM 3181 C CA . SER B 1 118 ? -2.676 6.109 13.359 1 80.31 118 SER B CA 1
ATOM 3182 C C . SER B 1 118 ? -3.867 5.172 13.219 1 80.31 118 SER B C 1
ATOM 3184 O O . SER B 1 118 ? -4.176 4.41 14.133 1 80.31 118 SER B O 1
ATOM 3186 N N . ALA B 1 119 ? -4.512 5.246 12.102 1 80.69 119 ALA B N 1
ATOM 3187 C CA . ALA B 1 119 ? -5.602 4.301 11.852 1 80.69 119 ALA B CA 1
ATOM 3188 C C . ALA B 1 119 ? -5.062 2.887 11.648 1 80.69 119 ALA B C 1
ATOM 3190 O O . ALA B 1 119 ? -4.141 2.676 10.852 1 80.69 119 ALA B O 1
ATOM 3191 N N . SER B 1 120 ? -5.676 1.937 12.258 1 79.88 120 SER B N 1
ATOM 3192 C CA . SER B 1 120 ? -5.148 0.579 12.32 1 79.88 120 SER B CA 1
ATOM 3193 C C . SER B 1 120 ? -5.383 -0.165 11.008 1 79.88 120 SER B C 1
ATOM 3195 O O . SER B 1 120 ? -4.59 -1.03 10.633 1 79.88 120 SER B O 1
ATOM 3197 N N . ASP B 1 121 ? -6.496 0.157 10.438 1 85.94 121 ASP B N 1
ATOM 3198 C CA . ASP B 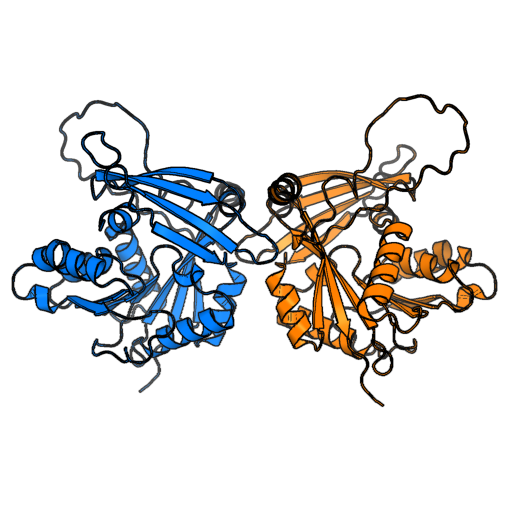1 121 ? -6.828 -0.549 9.203 1 85.94 121 ASP B CA 1
ATOM 3199 C C . ASP B 1 121 ? -7.699 0.315 8.297 1 85.94 121 ASP B C 1
ATOM 3201 O O . ASP B 1 121 ? -7.992 1.467 8.617 1 85.94 121 ASP B O 1
ATOM 3205 N N . GLU B 1 122 ? -8.031 -0.222 7.219 1 87.88 122 GLU B N 1
ATOM 3206 C CA . GLU B 1 122 ? -8.758 0.52 6.191 1 87.88 122 GLU B CA 1
ATOM 3207 C C . GLU B 1 122 ? -10.141 0.928 6.676 1 87.88 122 GLU B C 1
ATOM 3209 O O . GLU B 1 122 ? -10.633 2.008 6.336 1 87.88 122 GLU B O 1
ATOM 3214 N N . THR B 1 123 ? -10.734 0.071 7.449 1 87 123 THR B N 1
ATOM 3215 C CA . THR B 1 123 ? -12.07 0.354 7.957 1 87 123 THR B CA 1
ATOM 3216 C C . THR B 1 123 ? -12.062 1.593 8.852 1 87 123 THR B C 1
ATOM 3218 O O . THR B 1 123 ? -12.906 2.479 8.703 1 87 123 THR B O 1
ATOM 3221 N N . HIS B 1 124 ? -11.141 1.662 9.719 1 86.81 124 HIS B N 1
ATOM 3222 C CA . HIS B 1 124 ? -11.023 2.801 10.625 1 86.81 124 HIS B CA 1
ATOM 3223 C C . HIS B 1 124 ? -10.68 4.078 9.867 1 86.81 124 HIS B C 1
ATOM 3225 O O . HIS B 1 124 ? -11.227 5.145 10.156 1 86.81 124 HIS B O 1
ATOM 3231 N N . LEU B 1 125 ? -9.75 3.951 8.938 1 90 125 LEU B N 1
ATOM 3232 C CA . LEU B 1 125 ? -9.391 5.137 8.164 1 90 125 LEU B CA 1
ATOM 3233 C C . LEU B 1 125 ? -10.578 5.637 7.344 1 90 125 LEU B C 1
ATOM 3235 O O . LEU B 1 125 ? -10.82 6.844 7.277 1 90 125 LEU B O 1
ATOM 3239 N N . LEU B 1 126 ? -11.289 4.73 6.766 1 90.5 126 LEU B N 1
ATOM 3240 C CA . LEU B 1 126 ? -12.453 5.121 5.988 1 90.5 126 LEU B CA 1
ATOM 3241 C C . LEU B 1 126 ? -13.492 5.812 6.867 1 90.5 126 LEU B C 1
ATOM 3243 O O . LEU B 1 126 ? -14.078 6.82 6.469 1 90.5 126 LEU B O 1
ATOM 3247 N N . ARG B 1 127 ? -13.734 5.238 7.98 1 88.19 127 ARG B N 1
ATOM 3248 C CA . ARG B 1 127 ? -14.672 5.855 8.914 1 88.19 127 ARG B CA 1
ATOM 3249 C C . ARG B 1 127 ? -14.25 7.285 9.242 1 88.19 127 ARG B C 1
ATOM 3251 O O . ARG B 1 127 ? -15.086 8.195 9.242 1 88.19 127 ARG B O 1
ATOM 3258 N N . TYR B 1 128 ? -13.055 7.48 9.5 1 86.56 128 TYR B N 1
ATOM 3259 C CA . TYR B 1 128 ? -12.516 8.805 9.789 1 86.56 128 TYR B CA 1
ATOM 3260 C C . TYR B 1 128 ? -12.711 9.742 8.602 1 86.56 128 TYR B C 1
ATOM 3262 O O . TYR B 1 128 ? -13.188 10.867 8.766 1 86.56 128 TYR B O 1
ATOM 3270 N N . LEU B 1 129 ? -12.344 9.281 7.449 1 88.81 129 LEU B N 1
ATOM 3271 C CA . LEU B 1 129 ? -12.43 10.117 6.262 1 88.81 129 LEU B CA 1
ATOM 3272 C C . LEU B 1 129 ? -13.875 10.477 5.945 1 88.81 129 LEU B C 1
ATOM 3274 O O . LEU B 1 129 ? -14.156 11.578 5.453 1 88.81 129 LEU B O 1
ATOM 3278 N N . ARG B 1 130 ? -14.742 9.555 6.23 1 88.56 130 ARG B N 1
ATOM 3279 C CA . ARG B 1 130 ? -16.156 9.859 6.07 1 88.56 130 ARG B CA 1
ATOM 3280 C C . ARG B 1 130 ? -16.594 10.953 7.035 1 88.56 130 ARG B C 1
ATOM 3282 O O . ARG B 1 130 ? -17.406 11.82 6.68 1 88.56 130 ARG B O 1
ATOM 3289 N N . HIS B 1 131 ? -16.094 10.852 8.188 1 85.69 131 HIS B N 1
ATOM 3290 C CA . HIS B 1 131 ? -16.391 11.898 9.164 1 85.69 131 HIS B CA 1
ATOM 3291 C C . HIS B 1 131 ? -15.852 13.25 8.703 1 85.69 131 HIS B C 1
ATOM 3293 O O . HIS B 1 131 ? -16.516 14.273 8.875 1 85.69 131 HIS B O 1
ATOM 3299 N N . VAL B 1 132 ? -14.672 13.258 8.211 1 86.69 132 VAL B N 1
ATOM 3300 C CA . VAL B 1 132 ? -14.062 14.492 7.711 1 86.69 132 VAL B CA 1
ATOM 3301 C C . VAL B 1 132 ? -14.922 15.062 6.586 1 86.69 132 VAL B C 1
ATOM 3303 O O . VAL B 1 132 ? -15.219 16.266 6.57 1 86.69 132 VAL B O 1
ATOM 3306 N N . ALA B 1 133 ? -15.281 14.234 5.684 1 87.75 133 ALA B N 1
ATOM 3307 C CA . ALA B 1 133 ? -16.094 14.672 4.559 1 87.75 133 ALA B CA 1
ATOM 3308 C C . ALA B 1 133 ? -17.406 15.281 5.043 1 87.75 133 ALA B C 1
ATOM 3310 O O . ALA B 1 133 ? -17.859 16.312 4.527 1 87.75 133 ALA B O 1
ATOM 3311 N N . ALA B 1 134 ? -17.984 14.664 6.02 1 85.44 134 ALA B N 1
ATOM 3312 C CA . ALA B 1 134 ? -19.266 15.117 6.559 1 85.44 134 ALA B CA 1
ATOM 3313 C C . ALA B 1 134 ? -19.125 16.438 7.289 1 85.44 134 ALA B C 1
ATOM 3315 O O . ALA B 1 134 ? -20.062 17.234 7.359 1 85.44 134 ALA B O 1
ATOM 3316 N N . ALA B 1 135 ? -18 16.688 7.773 1 83.62 135 ALA B N 1
ATOM 3317 C CA . ALA B 1 135 ? -17.766 17.891 8.586 1 83.62 135 ALA B CA 1
ATOM 3318 C C . ALA B 1 135 ? -17.469 19.094 7.711 1 83.62 135 ALA B C 1
ATOM 3320 O O . ALA B 1 135 ? -17.578 20.234 8.164 1 83.62 135 ALA B O 1
ATOM 3321 N N . LEU B 1 136 ? -17.031 18.891 6.52 1 87.19 136 LEU B N 1
ATOM 3322 C CA . LEU B 1 136 ? -16.703 20 5.625 1 87.19 136 LEU B CA 1
ATOM 3323 C C . LEU B 1 136 ? -17.953 20.734 5.168 1 87.19 136 LEU B C 1
ATOM 3325 O O . LEU B 1 136 ? -19.062 20.219 5.312 1 87.19 136 LEU B O 1
ATOM 3329 N N . ASP B 1 137 ? -17.766 21.938 4.703 1 86.81 137 ASP B N 1
ATOM 3330 C CA . ASP B 1 137 ? -18.875 22.75 4.195 1 86.81 137 ASP B CA 1
ATOM 3331 C C . ASP B 1 137 ? -19.484 22.109 2.955 1 86.81 137 ASP B C 1
ATOM 3333 O O . ASP B 1 137 ? -18.891 22.109 1.88 1 86.81 137 ASP B O 1
ATOM 3337 N N . GLN B 1 138 ? -20.688 21.641 3.117 1 86.31 138 GLN B N 1
ATOM 3338 C CA . GLN B 1 138 ? -21.344 20.938 2.021 1 86.31 138 GLN B CA 1
ATOM 3339 C C . GLN B 1 138 ? -21.812 21.906 0.941 1 86.31 138 GLN B C 1
ATOM 3341 O O . GLN B 1 138 ? -21.859 21.547 -0.238 1 86.31 138 GLN B O 1
ATOM 3346 N N . ALA B 1 139 ? -22.188 23.078 1.396 1 87.25 139 ALA B N 1
ATOM 3347 C CA . ALA B 1 139 ? -22.75 24.047 0.466 1 87.25 139 ALA B CA 1
ATOM 3348 C C . ALA B 1 139 ? -21.656 24.688 -0.387 1 87.25 139 ALA B C 1
ATOM 3350 O O . ALA B 1 139 ? -21.828 24.859 -1.597 1 87.25 139 ALA B O 1
ATOM 3351 N N . ARG B 1 140 ? -20.594 25 0.185 1 87.81 140 ARG B N 1
ATOM 3352 C CA . ARG B 1 140 ? -19.562 25.75 -0.522 1 87.81 140 ARG B CA 1
ATOM 3353 C C . ARG B 1 140 ? -18.422 24.828 -0.959 1 87.81 140 ARG B C 1
ATOM 3355 O O . ARG B 1 140 ? -17.578 25.219 -1.777 1 87.81 140 ARG B O 1
ATOM 3362 N N . GLY B 1 141 ? -18.406 23.641 -0.352 1 87.69 141 GLY B N 1
ATOM 3363 C CA . GLY B 1 141 ? -17.297 22.75 -0.611 1 87.69 141 GLY B CA 1
ATOM 3364 C C . GLY B 1 141 ? -16.109 22.984 0.294 1 87.69 141 GLY B C 1
ATOM 3365 O O . GLY B 1 141 ? -16.109 23.922 1.104 1 87.69 141 GLY B O 1
ATOM 3366 N N . GLY B 1 142 ? -15.133 22.125 0.223 1 89.38 142 GLY B N 1
ATOM 3367 C CA . GLY B 1 142 ? -13.922 22.219 1.021 1 89.38 142 GLY B CA 1
ATOM 3368 C C . GLY B 1 142 ? -12.844 21.25 0.597 1 89.38 142 GLY B C 1
ATOM 3369 O O . GLY B 1 142 ? -13.023 20.484 -0.354 1 89.38 142 GLY B O 1
ATOM 3370 N N . ILE B 1 143 ? -11.664 21.422 1.247 1 88.12 143 ILE B N 1
ATOM 3371 C CA . ILE B 1 143 ? -10.578 20.516 0.926 1 88.12 143 ILE B CA 1
ATOM 3372 C C . ILE B 1 143 ? -10.062 19.859 2.203 1 88.12 143 ILE B C 1
ATOM 3374 O O . ILE B 1 143 ? -10.172 20.422 3.291 1 88.12 143 ILE B O 1
ATOM 3378 N N . PHE B 1 144 ? -9.656 18.688 2.037 1 88.06 144 PHE B N 1
ATOM 3379 C CA . PHE B 1 144 ? -8.898 17.938 3.035 1 88.06 144 PHE B CA 1
ATOM 3380 C C . PHE B 1 144 ? -7.5 17.609 2.523 1 88.06 144 PHE B C 1
ATOM 3382 O O . PHE B 1 144 ? -7.344 17.094 1.421 1 88.06 144 PHE B O 1
ATOM 3389 N N . VAL B 1 145 ? -6.484 17.984 3.305 1 84.44 145 VAL B N 1
ATOM 3390 C CA . VAL B 1 145 ? -5.105 17.734 2.898 1 84.44 145 VAL B CA 1
ATOM 3391 C C . VAL B 1 145 ? -4.496 16.656 3.783 1 84.44 145 VAL B C 1
ATOM 3393 O O . VAL B 1 145 ? -4.391 16.812 5 1 84.44 145 VAL B O 1
ATOM 3396 N N . ALA B 1 146 ? -4.133 15.57 3.146 1 83.31 146 ALA B N 1
ATOM 3397 C CA . ALA B 1 146 ? -3.463 14.469 3.84 1 83.31 146 ALA B CA 1
ATOM 3398 C C . ALA B 1 146 ? -1.974 14.445 3.51 1 83.31 146 ALA B C 1
ATOM 3400 O O . ALA B 1 146 ? -1.588 14.492 2.34 1 83.31 146 ALA B O 1
ATOM 3401 N N . ASP B 1 147 ? -1.219 14.43 4.574 1 78.12 147 ASP B N 1
ATOM 3402 C CA . ASP B 1 147 ? 0.222 14.273 4.402 1 78.12 147 ASP B CA 1
ATOM 3403 C C . ASP B 1 147 ? 0.634 12.812 4.535 1 78.12 147 ASP B C 1
ATOM 3405 O O . ASP B 1 147 ? 0.263 12.141 5.5 1 78.12 147 ASP B O 1
ATOM 3409 N N . LEU B 1 148 ? 1.381 12.383 3.521 1 80.5 148 LEU B N 1
ATOM 3410 C CA . LEU B 1 148 ? 1.854 11.008 3.518 1 80.5 148 LEU B CA 1
ATOM 3411 C C . LEU B 1 148 ? 3.375 10.953 3.445 1 80.5 148 LEU B C 1
ATOM 3413 O O . LEU B 1 148 ? 4.004 11.844 2.875 1 80.5 148 LEU B O 1
ATOM 3417 N N . LEU B 1 149 ? 3.848 9.992 4.125 1 77.88 149 LEU B N 1
ATOM 3418 C CA . LEU B 1 149 ? 5.27 9.672 4.008 1 77.88 149 LEU B CA 1
ATOM 3419 C C . LEU B 1 149 ? 5.469 8.25 3.492 1 77.88 149 LEU B C 1
ATOM 3421 O O . LEU B 1 149 ? 4.684 7.355 3.811 1 77.88 149 LEU B O 1
ATOM 3425 N N . GLY B 1 150 ? 6.527 8.102 2.725 1 78.06 150 GLY B N 1
ATOM 3426 C CA . GLY B 1 150 ? 6.805 6.773 2.199 1 78.06 150 GLY B CA 1
ATOM 3427 C C . GLY B 1 150 ? 8.195 6.648 1.601 1 78.06 150 GLY B C 1
ATOM 3428 O O . GLY B 1 150 ? 9.008 7.574 1.706 1 78.06 150 GLY B O 1
ATOM 3429 N N . GLY B 1 151 ? 8.375 5.434 0.998 1 79 151 GLY B N 1
ATOM 3430 C CA . GLY B 1 151 ? 9.672 5.137 0.414 1 79 151 GLY B CA 1
ATOM 3431 C C . GLY B 1 151 ? 10.594 4.379 1.355 1 79 151 GLY B C 1
ATOM 3432 O O . GLY B 1 151 ? 10.242 4.141 2.514 1 79 151 GLY B O 1
ATOM 3433 N N . PRO B 1 152 ? 11.766 4.078 0.843 1 76.44 152 PRO B N 1
ATOM 3434 C CA . PRO B 1 152 ? 12.688 3.24 1.611 1 76.44 152 PRO B CA 1
ATOM 3435 C C . PRO B 1 152 ? 13.055 3.85 2.963 1 76.44 152 PRO B C 1
ATOM 3437 O O . PRO B 1 152 ? 13.203 3.127 3.951 1 76.44 152 PRO B O 1
ATOM 3440 N N . ALA B 1 153 ? 13.156 5.133 3.004 1 76.12 153 ALA B N 1
ATOM 3441 C CA . ALA B 1 153 ? 13.539 5.793 4.25 1 76.12 153 ALA B CA 1
ATOM 3442 C C . ALA B 1 153 ? 12.453 5.633 5.312 1 76.12 153 ALA B C 1
ATOM 3444 O O . ALA B 1 153 ? 12.75 5.582 6.508 1 76.12 153 ALA B O 1
ATOM 3445 N N . ALA B 1 154 ? 11.258 5.527 4.895 1 80.19 154 ALA B N 1
ATOM 3446 C CA . ALA B 1 154 ? 10.148 5.383 5.828 1 80.19 154 ALA B CA 1
ATOM 3447 C C . ALA B 1 154 ? 9.984 3.934 6.273 1 80.19 154 ALA B C 1
ATOM 3449 O O . ALA B 1 154 ? 9.266 3.65 7.234 1 80.19 154 ALA B O 1
ATOM 3450 N N . GLU B 1 155 ? 10.688 3.037 5.629 1 81.5 155 GLU B N 1
ATOM 3451 C CA . GLU B 1 155 ? 10.484 1.615 5.887 1 81.5 155 GLU B CA 1
ATOM 3452 C C . GLU B 1 155 ? 11.727 0.981 6.504 1 81.5 155 GLU B C 1
ATOM 3454 O O . GLU B 1 155 ? 11.945 -0.225 6.375 1 81.5 155 GLU B O 1
ATOM 3459 N N . ARG B 1 156 ? 12.492 1.768 7.066 1 79.94 156 ARG B N 1
ATOM 3460 C CA . ARG B 1 156 ? 13.68 1.273 7.758 1 79.94 156 ARG B CA 1
ATOM 3461 C C . ARG B 1 156 ? 13.828 1.921 9.133 1 79.94 156 ARG B C 1
ATOM 3463 O O . ARG B 1 156 ? 13.227 2.965 9.398 1 79.94 156 ARG B O 1
ATOM 3470 N N . ASP B 1 157 ? 14.664 1.212 9.883 1 81.81 157 ASP B N 1
ATOM 3471 C CA . ASP B 1 157 ? 15.008 1.857 11.148 1 81.81 157 ASP B CA 1
ATOM 3472 C C . ASP B 1 157 ? 15.859 3.104 10.922 1 81.81 157 ASP B C 1
ATOM 3474 O O . ASP B 1 157 ? 16.766 3.096 10.086 1 81.81 157 ASP B O 1
ATOM 3478 N N . LEU B 1 158 ? 15.422 4.145 11.617 1 80.06 158 LEU B N 1
ATOM 3479 C CA . LEU B 1 158 ? 16.094 5.422 11.391 1 80.06 158 LEU B CA 1
ATOM 3480 C C . LEU B 1 158 ? 16 6.305 12.633 1 80.06 158 LEU B C 1
ATOM 3482 O O . LEU B 1 158 ? 15 6.281 13.352 1 80.06 158 LEU B O 1
ATOM 3486 N N . THR B 1 159 ? 17.062 6.957 12.961 1 81.75 159 THR B N 1
ATOM 3487 C CA . THR B 1 159 ? 17.125 8.016 13.961 1 81.75 159 THR B CA 1
ATOM 3488 C C . THR B 1 159 ? 17.562 9.336 13.328 1 81.75 159 THR B C 1
ATOM 3490 O O . THR B 1 159 ? 18.656 9.414 12.75 1 81.75 159 THR B O 1
ATOM 3493 N N . LEU B 1 160 ? 16.703 10.273 13.414 1 75.38 160 LEU B N 1
ATOM 3494 C CA . LEU B 1 160 ? 16.969 11.539 12.734 1 75.38 160 LEU B CA 1
ATOM 3495 C C . LEU B 1 160 ? 16.844 12.711 13.711 1 75.38 160 LEU B C 1
ATOM 3497 O O . LEU B 1 160 ? 15.766 12.977 14.234 1 75.38 160 LEU B O 1
ATOM 3501 N N . PRO B 1 161 ? 18 13.414 13.938 1 74.31 161 PRO B N 1
ATOM 3502 C CA . PRO B 1 161 ? 17.875 14.672 14.68 1 74.31 161 PRO B CA 1
ATOM 3503 C C . PRO B 1 161 ? 17.203 15.773 13.867 1 74.31 161 PRO B C 1
ATOM 3505 O O . PRO B 1 161 ? 17.484 15.922 12.672 1 74.31 161 PRO B O 1
ATOM 3508 N N . ARG B 1 162 ? 16.25 16.375 14.383 1 68.19 162 ARG B N 1
ATOM 3509 C CA . ARG B 1 162 ? 15.516 17.453 13.734 1 68.19 162 ARG B CA 1
ATOM 3510 C C . ARG B 1 162 ? 15.477 18.703 14.617 1 68.19 162 ARG B C 1
ATOM 3512 O O . ARG B 1 162 ? 15.68 18.609 15.828 1 68.19 162 ARG B O 1
ATOM 3519 N N . HIS B 1 163 ? 15.531 19.828 13.922 1 63.19 163 HIS B N 1
ATOM 3520 C CA . HIS B 1 163 ? 15.43 21.125 14.602 1 63.19 163 HIS B CA 1
ATOM 3521 C C . HIS B 1 163 ? 14.266 21.938 14.062 1 63.19 163 HIS B C 1
ATOM 3523 O O . HIS B 1 163 ? 14.055 22 12.852 1 63.19 163 HIS B O 1
ATOM 3529 N N . ASN B 1 164 ? 13.336 22.328 14.953 1 57.28 164 ASN B N 1
ATOM 3530 C CA . ASN B 1 164 ? 12.266 23.25 14.57 1 57.28 164 ASN B CA 1
ATOM 3531 C C . ASN B 1 164 ? 12.711 24.703 14.648 1 57.28 164 ASN B C 1
ATOM 3533 O O . ASN B 1 164 ? 12.922 25.234 15.742 1 57.28 164 ASN B O 1
ATOM 3537 N N . SER B 1 165 ? 12.859 25.281 13.531 1 56.56 165 SER B N 1
ATOM 3538 C CA . SER B 1 165 ? 13.391 26.641 13.477 1 56.56 165 SER B CA 1
ATOM 3539 C C . SER B 1 165 ? 12.406 27.641 14.086 1 56.56 165 SER B C 1
ATOM 3541 O O . SER B 1 165 ? 12.812 28.703 14.562 1 56.56 165 SER B O 1
ATOM 3543 N N . THR B 1 166 ? 11.141 27.266 14.031 1 52.94 166 THR B N 1
ATOM 3544 C CA . THR B 1 166 ? 10.125 28.188 14.555 1 52.94 166 THR B CA 1
ATOM 3545 C C . THR B 1 166 ? 10.141 28.203 16.078 1 52.94 166 THR B C 1
ATOM 3547 O O . THR B 1 166 ? 10.109 29.266 16.688 1 52.94 166 THR B O 1
ATOM 3550 N N . THR B 1 167 ? 10.336 27.109 16.656 1 55.91 167 THR B N 1
ATOM 3551 C CA . THR B 1 167 ? 10.266 27.031 18.109 1 55.91 167 THR B CA 1
ATOM 3552 C C . THR B 1 167 ? 11.664 27.016 18.719 1 55.91 167 THR B C 1
ATOM 3554 O O . THR B 1 167 ? 11.828 27.266 19.922 1 55.91 167 THR B O 1
ATOM 3557 N N . GLY B 1 168 ? 12.625 26.797 17.875 1 58.38 168 GLY B N 1
ATOM 3558 C CA . GLY B 1 168 ? 13.992 26.656 18.344 1 58.38 168 GLY B CA 1
ATOM 3559 C C . GLY B 1 168 ? 14.266 25.328 19.047 1 58.38 168 GLY B C 1
ATOM 3560 O O . GLY B 1 168 ? 15.375 25.094 19.516 1 58.38 168 GLY B O 1
ATOM 3561 N N . LEU B 1 169 ? 13.258 24.516 19.172 1 61.97 169 LEU B N 1
ATOM 3562 C CA . LEU B 1 169 ? 13.383 23.25 19.875 1 61.97 169 LEU B CA 1
ATOM 3563 C C . LEU B 1 169 ? 13.922 22.156 18.953 1 61.97 169 LEU B C 1
ATOM 3565 O O . LEU B 1 169 ? 13.602 22.125 17.766 1 61.97 169 LEU B O 1
ATOM 3569 N N . GLY B 1 170 ? 14.969 21.406 19.578 1 65.75 170 GLY B N 1
ATOM 3570 C CA . GLY B 1 170 ? 15.469 20.25 18.875 1 65.75 170 GLY B CA 1
ATOM 3571 C C . GLY B 1 170 ? 14.805 18.953 19.312 1 65.75 170 GLY B C 1
ATOM 3572 O O . GLY B 1 170 ? 14.359 18.828 20.453 1 65.75 170 GLY B O 1
ATOM 3573 N N . TYR B 1 171 ? 14.5 18.031 18.328 1 70.88 171 T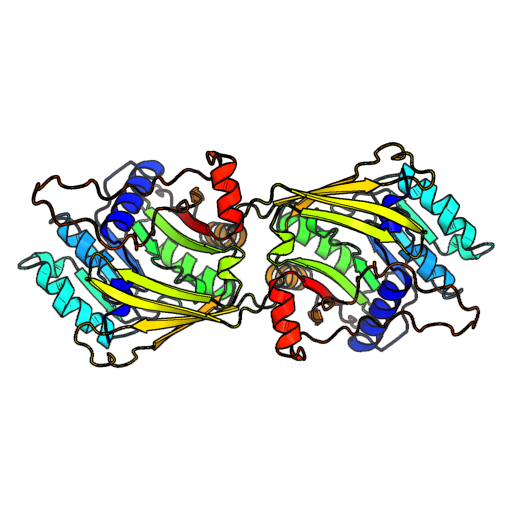YR B N 1
ATOM 3574 C CA . TYR B 1 171 ? 13.961 16.703 18.656 1 70.88 171 TYR B CA 1
ATOM 3575 C C . TYR B 1 171 ? 14.617 15.633 17.797 1 70.88 171 TYR B C 1
ATOM 3577 O O . TYR B 1 171 ? 15.289 15.945 16.812 1 70.88 171 TYR B O 1
ATOM 3585 N N . THR B 1 172 ? 14.609 14.453 18.375 1 75.12 172 THR B N 1
ATOM 3586 C CA . THR B 1 172 ? 15.07 13.297 17.609 1 75.12 172 THR B CA 1
ATOM 3587 C C . THR B 1 172 ? 13.891 12.414 17.219 1 75.12 172 THR B C 1
ATOM 3589 O O . THR B 1 172 ? 13.094 12.016 18.062 1 75.12 172 THR B O 1
ATOM 3592 N N . TRP B 1 173 ? 13.727 12.234 15.914 1 78.62 173 TRP B N 1
ATOM 3593 C CA . TRP B 1 173 ? 12.766 11.266 15.398 1 78.62 173 TRP B CA 1
ATOM 3594 C C . TRP B 1 173 ? 13.391 9.875 15.312 1 78.62 173 TRP B C 1
ATOM 3596 O O . TRP B 1 173 ? 14.469 9.703 14.742 1 78.62 173 TRP B O 1
ATOM 3606 N N . VAL B 1 174 ? 12.688 8.953 16.016 1 80.69 174 VAL B N 1
ATOM 3607 C CA . VAL B 1 174 ? 13.133 7.566 15.938 1 80.69 174 VAL B CA 1
ATOM 3608 C C . VAL B 1 174 ? 12.031 6.699 15.336 1 80.69 174 VAL B C 1
ATOM 3610 O O . VAL B 1 174 ? 10.883 6.738 15.789 1 80.69 174 VAL B O 1
ATOM 3613 N N . GLN B 1 175 ? 12.32 6.059 14.281 1 85.31 175 GLN B N 1
ATOM 3614 C CA . GLN B 1 175 ? 11.383 5.078 13.742 1 85.31 175 GLN B CA 1
ATOM 3615 C C . GLN B 1 175 ? 11.992 3.678 13.742 1 85.31 175 GLN B C 1
ATOM 3617 O O . GLN B 1 175 ? 13.188 3.514 13.484 1 85.31 175 GLN B O 1
ATOM 3622 N N . SER B 1 176 ? 11.148 2.711 14.086 1 83.12 176 SER B N 1
ATOM 3623 C CA . SER B 1 176 ? 11.648 1.346 14.188 1 83.12 176 SER B CA 1
ATOM 3624 C C . SER B 1 176 ? 10.531 0.327 14 1 83.12 176 SER B C 1
ATOM 3626 O O . SER B 1 176 ? 9.352 0.658 14.148 1 83.12 176 SER B O 1
ATOM 3628 N N . GLY B 1 177 ? 11.023 -0.881 13.539 1 79.56 177 GLY B N 1
ATOM 3629 C CA . GLY B 1 177 ? 10.141 -2.037 13.594 1 79.56 177 GLY B CA 1
ATOM 3630 C C . GLY B 1 177 ? 9.148 -2.088 12.438 1 79.56 177 GLY B C 1
ATOM 3631 O O . GLY B 1 177 ? 8.062 -2.646 12.578 1 79.56 177 GLY B O 1
ATOM 3632 N N . PHE B 1 178 ? 9.492 -1.526 11.367 1 86 178 PHE B N 1
ATOM 3633 C CA . PHE B 1 178 ? 8.586 -1.644 10.227 1 86 178 PHE B CA 1
ATOM 3634 C C . PHE B 1 178 ? 8.375 -3.105 9.852 1 86 178 PHE B C 1
ATOM 3636 O O . PHE B 1 178 ? 9.344 -3.848 9.664 1 86 178 PHE B O 1
ATOM 3643 N N . ASP B 1 179 ? 7.117 -3.447 9.75 1 80.19 179 ASP B N 1
ATOM 3644 C CA . ASP B 1 179 ? 6.699 -4.777 9.32 1 80.19 179 ASP B CA 1
ATOM 3645 C C . ASP B 1 179 ? 6 -4.727 7.965 1 80.19 179 ASP B C 1
ATOM 3647 O O . ASP B 1 179 ? 4.898 -4.184 7.848 1 80.19 179 ASP B O 1
ATOM 3651 N N . PRO B 1 180 ? 6.602 -5.309 6.934 1 81.56 180 PRO B N 1
ATOM 3652 C CA . PRO B 1 180 ? 6.004 -5.234 5.598 1 81.56 180 PRO B CA 1
ATOM 3653 C C . PRO B 1 180 ? 4.676 -5.98 5.5 1 81.56 180 PRO B C 1
ATOM 3655 O O . PRO B 1 180 ? 3.891 -5.734 4.582 1 81.56 180 PRO B O 1
ATOM 3658 N N . VAL B 1 181 ? 4.344 -6.867 6.363 1 79.62 181 VAL B N 1
ATOM 3659 C CA . VAL B 1 181 ? 3.111 -7.648 6.332 1 79.62 181 VAL B CA 1
ATOM 3660 C C . VAL B 1 181 ? 1.941 -6.785 6.805 1 79.62 181 VAL B C 1
ATOM 3662 O O . VAL B 1 181 ? 0.854 -6.832 6.223 1 79.62 181 VAL B O 1
ATOM 3665 N N . THR B 1 182 ? 2.209 -6.039 7.816 1 81.94 182 THR B N 1
ATOM 3666 C CA . THR B 1 182 ? 1.153 -5.191 8.359 1 81.94 182 THR B CA 1
ATOM 3667 C C . THR B 1 182 ? 1.356 -3.74 7.934 1 81.94 182 THR B C 1
ATOM 3669 O O . THR B 1 182 ? 0.443 -2.92 8.055 1 81.94 182 THR B O 1
ATOM 3672 N N . ARG B 1 183 ? 2.582 -3.471 7.508 1 88.69 183 ARG B N 1
ATOM 3673 C CA . ARG B 1 183 ? 3.074 -2.143 7.156 1 88.69 183 ARG B CA 1
ATOM 3674 C C . ARG B 1 183 ? 2.943 -1.18 8.328 1 88.69 183 ARG B C 1
ATOM 3676 O O . ARG B 1 183 ? 2.541 -0.028 8.156 1 88.69 183 ARG B O 1
ATOM 3683 N N . ARG B 1 184 ? 3.221 -1.725 9.453 1 88.12 184 ARG B N 1
ATOM 3684 C CA . ARG B 1 184 ? 3.219 -0.924 10.672 1 88.12 184 ARG B CA 1
ATOM 3685 C C . ARG B 1 184 ? 4.641 -0.651 11.156 1 88.12 184 ARG B C 1
ATOM 3687 O O . ARG B 1 184 ? 5.551 -1.441 10.891 1 88.12 184 ARG B O 1
ATOM 3694 N N . MET B 1 185 ? 4.816 0.492 11.789 1 87.19 185 MET B N 1
ATOM 3695 C CA . MET B 1 185 ? 6.086 0.878 12.391 1 87.19 185 MET B CA 1
ATOM 3696 C C . MET B 1 185 ? 5.855 1.712 13.648 1 87.19 185 MET B C 1
ATOM 3698 O O . MET B 1 185 ? 4.75 2.195 13.883 1 87.19 185 MET B O 1
ATOM 3702 N N . THR B 1 186 ? 6.863 1.735 14.445 1 86.06 186 THR B N 1
ATOM 3703 C CA . THR B 1 186 ? 6.832 2.578 15.633 1 86.06 186 THR B CA 1
ATOM 3704 C C . THR B 1 186 ? 7.672 3.834 15.43 1 86.06 186 THR B C 1
ATOM 3706 O O . THR B 1 186 ? 8.789 3.762 14.914 1 86.06 186 THR B O 1
ATOM 3709 N N . GLY B 1 187 ? 7.066 4.922 15.688 1 83.75 187 GLY B N 1
ATOM 3710 C CA . GLY B 1 187 ? 7.766 6.195 15.711 1 83.75 187 GLY B CA 1
ATOM 3711 C C . GLY B 1 187 ? 7.82 6.812 17.094 1 83.75 187 GLY B C 1
ATOM 3712 O O . GLY B 1 187 ? 6.859 6.715 17.859 1 83.75 187 GLY B O 1
ATOM 3713 N N . THR B 1 188 ? 9.023 7.363 17.391 1 79.44 188 THR B N 1
ATOM 3714 C CA . THR B 1 188 ? 9.188 8.047 18.672 1 79.44 188 THR B CA 1
ATOM 3715 C C . THR B 1 188 ? 9.836 9.414 18.469 1 79.44 188 THR B C 1
ATOM 3717 O O . THR B 1 188 ? 10.773 9.555 17.688 1 79.44 188 THR B O 1
ATOM 3720 N N . ILE B 1 189 ? 9.266 10.375 19.062 1 74.69 189 ILE B N 1
ATOM 3721 C CA . ILE B 1 189 ? 9.891 11.688 19.125 1 74.69 189 ILE B CA 1
ATOM 3722 C C . ILE B 1 189 ? 10.523 11.891 20.5 1 74.69 189 ILE B C 1
ATOM 3724 O O . ILE B 1 189 ? 9.852 11.781 21.516 1 74.69 189 ILE B O 1
ATOM 3728 N N . ARG B 1 190 ? 11.828 12.086 20.484 1 71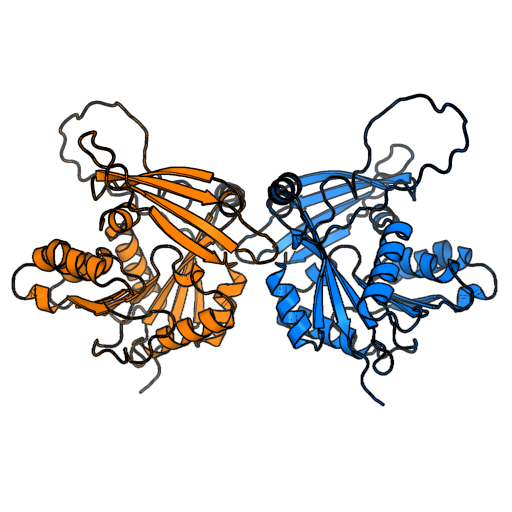.81 190 ARG B N 1
ATOM 3729 C CA . ARG B 1 190 ? 12.555 12.406 21.703 1 71.81 190 ARG B CA 1
ATOM 3730 C C . ARG B 1 190 ? 12.922 13.891 21.75 1 71.81 190 ARG B C 1
ATOM 3732 O O . ARG B 1 190 ? 13.703 14.367 20.922 1 71.81 190 ARG B O 1
ATOM 3739 N N . LEU B 1 191 ? 12.281 14.664 22.672 1 67.56 191 LEU B N 1
ATOM 3740 C CA . LEU B 1 191 ? 12.531 16.094 22.766 1 67.56 191 LEU B CA 1
ATOM 3741 C C . LEU B 1 191 ? 13.844 16.375 23.5 1 67.56 191 LEU B C 1
ATOM 3743 O O . LEU B 1 191 ? 14.188 15.672 24.453 1 67.56 191 LEU B O 1
ATOM 3747 N N . ARG B 1 192 ? 14.766 17.172 22.891 1 61.53 192 ARG B N 1
ATOM 3748 C CA . ARG B 1 192 ? 16 17.594 23.547 1 61.53 192 ARG B CA 1
ATOM 3749 C C . ARG B 1 192 ? 15.828 18.953 24.219 1 61.53 192 ARG B C 1
ATOM 3751 O O . ARG B 1 192 ? 15.273 19.875 23.625 1 61.53 192 ARG B O 1
ATOM 3758 N N . GLU B 1 193 ? 15.594 19.078 25.5 1 53.06 193 GLU B N 1
ATOM 3759 C CA . GLU B 1 193 ? 15.492 20.359 26.172 1 53.06 193 GLU B CA 1
ATOM 3760 C C . GLU B 1 193 ? 16.703 21.234 25.891 1 53.06 193 GLU B C 1
ATOM 3762 O O . GLU B 1 193 ? 17.797 20.719 25.609 1 53.06 193 GLU B O 1
ATOM 3767 N N . MET B 1 194 ? 16.578 22.688 25.75 1 46.38 194 MET B N 1
ATOM 3768 C CA . MET B 1 194 ? 17.562 23.75 25.609 1 46.38 194 MET B CA 1
ATOM 3769 C C . MET B 1 194 ? 18.703 23.578 26.594 1 46.38 194 MET B C 1
ATOM 3771 O O . MET B 1 194 ? 19.875 23.75 26.25 1 46.38 194 MET B O 1
ATOM 3775 N N . ASP B 1 195 ? 18.531 24.016 27.938 1 45.28 195 ASP B N 1
ATOM 3776 C CA . ASP B 1 195 ? 19.562 24.328 28.938 1 45.28 195 ASP B CA 1
ATOM 3777 C C . ASP B 1 195 ? 20.234 23.047 29.422 1 45.28 195 ASP B C 1
ATOM 3779 O O . ASP B 1 195 ? 20.719 22.984 30.547 1 45.28 195 ASP B O 1
ATOM 3783 N N . GLY B 1 196 ? 20.719 22.219 28.75 1 46.06 196 GLY B N 1
ATOM 3784 C CA . GLY B 1 196 ? 21.562 21.125 29.203 1 46.06 196 GLY B CA 1
ATOM 3785 C C . GLY B 1 196 ? 20.797 19.984 29.844 1 46.06 196 GLY B C 1
ATOM 3786 O O . GLY B 1 196 ? 21.375 18.969 30.203 1 46.06 196 GLY B O 1
ATOM 3787 N N . ARG B 1 197 ? 19.781 20.344 30.719 1 42.34 197 ARG B N 1
ATOM 3788 C CA . ARG B 1 197 ? 19.109 19.281 31.469 1 42.34 197 ARG B CA 1
ATOM 3789 C C . ARG B 1 197 ? 18.281 18.391 30.562 1 42.34 197 ARG B C 1
ATOM 3791 O O . ARG B 1 197 ? 17.656 18.891 29.609 1 42.34 197 ARG B O 1
ATOM 3798 N N . GLU B 1 198 ? 18.703 17.281 30.391 1 44.47 198 GLU B N 1
ATOM 3799 C CA . GLU B 1 198 ? 17.969 16.219 29.703 1 44.47 198 GLU B CA 1
ATOM 3800 C C . GLU B 1 198 ? 16.469 16.422 29.797 1 44.47 198 GLU B C 1
ATOM 3802 O O . GLU B 1 198 ? 15.922 16.516 30.906 1 44.47 198 GLU B O 1
ATOM 3807 N N . ALA B 1 199 ? 15.812 17.281 29.047 1 45.75 199 ALA B N 1
ATOM 3808 C CA . ALA B 1 199 ? 14.375 17.516 28.953 1 45.75 199 ALA B CA 1
ATOM 3809 C C . ALA B 1 199 ? 13.594 16.266 29.344 1 45.75 199 ALA B C 1
ATOM 3811 O O . ALA B 1 199 ? 14.062 15.141 29.125 1 45.75 199 ALA B O 1
ATOM 3812 N N . ARG B 1 200 ? 12.82 16.281 30.281 1 45.38 200 ARG B N 1
ATOM 3813 C CA . ARG B 1 200 ? 11.781 15.289 30.547 1 45.38 200 ARG B CA 1
ATOM 3814 C C . ARG B 1 200 ? 11.297 14.656 29.234 1 45.38 200 ARG B C 1
ATOM 3816 O O . ARG B 1 200 ? 10.953 15.359 28.281 1 45.38 200 ARG B O 1
ATOM 3823 N N . ARG B 1 201 ? 11.727 13.492 28.828 1 48.38 201 ARG B N 1
ATOM 3824 C CA . ARG B 1 201 ? 11.641 12.469 27.797 1 48.38 201 ARG B CA 1
ATOM 3825 C C . ARG B 1 201 ? 10.227 12.367 27.25 1 48.38 201 ARG B C 1
ATOM 3827 O O . ARG B 1 201 ? 9.375 11.688 27.828 1 48.38 201 ARG B O 1
ATOM 3834 N N . TYR B 1 202 ? 9.57 13.453 27.047 1 50.47 202 TYR B N 1
ATOM 3835 C CA . TYR B 1 202 ? 8.289 13.109 26.438 1 50.47 202 TYR B CA 1
ATOM 3836 C C . TYR B 1 202 ? 8.5 12.359 25.125 1 50.47 202 TYR B C 1
ATOM 3838 O O . TYR B 1 202 ? 9.102 12.891 24.188 1 50.47 202 TYR B O 1
ATOM 3846 N N . ASN B 1 203 ? 8.602 11.109 25.25 1 59.75 203 ASN B N 1
ATOM 3847 C CA . ASN B 1 203 ? 8.617 10.164 24.141 1 59.75 203 ASN B CA 1
ATOM 3848 C C . ASN B 1 203 ? 7.219 9.93 23.594 1 59.75 203 ASN B C 1
ATOM 3850 O O . ASN B 1 203 ? 6.309 9.531 24.328 1 59.75 203 ASN B O 1
ATOM 3854 N N . PHE B 1 204 ? 6.867 10.836 22.625 1 66.38 204 PHE B N 1
ATOM 3855 C CA . PHE B 1 204 ? 5.648 10.461 21.922 1 66.38 204 PHE B CA 1
ATOM 3856 C C . PHE B 1 204 ? 5.887 9.234 21.062 1 66.38 204 PHE B C 1
ATOM 3858 O O . PHE B 1 204 ? 6.914 9.133 20.375 1 66.38 204 PHE B O 1
ATOM 3865 N N . HIS B 1 205 ? 5.004 8.352 21.422 1 75.38 205 HIS B N 1
ATOM 3866 C CA . HIS B 1 205 ? 5.074 7.113 20.656 1 75.38 205 HIS B CA 1
ATOM 3867 C C . HIS B 1 205 ? 3.922 7.016 19.656 1 75.38 205 HIS B C 1
ATOM 3869 O O . HIS B 1 205 ? 2.785 7.375 19.969 1 75.38 205 HIS B O 1
ATOM 3875 N N . TYR B 1 206 ? 4.32 6.719 18.5 1 79.94 206 TYR B N 1
ATOM 3876 C CA . TYR B 1 206 ? 3.342 6.516 17.438 1 79.94 206 TYR B CA 1
ATOM 3877 C C . TYR B 1 206 ? 3.365 5.074 16.938 1 79.94 206 TYR B C 1
ATOM 3879 O O . TYR B 1 206 ? 4.438 4.484 16.797 1 79.94 206 TYR B O 1
ATOM 3887 N N . ASP B 1 207 ? 2.24 4.484 16.906 1 86 207 ASP B N 1
ATOM 3888 C CA . ASP B 1 207 ? 2.018 3.256 16.141 1 86 207 ASP B CA 1
ATOM 3889 C C . ASP B 1 207 ? 1.321 3.541 14.82 1 86 207 ASP B C 1
ATOM 3891 O O . ASP B 1 207 ? 0.11 3.768 14.781 1 86 207 ASP B O 1
ATOM 3895 N N . TRP B 1 208 ? 2.162 3.543 13.797 1 89 208 TRP B N 1
ATOM 3896 C CA . TRP B 1 208 ? 1.651 4.039 12.523 1 89 208 TRP B CA 1
ATOM 3897 C C . TRP B 1 208 ? 1.486 2.902 11.523 1 89 208 TRP B C 1
ATOM 3899 O O . TRP B 1 208 ? 2.326 2.002 11.453 1 89 208 TRP B O 1
ATOM 3909 N N . ARG B 1 209 ? 0.424 2.947 10.867 1 90.88 209 ARG B N 1
ATOM 3910 C CA . ARG B 1 209 ? 0.285 2.201 9.617 1 90.88 209 ARG B CA 1
ATOM 3911 C C . ARG B 1 209 ? 0.726 3.043 8.422 1 90.88 209 ARG B C 1
ATOM 3913 O O . ARG B 1 209 ? 0.222 4.148 8.219 1 90.88 209 ARG B O 1
ATOM 3920 N N . MET B 1 210 ? 1.687 2.514 7.629 1 89.56 210 MET B N 1
ATOM 3921 C CA . MET B 1 210 ? 2.188 3.24 6.465 1 89.56 210 MET B CA 1
ATOM 3922 C C . MET B 1 210 ? 1.314 2.977 5.242 1 89.56 210 MET B C 1
ATOM 3924 O O . MET B 1 210 ? 1.393 1.905 4.637 1 89.56 210 MET B O 1
ATOM 3928 N N . TRP B 1 211 ? 0.585 3.984 4.914 1 90 211 TRP B N 1
ATOM 3929 C CA . TRP B 1 211 ? -0.339 3.887 3.789 1 90 211 TRP B CA 1
ATOM 3930 C C . TRP B 1 211 ? 0.36 4.227 2.479 1 90 211 TRP B C 1
ATOM 3932 O O . TRP B 1 211 ? 1.268 5.062 2.451 1 90 211 TRP B O 1
ATOM 3942 N N . THR B 1 212 ? -0.105 3.592 1.379 1 87.12 212 THR B N 1
ATOM 3943 C CA . THR B 1 212 ? 0.337 4.004 0.052 1 87.12 212 THR B CA 1
ATOM 3944 C C . THR B 1 212 ? -0.572 5.094 -0.505 1 87.12 212 THR B C 1
ATOM 3946 O O . THR B 1 212 ? -1.691 5.285 -0.024 1 87.12 212 THR B O 1
ATOM 3949 N N . VAL B 1 213 ? -0.061 5.793 -1.491 1 85.5 213 VAL B N 1
ATOM 3950 C CA . VAL B 1 213 ? -0.833 6.867 -2.105 1 85.5 213 VAL B CA 1
ATOM 3951 C C . VAL B 1 213 ? -2.115 6.305 -2.711 1 85.5 213 VAL B C 1
ATOM 3953 O O . VAL B 1 213 ? -3.209 6.812 -2.453 1 85.5 213 VAL B O 1
ATOM 3956 N N . PRO B 1 214 ? -2.061 5.137 -3.4 1 86.88 214 PRO B N 1
ATOM 3957 C CA . PRO B 1 214 ? -3.307 4.605 -3.955 1 86.88 214 PRO B CA 1
ATOM 3958 C C . PRO B 1 214 ? -4.301 4.18 -2.877 1 86.88 214 PRO B C 1
ATOM 3960 O O . PRO B 1 214 ? -5.512 4.328 -3.055 1 86.88 214 PRO B O 1
ATOM 3963 N N . ASP B 1 215 ? -3.816 3.707 -1.754 1 87.75 215 ASP B N 1
ATOM 3964 C CA . ASP B 1 215 ? -4.699 3.342 -0.648 1 87.75 215 ASP B CA 1
ATOM 3965 C C . ASP B 1 215 ? -5.527 4.539 -0.192 1 87.75 215 ASP B C 1
ATOM 3967 O O . ASP B 1 215 ? -6.758 4.457 -0.117 1 87.75 215 ASP B O 1
ATOM 3971 N N . VAL B 1 216 ? -4.871 5.539 0.074 1 89.06 216 VAL B N 1
ATOM 3972 C CA . VAL B 1 216 ? -5.523 6.719 0.637 1 89.06 216 VAL B CA 1
ATOM 3973 C C . VAL B 1 216 ? -6.449 7.34 -0.403 1 89.06 216 VAL B C 1
ATOM 3975 O O . VAL B 1 216 ? -7.566 7.758 -0.079 1 89.06 216 VAL B O 1
ATOM 3978 N N . ARG B 1 217 ? -6.004 7.359 -1.63 1 87.75 217 ARG B N 1
ATOM 3979 C CA . ARG B 1 217 ? -6.836 7.91 -2.697 1 87.75 217 ARG B CA 1
ATOM 3980 C C . ARG B 1 217 ? -8.148 7.137 -2.822 1 87.75 217 ARG B C 1
ATOM 3982 O O . ARG B 1 217 ? -9.211 7.738 -2.963 1 87.75 217 ARG B O 1
ATOM 3989 N N . GLU B 1 218 ? -8.016 5.879 -2.791 1 88.31 218 GLU B N 1
ATOM 3990 C CA . GLU B 1 218 ? -9.203 5.047 -2.904 1 88.31 218 GLU B CA 1
ATOM 3991 C C . GLU B 1 218 ? -10.148 5.258 -1.721 1 88.31 218 GLU B C 1
ATOM 3993 O O . GLU B 1 218 ? -11.359 5.359 -1.896 1 88.31 218 GLU B O 1
ATOM 3998 N N . LEU B 1 219 ? -9.664 5.312 -0.581 1 90.44 219 LEU B N 1
ATOM 3999 C CA . LEU B 1 219 ? -10.484 5.504 0.611 1 90.44 219 LEU B CA 1
ATOM 4000 C C . LEU B 1 219 ? -11.117 6.887 0.617 1 90.44 219 LEU B C 1
ATOM 4002 O O . LEU B 1 219 ? -12.258 7.051 1.066 1 90.44 219 LEU B O 1
ATOM 4006 N N . LEU B 1 220 ? -10.367 7.906 0.153 1 91.31 220 LEU B N 1
ATOM 4007 C CA . LEU B 1 220 ? -10.922 9.25 0.019 1 91.31 220 LEU B CA 1
ATOM 4008 C C . LEU B 1 220 ? -12.078 9.258 -0.973 1 91.31 220 LEU B C 1
ATOM 4010 O O . LEU B 1 220 ? -13.109 9.891 -0.724 1 91.31 220 LEU B O 1
ATOM 4014 N N . ARG B 1 221 ? -11.953 8.531 -2.072 1 91.56 221 ARG B N 1
ATOM 4015 C CA . ARG B 1 221 ? -13.031 8.422 -3.045 1 91.56 221 ARG B CA 1
ATOM 4016 C C . ARG B 1 221 ? -14.266 7.77 -2.422 1 91.56 221 ARG B C 1
ATOM 4018 O O . ARG B 1 221 ? -15.383 8.266 -2.586 1 91.56 221 ARG B O 1
ATOM 4025 N N . GLN B 1 222 ? -14.023 6.77 -1.706 1 91.12 222 GLN B N 1
ATOM 4026 C CA . GLN B 1 222 ? -15.125 6.078 -1.046 1 91.12 222 GLN B CA 1
ATOM 4027 C C . GLN B 1 222 ? -15.805 6.973 -0.011 1 91.12 222 GLN B C 1
ATOM 4029 O O . GLN B 1 222 ? -17 6.84 0.25 1 91.12 222 GLN B O 1
ATOM 4034 N N . ALA B 1 223 ? -15.062 7.832 0.569 1 91.62 223 ALA B N 1
ATOM 4035 C CA . ALA B 1 223 ? -15.586 8.734 1.594 1 91.62 223 ALA B CA 1
ATOM 4036 C C . ALA B 1 223 ? -16.375 9.875 0.966 1 91.62 223 ALA B C 1
ATOM 4038 O O . ALA B 1 223 ? -17.016 10.656 1.674 1 91.62 223 ALA B O 1
ATOM 4039 N N . GLY B 1 224 ? -16.297 10.062 -0.361 1 91.75 224 GLY B N 1
ATOM 4040 C CA . GLY B 1 224 ? -17.109 11.055 -1.044 1 91.75 224 GLY B CA 1
ATOM 4041 C C . GLY B 1 224 ? -16.312 12.211 -1.607 1 91.75 224 GLY B C 1
ATOM 4042 O O . GLY B 1 224 ? -16.875 13.18 -2.113 1 91.75 224 GLY B O 1
ATOM 4043 N N . PHE B 1 225 ? -14.984 12.086 -1.589 1 92.25 225 PHE B N 1
ATOM 4044 C CA . PHE B 1 225 ? -14.125 13.156 -2.105 1 92.25 225 PHE B CA 1
ATOM 4045 C C . PHE B 1 225 ? -13.758 12.891 -3.561 1 92.25 225 PHE B C 1
ATOM 4047 O O . PHE B 1 225 ? -13.688 11.742 -3.992 1 92.25 225 PHE B O 1
ATOM 4054 N N . SER B 1 226 ? -13.625 13.977 -4.301 1 86.56 226 SER B N 1
ATOM 4055 C CA . SER B 1 226 ? -12.766 13.914 -5.48 1 86.56 226 SER B CA 1
ATOM 4056 C C . SER B 1 226 ? -11.305 14.18 -5.113 1 86.56 226 SER B C 1
ATOM 4058 O O . SER B 1 226 ? -11.016 15.047 -4.285 1 86.56 226 SER B O 1
ATOM 4060 N N . THR B 1 227 ? -10.445 13.242 -5.523 1 75.88 227 THR B N 1
ATOM 4061 C CA . THR B 1 227 ? -9.07 13.328 -5.035 1 75.88 227 THR B CA 1
ATOM 4062 C C . THR B 1 227 ? -8.141 13.836 -6.125 1 75.88 227 THR B C 1
ATOM 4064 O O . THR B 1 227 ? -8.289 13.477 -7.297 1 75.88 227 THR B O 1
ATOM 4067 N N . THR B 1 228 ? -7.312 14.836 -5.633 1 72.31 228 THR B N 1
ATOM 4068 C CA . THR B 1 228 ? -6.168 15.289 -6.414 1 72.31 228 THR B CA 1
ATOM 4069 C C . THR B 1 228 ? -4.867 15.07 -5.648 1 72.31 228 THR B C 1
ATOM 4071 O O . THR B 1 228 ? -4.875 14.922 -4.422 1 72.31 228 THR B O 1
ATOM 4074 N N . TYR B 1 229 ? -3.91 14.641 -6.398 1 64.44 229 TYR B N 1
ATOM 4075 C CA . TYR B 1 229 ? -2.633 14.352 -5.758 1 64.44 229 TYR B CA 1
ATOM 4076 C C . TYR B 1 229 ? -1.576 15.375 -6.164 1 64.44 229 TYR B C 1
ATOM 4078 O O . TYR B 1 229 ? -1.512 15.781 -7.324 1 64.44 229 TYR B O 1
ATOM 4086 N N . ASP B 1 230 ? -1.055 15.984 -5.223 1 57.59 230 ASP B N 1
ATOM 4087 C CA . ASP B 1 230 ? 0.161 16.75 -5.453 1 57.59 230 ASP B CA 1
ATOM 4088 C C . ASP B 1 230 ? 1.357 16.125 -4.746 1 57.59 230 ASP B C 1
ATOM 4090 O O . ASP B 1 230 ? 1.24 15.664 -3.609 1 57.59 230 ASP B O 1
ATOM 4094 N N . ALA B 1 231 ? 2.252 15.484 -5.711 1 53.5 231 ALA B N 1
ATOM 4095 C CA . ALA B 1 231 ? 3.42 14.789 -5.18 1 53.5 231 ALA B CA 1
ATOM 4096 C C . ALA B 1 231 ? 4.359 15.758 -4.469 1 53.5 231 ALA B C 1
ATOM 4098 O O . ALA B 1 231 ? 4.285 16.969 -4.676 1 53.5 231 ALA B O 1
ATOM 4099 N N . SER B 1 232 ? 5.59 15.461 -4.098 1 50.59 232 SER B N 1
ATOM 4100 C CA . SER B 1 232 ? 6.844 15.367 -3.359 1 50.59 232 SER B CA 1
ATOM 4101 C C . SER B 1 232 ? 7.27 16.719 -2.816 1 50.59 232 SER B C 1
ATOM 4103 O O . SER B 1 232 ? 7.164 17.734 -3.514 1 50.59 232 SER B O 1
ATOM 4105 N N . ALA B 1 233 ? 6.926 17 -1.598 1 45.88 233 ALA B N 1
ATOM 4106 C CA . ALA B 1 233 ? 7.891 17.953 -1.066 1 45.88 233 ALA B CA 1
ATOM 4107 C C . ALA B 1 233 ? 9.32 17.531 -1.382 1 45.88 233 ALA B C 1
ATOM 4109 O O . ALA B 1 233 ? 9.695 16.375 -1.145 1 45.88 233 ALA B O 1
ATOM 4110 N N . GLY B 1 234 ? 9.844 17.859 -2.588 1 38.97 234 GLY B N 1
ATOM 4111 C CA . GLY B 1 234 ? 11.25 17.656 -2.898 1 38.97 234 GLY B CA 1
ATOM 4112 C C . GLY B 1 234 ? 12.117 17.5 -1.664 1 38.97 234 GLY B C 1
ATOM 4113 O O . GLY B 1 234 ? 11.633 17.609 -0.538 1 38.97 234 GLY B O 1
ATOM 4114 N N . ASP B 1 235 ? 13.484 17.078 -1.867 1 37.94 235 ASP B N 1
ATOM 4115 C CA . ASP B 1 235 ? 14.523 17.109 -0.844 1 37.94 235 ASP B CA 1
ATOM 4116 C C . ASP B 1 235 ? 14.289 18.234 0.158 1 37.94 235 ASP B C 1
ATOM 4118 O O . ASP B 1 235 ? 14.578 18.078 1.347 1 37.94 235 ASP B O 1
ATOM 4122 N N . GLY B 1 236 ? 14.414 19.531 -0.313 1 33.56 236 GLY B N 1
ATOM 4123 C CA . GLY B 1 236 ? 14.594 20.797 0.379 1 33.56 236 GLY B CA 1
ATOM 4124 C C . GLY B 1 236 ? 13.453 21.125 1.321 1 33.56 236 GLY B C 1
ATOM 4125 O O . GLY B 1 236 ? 13.445 22.203 1.935 1 33.56 236 GLY B O 1
ATOM 4126 N N . GLY B 1 237 ? 12.375 20.797 1.055 1 33.88 237 GLY B N 1
ATOM 4127 C CA . GLY B 1 237 ? 11.484 21.609 1.865 1 33.88 237 GLY B CA 1
ATOM 4128 C C . GLY B 1 237 ? 11.641 21.359 3.354 1 33.88 237 GLY B C 1
ATOM 4129 O O . GLY B 1 237 ? 11.688 22.312 4.145 1 33.88 237 GLY B O 1
ATOM 4130 N N . ARG B 1 238 ? 11.375 20.141 3.846 1 34.47 238 ARG B N 1
ATOM 4131 C CA . ARG B 1 238 ? 11.648 20.266 5.273 1 34.47 238 ARG B CA 1
ATOM 4132 C C . ARG B 1 238 ? 13.148 20.281 5.551 1 34.47 238 ARG B C 1
ATOM 4134 O O . ARG B 1 238 ? 13.719 19.234 5.898 1 34.47 238 ARG B O 1
ATOM 4141 N N . THR B 1 239 ? 14.086 20.562 4.664 1 30.02 239 THR B N 1
ATOM 4142 C CA . THR B 1 239 ? 15.484 20.641 5.062 1 30.02 239 THR B CA 1
ATOM 4143 C C . THR B 1 239 ? 15.641 21.453 6.344 1 30.02 239 THR B C 1
ATOM 4145 O O . THR B 1 239 ? 15.211 22.609 6.406 1 30.02 239 THR B O 1
ATOM 4148 N N . SER B 1 240 ? 15.633 20.875 7.434 1 29.39 240 SER B N 1
ATOM 4149 C CA . SER B 1 240 ? 16.438 21.484 8.492 1 29.39 240 SER B CA 1
ATOM 4150 C C . SER B 1 240 ? 17.828 21.828 7.988 1 29.39 240 SER B C 1
ATOM 4152 O O . SER B 1 240 ? 18.547 20.969 7.48 1 29.39 240 SER B O 1
ATOM 4154 N N . ASP B 1 241 ? 18.125 23 7.348 1 28.52 241 ASP B N 1
ATOM 4155 C CA . ASP B 1 241 ? 19.469 23.547 7.16 1 28.52 241 ASP B CA 1
ATOM 4156 C C . ASP B 1 241 ? 20.359 23.219 8.359 1 28.52 241 ASP B C 1
ATOM 4158 O O . ASP B 1 241 ? 20.234 23.859 9.406 1 28.52 241 ASP B O 1
ATOM 4162 N N . THR B 1 242 ? 20.828 22.109 8.578 1 28.02 242 THR B N 1
ATOM 4163 C CA . THR B 1 242 ? 21.938 22 9.508 1 28.02 242 THR B CA 1
ATOM 4164 C C . THR B 1 242 ? 23.188 22.672 8.945 1 28.02 242 THR B C 1
ATOM 4166 O O . THR B 1 242 ? 24.312 22.375 9.375 1 28.02 242 THR B O 1
ATOM 4169 N N . SER B 1 243 ? 23.359 23.438 7.82 1 27 243 SER B N 1
ATOM 4170 C CA . SER B 1 243 ? 24.672 24.078 7.746 1 27 243 SER B CA 1
ATOM 4171 C C . SER B 1 243 ? 24.922 24.984 8.953 1 27 243 SER B C 1
ATOM 4173 O O . SER B 1 243 ? 24.031 25.734 9.352 1 27 243 SER B O 1
ATOM 4175 N N . GLY B 1 244 ? 25.875 24.688 9.859 1 24.81 244 GLY B N 1
ATOM 4176 C CA . GLY B 1 244 ? 26.531 25.406 10.938 1 24.81 244 GLY B CA 1
ATOM 4177 C C . GLY B 1 244 ? 26.672 26.891 10.664 1 24.81 244 GLY B C 1
ATOM 4178 O O . GLY B 1 244 ? 25.953 27.703 11.234 1 24.81 244 GLY B O 1
ATOM 4179 N N . SER B 1 245 ? 28.078 27.453 10.531 1 25.19 245 SER B N 1
ATOM 4180 C CA . SER B 1 245 ? 28.797 28.594 11.078 1 25.19 245 SER B CA 1
ATOM 4181 C C . SER B 1 245 ? 28.531 29.859 10.258 1 25.19 245 SER B C 1
ATOM 4183 O O . SER B 1 245 ? 29.188 30.891 10.461 1 25.19 245 SER B O 1
ATOM 4185 N N . GLN B 1 246 ? 28.094 30.094 9.016 1 24.97 246 GLN B N 1
ATOM 4186 C CA . GLN B 1 246 ? 28.5 31.469 8.75 1 24.97 246 GLN B CA 1
ATOM 4187 C C . GLN B 1 246 ? 27.844 32.438 9.727 1 24.97 246 GLN B C 1
ATOM 4189 O O . GLN B 1 246 ? 26.734 32.188 10.188 1 24.97 246 GLN B O 1
ATOM 4194 N N . GLU B 1 247 ? 28.656 33.5 10.203 1 26.16 247 GLU B N 1
ATOM 4195 C CA . GLU B 1 247 ? 28.516 34.75 10.93 1 26.16 247 GLU B CA 1
ATOM 4196 C C . GLU B 1 247 ? 27.219 35.469 10.539 1 26.16 247 GLU B C 1
ATOM 4198 O O . GLU B 1 247 ? 26.844 35.469 9.367 1 26.16 247 GLU B O 1
ATOM 4203 N N . ALA B 1 248 ? 26.406 35.938 11.539 1 28.12 248 ALA B N 1
ATOM 4204 C CA . ALA B 1 248 ? 25.266 36.812 11.727 1 28.12 248 ALA B CA 1
ATOM 4205 C C . ALA B 1 248 ? 25.438 38.094 10.914 1 28.12 248 ALA B C 1
ATOM 4207 O O . ALA B 1 248 ? 25.906 39.125 11.438 1 28.12 248 ALA B O 1
ATOM 4208 N N . SER B 1 249 ? 26.141 38.156 9.781 1 27.05 249 SER B N 1
ATOM 4209 C CA . SER B 1 249 ? 26.031 39.594 9.445 1 27.05 249 SER B CA 1
ATOM 4210 C C . SER B 1 249 ? 24.562 40 9.391 1 27.05 249 SER B C 1
ATOM 4212 O O . SER B 1 249 ? 23.688 39.188 9.133 1 27.05 249 SER B O 1
ATOM 4214 N N . GLY B 1 250 ? 23.984 41.219 10.008 1 25.81 250 GLY B N 1
ATOM 4215 C CA . GLY B 1 250 ? 22.859 42.031 10.406 1 25.81 250 GLY B CA 1
ATOM 4216 C C . GLY B 1 250 ? 21.828 42.188 9.305 1 25.81 250 GLY B C 1
ATOM 4217 O O . GLY B 1 250 ? 20.875 42.969 9.445 1 25.81 250 GLY B O 1
ATOM 4218 N N . SER B 1 251 ? 22.156 42.156 7.984 1 26.97 251 SER B N 1
ATOM 4219 C CA . SER B 1 251 ? 21.141 42.844 7.191 1 26.97 251 SER B CA 1
ATOM 4220 C C . SER B 1 251 ? 19.812 42.125 7.23 1 26.97 251 SER B C 1
ATOM 4222 O O . SER B 1 251 ? 19.797 40.875 7.254 1 26.97 251 SER B O 1
ATOM 4224 N N . ASP B 1 252 ? 18.609 42.656 7.668 1 27.8 252 ASP B N 1
ATOM 4225 C CA . ASP B 1 252 ? 17.172 42.562 7.836 1 27.8 252 ASP B CA 1
ATOM 4226 C C . ASP B 1 252 ? 16.531 41.812 6.664 1 27.8 252 ASP B C 1
ATOM 4228 O O . ASP B 1 252 ? 15.336 41.969 6.402 1 27.8 252 ASP B O 1
ATOM 4232 N N . SER B 1 253 ? 17.266 41.5 5.586 1 27.88 253 SER B N 1
ATOM 4233 C CA . SER B 1 253 ? 16.469 41.031 4.469 1 27.88 253 SER B CA 1
ATOM 4234 C C . SER B 1 253 ? 15.641 39.812 4.863 1 27.88 253 SER B C 1
ATOM 4236 O O . SER B 1 253 ? 16.156 38.875 5.496 1 27.88 253 SER B O 1
ATOM 4238 N N . GLU B 1 254 ? 14.281 39.969 5.129 1 28.75 254 GLU B N 1
ATOM 4239 C CA . GLU B 1 254 ? 13.164 39.031 5.203 1 28.75 254 GLU B CA 1
ATOM 4240 C C . GLU B 1 254 ? 13.422 37.781 4.34 1 28.75 254 GLU B C 1
ATOM 4242 O O . GLU B 1 254 ? 13.352 37.875 3.111 1 28.75 254 GLU B O 1
ATOM 4247 N N . GLU B 1 255 ? 14.477 37.156 4.379 1 31.08 255 GLU B N 1
ATOM 4248 C CA . GLU B 1 255 ? 14.836 35.938 3.676 1 31.08 255 GLU B CA 1
ATOM 4249 C C . GLU B 1 255 ? 13.625 35.031 3.518 1 31.08 255 GLU B C 1
ATOM 4251 O O . GLU B 1 255 ? 12.945 34.719 4.496 1 31.08 255 GLU B O 1
ATOM 4256 N N . SER B 1 256 ? 12.906 35.156 2.33 1 30.72 256 SER B N 1
ATOM 4257 C CA . SER B 1 256 ? 11.766 34.438 1.751 1 30.72 256 SER B CA 1
ATOM 4258 C C . SER B 1 256 ? 11.758 32.969 2.154 1 30.72 256 SER B C 1
ATOM 4260 O O . SER B 1 256 ? 12.75 32.281 1.973 1 30.72 256 SER B O 1
ATOM 4262 N N . GLU B 1 257 ? 11.359 32.656 3.283 1 32.91 257 GLU B N 1
ATOM 4263 C CA . GLU B 1 257 ? 10.977 31.328 3.729 1 32.91 257 GLU B CA 1
ATOM 4264 C C . GLU B 1 257 ? 10.641 30.422 2.545 1 32.91 257 GLU B C 1
ATOM 4266 O O . GLU B 1 257 ? 9.828 30.781 1.691 1 32.91 257 GLU B O 1
ATOM 4271 N N . GLY B 1 258 ? 11.562 29.844 1.934 1 32.84 258 GLY B N 1
ATOM 4272 C CA . GLY B 1 258 ? 11.594 29 0.747 1 32.84 258 GLY B CA 1
ATOM 4273 C C . GLY B 1 258 ? 10.289 28.25 0.513 1 32.84 258 GLY B C 1
ATOM 4274 O O . GLY B 1 258 ? 9.75 27.625 1.43 1 32.84 258 GLY B O 1
ATOM 4275 N N . GLU B 1 259 ? 9.297 28.828 -0.255 1 35 259 GLU B N 1
ATOM 4276 C CA . GLU B 1 259 ? 8.133 28.203 -0.876 1 35 259 GLU B CA 1
ATOM 4277 C C . GLU B 1 259 ? 8.422 26.734 -1.239 1 35 259 GLU B C 1
ATOM 4279 O O . GLU B 1 259 ? 9.383 26.453 -1.953 1 35 259 GLU B O 1
ATOM 4284 N N . ALA B 1 260 ? 8.375 25.906 -0.367 1 39.41 260 ALA B N 1
ATOM 4285 C CA . ALA B 1 260 ? 8.383 24.5 -0.789 1 39.41 260 ALA B CA 1
ATOM 4286 C C . ALA B 1 260 ? 7.699 24.344 -2.141 1 39.41 260 ALA B C 1
ATOM 4288 O O . ALA B 1 260 ? 6.566 24.797 -2.332 1 39.41 260 ALA B O 1
ATOM 4289 N N . ASP B 1 261 ? 8.43 24.516 -3.176 1 43.66 261 ASP B N 1
ATOM 4290 C CA . ASP B 1 261 ? 7.922 24.312 -4.531 1 43.66 261 ASP B CA 1
ATOM 4291 C C . ASP B 1 261 ? 7.309 22.922 -4.688 1 43.66 261 ASP B C 1
ATOM 4293 O O . ASP B 1 261 ? 8.016 21.906 -4.637 1 43.66 261 ASP B O 1
ATOM 4297 N N . PHE B 1 262 ? 6.098 22.875 -4.191 1 49.41 262 PHE B N 1
ATOM 4298 C CA . PHE B 1 262 ? 5.332 21.672 -4.5 1 49.41 262 PHE B CA 1
ATOM 4299 C C . PHE B 1 262 ? 5.133 21.531 -6.004 1 49.41 262 PHE B C 1
ATOM 4301 O O . PHE B 1 262 ? 4.793 22.5 -6.688 1 49.41 262 PHE B O 1
ATOM 4308 N N . GLN B 1 263 ? 5.82 20.578 -6.543 1 54.31 263 GLN B N 1
ATOM 4309 C CA . GLN B 1 263 ? 5.582 20.266 -7.949 1 54.31 263 GLN B CA 1
ATOM 4310 C C . GLN B 1 263 ? 4.68 19.047 -8.102 1 54.31 263 GLN B C 1
ATOM 4312 O O . GLN B 1 263 ? 4.867 18.047 -7.406 1 54.31 263 GLN B O 1
ATOM 4317 N N . PRO B 1 264 ? 3.623 19.344 -8.938 1 58.47 264 PRO B N 1
ATOM 4318 C CA . PRO B 1 264 ? 2.859 18.141 -9.281 1 58.47 264 PRO B CA 1
ATOM 4319 C C . PRO B 1 264 ? 3.748 16.984 -9.742 1 58.47 264 PRO B C 1
ATOM 4321 O O . PRO B 1 264 ? 4.766 17.203 -10.406 1 58.47 264 PRO B O 1
ATOM 4324 N N . HIS B 1 265 ? 3.398 15.852 -9.18 1 59.59 265 HIS B N 1
ATOM 4325 C CA . HIS B 1 265 ? 4.18 14.656 -9.492 1 59.59 265 HIS B CA 1
ATOM 4326 C C . HIS B 1 265 ? 4.469 14.562 -10.984 1 59.59 265 HIS B C 1
ATOM 4328 O O . HIS B 1 265 ? 5.566 14.172 -11.391 1 59.59 265 HIS B O 1
ATOM 4334 N N . GLU B 1 266 ? 3.441 14.891 -11.727 1 59.75 266 GLU B N 1
ATOM 4335 C CA . GLU B 1 266 ? 3.559 14.773 -13.18 1 59.75 266 GLU B CA 1
ATOM 4336 C C . GLU B 1 266 ? 4.645 15.695 -13.719 1 59.75 266 GLU B C 1
ATOM 4338 O O . GLU B 1 266 ? 5.188 15.461 -14.805 1 59.75 266 GLU B O 1
ATOM 4343 N N . ASP B 1 267 ? 4.988 16.703 -12.938 1 60.03 267 ASP B N 1
ATOM 4344 C CA . ASP B 1 267 ? 5.91 17.719 -13.43 1 60.03 267 ASP B CA 1
ATOM 4345 C C . ASP B 1 267 ? 7.312 17.5 -12.875 1 60.03 267 ASP B C 1
ATOM 4347 O O . ASP B 1 267 ? 8.227 18.281 -13.141 1 60.03 267 ASP B O 1
ATOM 4351 N N . LEU B 1 268 ? 7.375 16.484 -12.141 1 64.06 268 LEU B N 1
ATOM 4352 C CA . LEU B 1 268 ? 8.68 16.25 -11.531 1 64.06 268 LEU B CA 1
ATOM 4353 C C . LEU B 1 268 ? 9.711 15.852 -12.586 1 64.06 268 LEU B C 1
ATOM 4355 O O . LEU B 1 268 ? 9.398 15.094 -13.508 1 64.06 268 LEU B O 1
ATOM 4359 N N . ASP B 1 269 ? 10.836 16.594 -12.516 1 63.03 269 ASP B N 1
ATOM 4360 C CA . ASP B 1 269 ? 11.93 16.188 -13.391 1 63.03 269 ASP B CA 1
ATOM 4361 C C . ASP B 1 269 ? 12.5 14.844 -12.953 1 63.03 269 ASP B C 1
ATOM 4363 O O . ASP B 1 269 ? 12.172 14.336 -11.883 1 63.03 269 ASP B O 1
ATOM 4367 N N . PRO B 1 270 ? 13.25 14.281 -13.844 1 62.44 270 PRO B N 1
ATOM 4368 C CA . PRO B 1 270 ? 13.781 12.945 -13.578 1 62.44 270 PRO B CA 1
ATOM 4369 C C . PRO B 1 270 ? 14.609 12.891 -12.289 1 62.44 270 PRO B C 1
ATOM 4371 O O . PRO B 1 270 ? 14.578 11.883 -11.578 1 62.44 270 PRO B O 1
ATOM 4374 N N . GLU B 1 271 ? 15.289 13.961 -11.977 1 60.81 271 GLU B N 1
ATOM 4375 C CA . GLU B 1 271 ? 16.094 13.977 -10.758 1 60.81 271 GLU B CA 1
ATOM 4376 C C . GLU B 1 271 ? 15.219 13.984 -9.508 1 60.81 271 GLU B C 1
ATOM 4378 O O . GLU B 1 271 ? 15.5 13.281 -8.539 1 60.81 271 GLU B O 1
ATOM 4383 N N . ALA B 1 272 ? 14.203 14.781 -9.609 1 61.22 272 ALA B N 1
ATOM 4384 C CA . ALA B 1 272 ? 13.258 14.844 -8.492 1 61.22 272 ALA B CA 1
ATOM 4385 C C . ALA B 1 272 ? 12.57 13.5 -8.281 1 61.22 272 ALA B C 1
ATOM 4387 O O . ALA B 1 272 ? 12.367 13.07 -7.145 1 61.22 272 ALA B O 1
ATOM 4388 N N . ARG B 1 273 ? 12.406 12.844 -9.328 1 62.94 273 ARG B N 1
ATOM 4389 C CA . ARG B 1 273 ? 11.766 11.531 -9.258 1 62.94 273 ARG B CA 1
ATOM 4390 C C . ARG B 1 273 ? 12.695 10.5 -8.625 1 62.94 273 ARG B C 1
ATOM 4392 O O . ARG B 1 273 ? 12.25 9.641 -7.867 1 62.94 273 ARG B O 1
ATOM 4399 N N . GLN B 1 274 ? 13.938 10.672 -8.914 1 61.81 274 GLN B N 1
ATOM 4400 C CA . GLN B 1 274 ? 14.914 9.758 -8.336 1 61.81 274 GLN B CA 1
ATOM 4401 C C . GLN B 1 274 ? 15.031 9.953 -6.828 1 61.81 274 GLN B C 1
ATOM 4403 O O . GLN B 1 274 ? 15.211 8.992 -6.082 1 61.81 274 GLN B O 1
ATOM 4408 N N . ARG B 1 275 ? 14.828 11.18 -6.395 1 59.44 275 ARG B N 1
ATOM 4409 C CA . ARG B 1 275 ? 14.914 11.484 -4.969 1 59.44 275 ARG B CA 1
ATOM 4410 C C . ARG B 1 275 ? 13.758 10.844 -4.207 1 59.44 275 ARG B C 1
ATOM 4412 O O . ARG B 1 275 ? 13.922 10.43 -3.053 1 59.44 275 ARG B O 1
ATOM 4419 N N . LEU B 1 276 ? 12.773 10.742 -4.961 1 60.75 276 LEU B N 1
ATOM 4420 C CA . LEU B 1 276 ? 11.602 10.141 -4.34 1 60.75 276 LEU B CA 1
ATOM 4421 C C . LEU B 1 276 ? 11.852 8.664 -4.023 1 60.75 276 LEU B C 1
ATOM 4423 O O . LEU B 1 276 ? 11.164 8.078 -3.189 1 60.75 276 LEU B O 1
ATOM 4427 N N . GLN B 1 277 ? 12.922 8.133 -4.625 1 62.44 277 GLN B N 1
ATOM 4428 C CA . GLN B 1 277 ? 13.219 6.723 -4.414 1 62.44 277 GLN B CA 1
ATOM 4429 C C . GLN B 1 277 ? 13.867 6.492 -3.053 1 62.44 277 GLN B C 1
ATOM 4431 O O . GLN B 1 277 ? 13.852 5.379 -2.529 1 62.44 277 GLN B O 1
ATOM 4436 N N . ARG B 1 278 ? 14.344 7.523 -2.41 1 65.06 278 ARG B N 1
ATOM 4437 C CA . ARG B 1 278 ? 14.984 7.367 -1.108 1 65.06 278 ARG B CA 1
ATOM 4438 C C . ARG B 1 278 ? 13.977 7.551 0.023 1 65.06 278 ARG B C 1
ATOM 4440 O O . ARG B 1 278 ? 14.133 6.965 1.097 1 65.06 278 ARG B O 1
ATOM 4447 N N . GLY B 1 279 ? 13.055 8.367 -0.245 1 72.25 279 GLY B N 1
ATOM 4448 C CA . GLY B 1 279 ? 12 8.766 0.667 1 72.25 279 GLY B CA 1
ATOM 4449 C C . GLY B 1 279 ? 11.195 9.953 0.165 1 72.25 279 GLY B C 1
ATOM 4450 O O . GLY B 1 279 ? 11.695 10.758 -0.623 1 72.25 279 GLY B O 1
ATOM 4451 N N . TRP B 1 280 ? 10.008 9.953 0.514 1 71.44 280 TRP B N 1
ATOM 4452 C CA . TRP B 1 280 ? 9.164 11.031 0.009 1 71.44 280 TRP B CA 1
ATOM 4453 C C . TRP B 1 280 ? 8.094 11.406 1.023 1 71.44 280 TRP B C 1
ATOM 4455 O O . TRP B 1 280 ? 7.715 10.594 1.868 1 71.44 280 TRP B O 1
ATOM 4465 N N . SER B 1 281 ? 7.77 12.633 1.015 1 71.31 281 SER B N 1
ATOM 4466 C CA . SER B 1 281 ? 6.539 13.141 1.608 1 71.31 281 SER B CA 1
ATOM 4467 C C . SER B 1 281 ? 5.605 13.703 0.543 1 71.31 281 SER B C 1
ATOM 4469 O O . SER B 1 281 ? 6.055 14.297 -0.439 1 71.31 281 SER B O 1
ATOM 4471 N N . ALA B 1 282 ? 4.398 13.344 0.637 1 73.19 282 ALA B N 1
ATOM 4472 C CA . ALA B 1 282 ? 3.412 13.773 -0.352 1 73.19 282 ALA B CA 1
ATOM 4473 C C . ALA B 1 282 ? 2.15 14.297 0.323 1 73.19 282 ALA B C 1
ATOM 4475 O O . ALA B 1 282 ? 1.823 13.898 1.442 1 73.19 282 ALA B O 1
ATOM 4476 N N . TYR B 1 283 ? 1.571 15.312 -0.405 1 76.38 283 TYR B N 1
ATOM 4477 C CA . TYR B 1 283 ? 0.239 15.758 -0.011 1 76.38 283 TYR B CA 1
ATOM 4478 C C . TYR B 1 283 ? -0.819 15.227 -0.97 1 76.38 283 TYR B C 1
ATOM 4480 O O . TYR B 1 283 ? -0.635 15.266 -2.189 1 76.38 283 TYR B O 1
ATOM 4488 N N . ILE B 1 284 ? -1.757 14.641 -0.446 1 82.12 284 ILE B N 1
ATOM 4489 C CA . ILE B 1 284 ? -2.973 14.359 -1.202 1 82.12 284 ILE B CA 1
ATOM 4490 C C . ILE B 1 284 ? -4.051 15.383 -0.847 1 82.12 284 ILE B C 1
ATOM 4492 O O . ILE B 1 284 ? -4.391 15.547 0.326 1 82.12 284 ILE B O 1
ATOM 4496 N N . VAL B 1 285 ? -4.465 16.062 -1.876 1 84.5 285 VAL B N 1
ATOM 4497 C CA . VAL B 1 285 ? -5.531 17.031 -1.668 1 84.5 285 VAL B CA 1
ATOM 4498 C C . VAL B 1 285 ? -6.867 16.438 -2.105 1 84.5 285 VAL B C 1
ATOM 4500 O O . VAL B 1 285 ? -7.059 16.125 -3.281 1 84.5 285 VAL B O 1
ATOM 4503 N N . ALA B 1 286 ? -7.691 16.234 -1.16 1 89.06 286 ALA B N 1
ATOM 4504 C CA . ALA B 1 286 ? -9.039 15.734 -1.431 1 89.06 286 ALA B CA 1
ATOM 4505 C C . ALA B 1 286 ? -10.047 16.891 -1.479 1 89.06 286 ALA B C 1
ATOM 4507 O O . ALA B 1 286 ? -10.078 17.719 -0.578 1 89.06 286 ALA B O 1
ATOM 4508 N N . VAL B 1 287 ? -10.844 16.875 -2.533 1 89.69 287 VAL B N 1
ATOM 4509 C CA . VAL B 1 287 ? -11.766 18 -2.764 1 89.69 287 VAL B CA 1
ATOM 4510 C C . VAL B 1 287 ? -13.203 17.516 -2.594 1 89.69 287 VAL B C 1
ATOM 4512 O O . VAL B 1 287 ? -13.602 16.5 -3.158 1 89.69 287 VAL B O 1
ATOM 4515 N N . LEU B 1 288 ? -13.898 18.203 -1.762 1 90.62 288 LEU B N 1
ATOM 4516 C CA . LEU B 1 288 ? -15.352 18.047 -1.683 1 90.62 288 LEU B CA 1
ATOM 4517 C C . LEU B 1 288 ? -16.047 19.141 -2.479 1 90.62 288 LEU B C 1
ATOM 4519 O O . LEU B 1 288 ? -16 20.312 -2.104 1 90.62 288 LEU B O 1
ATOM 4523 N N . ALA B 1 289 ? -16.672 18.719 -3.504 1 87.44 289 ALA B N 1
ATOM 4524 C CA . ALA B 1 289 ? -17.344 19.672 -4.375 1 87.44 289 ALA B CA 1
ATOM 4525 C C . ALA B 1 289 ? -18.578 20.25 -3.697 1 87.44 289 ALA B C 1
ATOM 4527 O O . ALA B 1 289 ? -19.266 19.562 -2.941 1 87.44 289 ALA B O 1
ATOM 4528 N N . PRO B 1 290 ? -18.734 21.578 -4.066 1 86.44 290 PRO B N 1
ATOM 4529 C CA . PRO B 1 290 ? -19.969 22.172 -3.535 1 86.44 290 PRO B CA 1
ATOM 4530 C C . PRO B 1 290 ? -21.219 21.438 -4.008 1 86.44 290 PRO B C 1
ATOM 4532 O O . PRO B 1 290 ? -21.281 20.984 -5.156 1 86.44 290 PRO B O 1
ATOM 4535 N N . GLN B 1 291 ? -21.953 21.125 -3.111 1 81.06 291 GLN B N 1
ATOM 4536 C CA . GLN B 1 291 ? -23.25 20.562 -3.461 1 81.06 291 GLN B CA 1
ATOM 4537 C C . GLN B 1 291 ? -24.312 21.641 -3.576 1 81.06 291 GLN B C 1
ATOM 4539 O O . GLN B 1 291 ? -24.359 22.562 -2.754 1 81.06 291 GLN B O 1
ATOM 4544 N N . PRO B 1 292 ? -25.016 21.656 -4.801 1 71.19 292 PRO B N 1
ATOM 4545 C CA . PRO B 1 292 ? -26.078 22.656 -4.941 1 71.19 292 PRO B CA 1
ATOM 4546 C C . PRO B 1 292 ? -27.125 22.562 -3.842 1 71.19 292 PRO B C 1
ATOM 4548 O O . PRO B 1 292 ? -27.453 21.469 -3.389 1 71.19 292 PRO B O 1
ATOM 4551 N N . GLY B 1 293 ? -27.25 23.484 -2.928 1 53.38 293 GLY B N 1
ATOM 4552 C CA . GLY B 1 293 ? -28.406 23.594 -2.043 1 53.38 293 GLY B CA 1
ATOM 4553 C C . GLY B 1 293 ? -29.719 23.438 -2.766 1 53.38 293 GLY B C 1
ATOM 4554 O O . GLY B 1 293 ? -29.797 23.641 -3.979 1 53.38 293 GLY B O 1
#

pLDDT: mean 70.22, std 19.03, range [24.81, 92.31]

InterPro domains:
  IPR029063 S-adenosyl-L-methionine-dependent methyltransferase superfamily [G3DSA:3.40.50.150] (121-227)
  IPR029063 S-adenosyl-L-methionine-dependent methyltransferase superfamily [SSF53335] (20-227)

Foldseek 3Di:
DLCQLLFQDPLVLVVVVQQVVLCVPLVPDGWAEEEEEQCQLVQNQLVQLLVDVSHAYEYEHQDVVRPVNSCVPSLCVSPDPSNVRYHYDHADLLCRPPPLPDDQAGQEYEHPDQCLQLQQDLVSSLSNLLVNLVSHDQASWHKYKGKAKDAPQLQAWDWDWGARPVVRWIWIWTKDDQDPVSRWIKIWIQTQDPVRPSPDGPTDIGTGRHDDPVSVCVSNVVSQWDKDWWDWLFPPQVPPPPPDDDDPPDDPPPPPNPNSPGHRPVPDDPVSVVRVNHMTMIMMMTINHHDHD/DLCQLLQQDPLVLVVVVQQVVLCVPLVPDGWAEEEEEQCQLVQNQLVSLLVDVSHAYEYEHQDVVRPVNSCVPSLCVSPDPSNVRYHYDHADLLCRPPPCPDDQAGQEYEHPDQVLQLQQDLVSSLSNLLVNLVSHDQASWHKYKGKAKDAPQLQAWDWDWGARPVVRWIWIWTKDDQDPVSRWIKIWIFTQDDPPPRPPGPTDIGTGRHDDPVSNCVSNVVSQWDKDWFWFLFPPQVPPPPPDDDDPPDDPPPPPNPNSPRHRPVPDDPVSVVRVNHMGMIMMMTINHHDHD

Organism: Auxenochlorella protothecoides (NCBI:txid3075)

Solvent-accessible surface area (backbone atoms only — not comparable to full-atom values): 31089 Å² total; per-residue (Å²): 126,66,60,59,62,51,38,71,57,56,44,67,60,53,49,52,49,50,50,49,49,38,40,72,73,67,51,81,61,80,77,42,30,36,33,25,51,66,26,50,35,25,56,50,39,36,52,51,28,66,73,32,93,78,21,30,18,35,25,30,23,71,52,57,71,35,38,54,50,13,45,61,62,38,33,51,68,47,41,80,81,43,42,76,22,54,45,79,44,76,38,47,71,65,60,54,77,75,60,80,54,84,65,72,44,20,27,37,30,51,38,62,80,35,55,70,18,56,31,85,44,69,67,46,40,33,52,26,44,31,51,51,53,68,47,28,21,54,62,75,15,28,35,38,33,41,35,42,55,35,47,39,55,66,45,36,73,44,78,41,82,44,60,12,80,87,67,68,38,39,32,33,42,34,35,38,73,53,34,73,64,75,30,29,31,38,35,32,39,39,44,39,38,87,88,72,47,69,35,85,69,42,62,48,75,39,67,32,30,64,63,51,52,55,57,53,48,52,40,40,42,74,34,65,30,50,71,44,72,40,24,38,48,53,84,67,45,81,47,64,76,72,75,79,74,85,78,80,74,78,81,77,72,78,71,74,73,75,71,60,70,63,39,45,54,90,67,48,49,73,68,56,52,56,49,40,45,51,34,34,37,33,40,36,39,29,34,34,71,51,38,86,126,122,66,60,59,60,50,37,72,55,57,45,67,62,53,48,51,49,50,49,49,50,39,42,72,72,66,53,81,61,79,77,42,31,36,34,26,51,66,28,50,35,25,57,49,38,38,54,52,29,67,73,33,92,80,21,29,18,36,25,31,23,72,51,56,71,36,38,54,49,14,47,60,64,40,34,51,67,47,42,81,82,45,43,77,24,54,45,79,44,77,40,46,70,64,59,56,76,74,61,78,56,81,64,71,43,21,28,36,30,50,36,65,79,36,56,68,19,56,32,87,44,69,67,47,40,31,53,26,44,32,51,52,53,68,47,28,21,54,62,75,17,26,34,36,32,41,35,42,55,35,46,38,56,65,45,37,73,42,77,42,81,43,58,12,81,87,66,66,39,39,33,32,41,34,35,37,72,55,34,73,64,75,30,30,30,37,36,32,38,38,44,48,44,87,85,76,54,80,32,78,67,41,61,48,74,40,66,31,31,62,64,51,52,54,56,52,48,51,40,40,43,74,34,65,30,52,73,45,72,36,34,35,53,54,86,65,48,82,48,64,76,73,82,78,74,87,77,81,75,78,78,80,73,78,71,74,73,76,70,61,67,66,39,44,53,89,66,48,48,74,68,58,51,54,49,40,45,50,33,35,37,31,42,36,41,29,34,34,70,53,38,84,125

Radius of gyration: 27.92 Å; Cα contacts (8 Å, |Δi|>4): 1275; chains: 2; bounding box: 65×84×62 Å

Sequence (586 aa):
MIWWKMAVQSPRGDLSYCRRFHQTYIGSHEPRHLREDFCGTALLAATWCRGGVFRSAVGLDLDRPTLDWGARHNGEMLGGSAQHQLALLEGNVLDPADSALLVPFPEAGPEASASQSSASDETHLLRYLRHVAAALDQARGGIFVADLLGGPAAERDLTLPRHNSTTGLGYTWVQSGFDPVTRRMTGTIRLREMDGREARRYNFHYDWRMWTVPDVRELLRQAGFSTTYDASAGDGGRTSDTSGSQEASGSDSEESEGEADFQPHEDLDPEARQRLQRGWSAYIVAVLAPQPGMIWWKMAVQSPRGDLSYCRRFHQTYIGSHEPRHLREDFCGTALLAATWCRGGVFRSAVGLDLDRPTLDWGARHNGEMLGGSAQHQLALLEGNVLDPADSALLVPFPEAGPEASASQSSASDETHLLRYLRHVAAALDQARGGIFVADLLGGPAAERDLTLPRHNSTTGLGYTWVQSGFDPVTRRMTGTIRLREMDGREARRYNFHYDWRMWTVPDVRELLRQAGFSTTYDASAGDGGRTSDTSGSQEASGSDSEESEGEADFQPHEDLDPEARQRLQRGWSAYIVAVLAPQPG

Nearest PDB structures (foldseek):
  3ths-assembly1_B  TM=6.802E-01  e=2.743E-10  Rattus norvegicus
  3thr-assembly1_B  TM=6.510E-01  e=3.281E-10  Rattus norvegicus
  7pd7-assembly1_A  TM=7.176E-01  e=2.504E-09  Chondromyces crocatus
  1kia-assembly1_D  TM=6.385E-01  e=1.222E-09  Rattus norvegicus
  3thr-assembly1_A  TM=6.608E-01  e=4.038E-09  Rattus norvegicus

Secondary structure (DSSP, 8-state):
--HHHHHH--HHHHHHHHHHHHHHHT-SS---EEEEET-TTTHHHHHHHHT-TT-EEEEEES-HHHHHHHIIIIIGGG-GGGGGGEEEEES-TTS-SS---SS---SEEEE-TTGGGG--SHHHHHHHHHHHHHHS-TTT-EEEEEEEEESGGGGS-EEEEEE-TTT--EEEEEEEEEETTTTEEEEEEEEE-TTSS--S--EEEEEEE---HHHHHHHHHHTTPEEEEEEEE-TTTT--------------------------GGG--HHHHHHTTT-EEEEEEEEEPPP--/--HHHHHH--HHHHHHHHHHHHHHHT-SS---EEEEET-TTTHHHHHHHHT-TT-EEEEEES-HHHHHHHIIIIIGGG-GGGGGGEEEEES-TTS-SS---SS---SEEEE-TTGGGG--SHHHHHHHHHHHHHHS-TTT-EEEEEEEEESGGGGS-EEEEEE-TTT--EEEEEEEEEETTTTEEEEEEEEE-SSSS-----EEEEEEE---HHHHHHHHHHTT-EEEEEEEE-TTTT-----------------------B--GGG--HHHHHHTTT-EEEEEEEEEPPP--